Protein AF-A0A6B2X8C4-F1 (afdb_monomer_lite)

Foldseek 3Di:
DAAEDACALPEAEEAACDCPEYQYEAYCHLYEHLEEAHNDLYEHCEEYECALYEANEEYACFNYEALAEYHCANYEANYEYFQWNPDDDPDPPDPVVVVVVVDDDDDDDPPPLPPLQFQDADDDDDDPDDPAHHAGYAALYAYDCHSYEYLEEYECHRYAYNYAAECHLYEYNAEYAEQQLLYDQHNYFYAPNHVVDPDDHHDHQQWDWDDDDPPDNRHTTIDGDPVLPPQRSLCNDLDLVSLLVNLVSLLVSCQVDVVCVQSSLVNLLSSQLHRLNDRLQDDPVPDDPSSNSSNVSLVSSLCSQLVQQADDPVGHHNPAYARPNQSGEHEQRDNARGEYAEEEQFSYEYYEHEEQANPEYVAYAQHDPPDLGRGYEYHYAYECHNHHYDPPRCVSHHYPDPPRYHHPFQPVQLVVLLVVVPDDDDQVVSLVSNLVSQCRVDPVDPVSNVVSVQKTWDWAADPPVHRVDIKTFIDGPPDRHQPLNVLVVQLPDAQDPVNCVVCVPQDNVNSNVVSVVVSVVRVVSMDD

Sequence (528 aa):
MLPDIDFSGCRFGLARFADAHFRGACVFDGAHFAGEALFQRAVFESDARFTGARFGDSAVFGRTRFRAGADFSGARFQGIAWFGRGEEVLSEDDPAWDQVEAWRPVAWEERDEDDPLWPLAVLEDDYQSWEEGGDGARFNGRASFSHARFESAAWFWKARFGGEALFHQAVFGGRVHLVQPSADLTGARLSDTARDEEEEQDWPLGWTTATPDPGDRGGARLIPDESVAPYHGQLADDDPEIRRTGLRVLGELGDAEPELRQRVVDTVCAYLRMPLGFDAGADVFTLTPSQFGEARTRRDAQRLLADRTRPSADRPIWEDIHLHLSGATLIDFDVSECRVAQGDFTGTQFHGSTTFAGASFGAVSFSLPYAREGRASFHGPADFSDARLSHGTLGHCLFHADGSVRATGTGQDLVRMLLRARGALSPADITDGFRTALLTAASETPDNLSCAEHLEYGTVPGPSYAPERKRSGLKIIGTDILVSDLAWRIEDAPIPDSVAGDLPGLTAEQWSAATRFITLLLGALEAE

pLDDT: mean 78.22, std 17.64, range [31.97, 98.44]

Secondary structure (DSSP, 8-state):
-B-SEE-TT-EESSEE-TT-EE-S-EE-TT-EESS-EE-TT-EESS-EE-TT-EESS-EE-TT-EESS-EE-TT-EESS-EE-S---S---TT-TTHHHHHT-PPPP---S-TT-TT-------SS---TTS-----EESS-EE-TT-EESS-EE-TT-EESS-EE-TT-EE-S-EE---TTEE-TT-EE-GGGGSS----B--TTEEEPPPPTT-TT-EEEEE-GGGTT-SSGGG-S-HHHHHHHHHHHHHHHHH-GGGHHHHHHHHHHHHHS--SS-TTS-TTTS-HHHHHHHHHHHHHHHHHHHHHS--SSS----S-EEE-TT-EEES-B-TT-EEEEEE-TT-EEES-EE-TT-EEEEEESS-TT-SSS--EEES-EE-TT-B--TTTTTT-EE-STT-EE-SSSHHHHHHHHHHTTTS--HHHHHHHHHHHHHHHS---HHHHHHHHTEEEEEEPPPTT-TTS-EEEEEETTSS-BHHHHHHHHHTSPPPHHHHHH-TT--HHHHHHHHHHHHHHHHTT-B-

Structure (mmCIF, N/CA/C/O backbone):
data_AF-A0A6B2X8C4-F1
#
_entry.id   AF-A0A6B2X8C4-F1
#
loop_
_atom_site.group_PDB
_atom_site.id
_atom_site.type_symbol
_atom_site.label_atom_id
_atom_site.label_alt_id
_atom_site.label_comp_id
_atom_site.label_asym_id
_atom_site.label_entity_id
_atom_site.label_seq_id
_atom_site.pdbx_PDB_ins_code
_atom_site.Cartn_x
_atom_site.Cartn_y
_atom_site.Cartn_z
_atom_site.occupancy
_atom_site.B_iso_or_equiv
_atom_site.auth_seq_id
_atom_site.auth_comp_id
_atom_site.auth_asym_id
_atom_site.auth_atom_id
_atom_site.pdbx_PDB_model_num
ATOM 1 N N . MET A 1 1 ? 18.340 -21.107 -5.327 1.00 63.78 1 MET A N 1
ATOM 2 C CA . MET A 1 1 ? 19.435 -20.222 -4.884 1.00 63.78 1 MET A CA 1
ATOM 3 C C . MET A 1 1 ? 20.477 -20.156 -5.981 1.00 63.78 1 MET A C 1
ATOM 5 O O . MET A 1 1 ? 21.239 -21.102 -6.150 1.00 63.78 1 MET A O 1
ATOM 9 N N . LEU A 1 2 ? 20.458 -19.086 -6.762 1.00 77.12 2 LEU A N 1
ATOM 10 C CA . LEU A 1 2 ? 21.346 -18.864 -7.892 1.00 77.12 2 LEU A CA 1
ATOM 11 C C . LEU A 1 2 ? 22.321 -17.719 -7.554 1.00 77.12 2 LEU A C 1
ATOM 13 O O . LEU A 1 2 ? 21.886 -16.739 -6.942 1.00 77.12 2 LEU A O 1
ATOM 17 N N . PRO A 1 3 ? 23.621 -17.848 -7.879 1.00 89.00 3 PRO A N 1
ATOM 18 C CA . PRO A 1 3 ? 24.610 -16.786 -7.679 1.00 89.00 3 PRO A CA 1
ATOM 19 C C . PRO A 1 3 ? 24.428 -15.689 -8.744 1.00 89.00 3 PRO A C 1
ATOM 21 O O . PRO A 1 3 ? 23.349 -15.568 -9.320 1.00 89.00 3 PRO A O 1
ATOM 24 N N . ASP A 1 4 ? 25.463 -14.892 -9.013 1.00 90.81 4 ASP A N 1
ATOM 25 C CA . ASP A 1 4 ? 25.448 -13.964 -10.145 1.00 90.81 4 ASP A CA 1
ATOM 26 C C . ASP A 1 4 ? 25.207 -14.734 -11.450 1.00 90.81 4 ASP A C 1
ATOM 28 O O . ASP A 1 4 ? 25.879 -15.736 -11.726 1.00 90.81 4 ASP A O 1
ATOM 32 N N . ILE A 1 5 ? 24.237 -14.282 -12.244 1.00 92.31 5 ILE A N 1
ATOM 33 C CA . ILE A 1 5 ? 23.932 -14.870 -13.548 1.00 92.31 5 ILE A CA 1
ATOM 34 C C . ILE A 1 5 ? 23.833 -13.783 -14.606 1.00 92.31 5 ILE A C 1
ATOM 36 O O . ILE A 1 5 ? 23.135 -12.784 -14.438 1.00 92.31 5 ILE A O 1
ATOM 40 N N . ASP A 1 6 ? 24.476 -14.054 -15.737 1.00 95.88 6 ASP A N 1
ATOM 41 C CA . ASP A 1 6 ? 24.391 -13.249 -16.941 1.00 95.88 6 ASP A CA 1
ATOM 42 C C . ASP A 1 6 ? 23.760 -14.052 -18.091 1.00 95.88 6 ASP A C 1
ATOM 44 O O . ASP A 1 6 ? 24.329 -15.023 -18.593 1.00 95.88 6 ASP A O 1
ATOM 48 N N . PHE A 1 7 ? 22.562 -13.632 -18.488 1.00 95.50 7 PHE A N 1
ATOM 49 C CA . PHE A 1 7 ? 21.798 -14.093 -19.644 1.00 95.50 7 PHE A CA 1
ATOM 50 C C . PHE A 1 7 ? 21.705 -13.013 -20.738 1.00 95.50 7 PHE A C 1
ATOM 52 O O . PHE A 1 7 ? 20.779 -13.028 -21.558 1.00 95.50 7 PHE A O 1
ATOM 59 N N . SER A 1 8 ? 22.639 -12.058 -20.766 1.00 96.88 8 SER A N 1
ATOM 60 C CA . SER A 1 8 ? 22.640 -10.970 -21.745 1.00 96.88 8 SER A CA 1
ATOM 61 C C . SER A 1 8 ? 22.608 -11.499 -23.178 1.00 96.88 8 SER A C 1
ATOM 63 O O . SER A 1 8 ? 23.422 -12.331 -23.585 1.00 96.88 8 SER A O 1
ATOM 65 N N . GLY A 1 9 ? 21.650 -11.014 -23.966 1.00 94.31 9 GLY A N 1
ATOM 66 C CA . GLY A 1 9 ? 21.460 -11.406 -25.363 1.00 94.31 9 GLY A CA 1
ATOM 67 C C . GLY A 1 9 ? 21.058 -12.870 -25.580 1.00 94.31 9 GLY A C 1
ATOM 68 O O . GLY A 1 9 ? 20.970 -13.307 -26.733 1.00 94.31 9 GLY A O 1
ATOM 69 N N . CYS A 1 10 ? 20.807 -13.645 -24.518 1.00 97.19 10 CYS A N 1
ATOM 70 C CA . CYS A 1 10 ? 20.356 -15.025 -24.643 1.00 97.19 10 CYS A CA 1
ATOM 71 C C . CYS A 1 10 ? 18.985 -15.103 -25.319 1.00 97.19 10 CYS A C 1
ATOM 73 O O . CYS A 1 10 ? 18.168 -14.186 -25.248 1.00 97.19 10 CYS A O 1
ATOM 75 N N . ARG A 1 11 ? 18.724 -16.235 -25.977 1.00 97.06 11 ARG A N 1
ATOM 76 C CA . ARG A 1 11 ? 17.428 -16.538 -26.587 1.00 97.06 11 ARG A CA 1
ATOM 77 C C . ARG A 1 11 ? 16.801 -17.711 -25.858 1.00 97.06 11 ARG A C 1
ATOM 79 O O . ARG A 1 11 ? 17.375 -18.798 -25.841 1.00 97.06 11 ARG A O 1
ATOM 86 N N . PHE A 1 12 ? 15.623 -17.489 -25.307 1.00 93.50 12 PHE A N 1
ATOM 87 C CA . PHE A 1 12 ? 14.818 -18.493 -24.640 1.00 93.50 12 PHE A CA 1
ATOM 88 C C . PHE A 1 12 ? 13.617 -18.849 -25.518 1.00 93.50 12 PHE A C 1
ATOM 90 O O . PHE A 1 12 ? 13.091 -17.998 -26.232 1.00 93.50 12 PHE A O 1
ATOM 97 N N . GLY A 1 13 ? 13.207 -20.117 -25.488 1.00 90.56 13 GLY A N 1
ATOM 98 C CA . GLY A 1 13 ? 11.876 -20.518 -25.943 1.00 90.56 13 GLY A CA 1
ATOM 99 C C . GLY A 1 13 ? 10.879 -20.205 -24.832 1.00 90.56 13 GLY A C 1
ATOM 100 O O . GLY A 1 13 ? 10.682 -19.042 -24.500 1.00 90.56 13 GLY A O 1
ATOM 101 N N . LEU A 1 14 ? 10.348 -21.251 -24.202 1.00 86.56 14 LEU A N 1
ATOM 102 C CA . LEU A 1 14 ? 9.698 -21.153 -22.896 1.00 86.56 14 LEU A CA 1
ATOM 103 C C . LEU A 1 14 ? 10.759 -20.970 -21.796 1.00 86.56 14 LEU A C 1
ATOM 105 O O . LEU A 1 14 ? 11.703 -21.765 -21.723 1.00 86.56 14 LEU A O 1
ATOM 109 N N . ALA A 1 15 ? 10.604 -19.968 -20.929 1.00 88.19 15 ALA A N 1
ATOM 110 C CA . ALA A 1 15 ? 11.490 -19.734 -19.787 1.00 88.19 15 ALA A CA 1
ATOM 111 C C . ALA A 1 15 ? 10.707 -19.777 -18.471 1.00 88.19 15 ALA A C 1
ATOM 113 O O . ALA A 1 15 ? 9.840 -18.942 -18.230 1.00 88.19 15 ALA A O 1
ATOM 114 N N . ARG A 1 16 ? 11.034 -20.738 -17.599 1.00 86.88 16 ARG A N 1
ATOM 115 C CA . ARG A 1 16 ? 10.399 -20.883 -16.281 1.00 86.88 16 ARG A CA 1
ATOM 116 C C . ARG A 1 16 ? 11.410 -20.587 -15.179 1.00 86.88 16 ARG A C 1
ATOM 118 O O . ARG A 1 16 ? 12.274 -21.409 -14.888 1.00 86.88 16 ARG A O 1
ATOM 125 N N . PHE A 1 17 ? 11.267 -19.413 -14.581 1.00 83.38 17 PHE A N 1
ATOM 126 C CA . PHE A 1 17 ? 11.964 -18.947 -13.382 1.00 83.38 17 PHE A CA 1
ATOM 127 C C . PHE A 1 17 ? 10.997 -18.753 -12.204 1.00 83.38 17 PHE A C 1
ATOM 129 O O . PHE A 1 17 ? 11.339 -18.080 -11.235 1.00 83.38 17 PHE A O 1
ATOM 136 N N . ALA A 1 18 ? 9.793 -19.329 -12.278 1.00 76.94 18 ALA A N 1
ATOM 137 C CA . ALA A 1 18 ? 8.854 -19.328 -11.167 1.00 76.94 18 ALA A CA 1
ATOM 138 C C . ALA A 1 18 ? 9.519 -19.913 -9.913 1.00 76.94 18 ALA A C 1
ATOM 140 O O . ALA A 1 18 ? 10.254 -20.900 -10.009 1.00 76.94 18 ALA A O 1
ATOM 141 N N . ASP A 1 19 ? 9.308 -19.266 -8.766 1.00 70.56 19 ASP A N 1
ATOM 142 C CA . ASP A 1 19 ? 9.899 -19.654 -7.474 1.00 70.56 19 ASP A CA 1
ATOM 143 C C . ASP A 1 19 ? 11.444 -19.646 -7.445 1.00 70.56 19 ASP A C 1
ATOM 145 O O . ASP A 1 19 ? 12.076 -20.135 -6.503 1.00 70.56 19 ASP A O 1
ATOM 149 N N . ALA A 1 20 ? 12.095 -19.088 -8.472 1.00 80.88 20 ALA A N 1
ATOM 150 C CA . ALA A 1 20 ? 13.544 -18.999 -8.511 1.00 80.88 20 ALA A CA 1
ATOM 151 C C . ALA A 1 20 ? 14.042 -17.923 -7.545 1.00 80.88 20 ALA A C 1
ATOM 153 O O . ALA A 1 20 ? 13.543 -16.802 -7.508 1.00 80.88 20 ALA A O 1
ATOM 154 N N . HIS A 1 21 ? 15.094 -18.254 -6.802 1.00 84.88 21 HIS A N 1
ATOM 155 C CA . HIS A 1 21 ? 15.753 -17.323 -5.890 1.00 84.88 21 HIS A CA 1
ATOM 156 C C . HIS A 1 21 ? 17.140 -16.970 -6.416 1.00 84.88 21 HIS A C 1
ATOM 158 O O . HIS A 1 21 ? 18.045 -17.814 -6.382 1.00 84.88 21 HIS A O 1
ATOM 164 N N . PHE A 1 22 ? 17.290 -15.739 -6.897 1.00 85.00 22 PHE A N 1
ATOM 165 C CA . PHE A 1 22 ? 18.518 -15.121 -7.385 1.00 85.00 22 PHE A CA 1
ATOM 166 C C . PHE A 1 22 ? 19.149 -14.297 -6.262 1.00 85.00 22 PHE A C 1
ATOM 168 O O . PHE A 1 22 ? 18.638 -13.248 -5.879 1.00 85.00 22 PHE A O 1
ATOM 175 N N . ARG A 1 23 ? 20.254 -14.794 -5.701 1.00 84.88 23 ARG A N 1
ATOM 176 C CA . ARG A 1 23 ? 20.981 -14.115 -4.622 1.00 84.88 23 ARG A CA 1
ATOM 177 C C . ARG A 1 23 ? 21.954 -13.069 -5.166 1.00 84.88 23 ARG A C 1
ATOM 179 O O . ARG A 1 23 ? 22.149 -12.030 -4.543 1.00 84.88 23 ARG A O 1
ATOM 186 N N . GLY A 1 24 ? 22.594 -13.388 -6.287 1.00 85.75 24 GLY A N 1
ATOM 187 C CA . GLY A 1 24 ? 23.515 -12.492 -6.976 1.00 85.75 24 GLY A CA 1
ATOM 188 C C . GLY A 1 24 ? 22.814 -11.561 -7.961 1.00 85.75 24 GLY A C 1
ATOM 189 O O . GLY A 1 24 ? 21.598 -11.638 -8.150 1.00 85.75 24 GLY A O 1
ATOM 190 N N . ALA A 1 25 ? 23.595 -10.696 -8.604 1.00 90.44 25 ALA A N 1
ATOM 191 C CA . ALA A 1 25 ? 23.121 -9.843 -9.684 1.00 90.44 25 ALA A CA 1
ATOM 192 C C . ALA A 1 25 ? 22.605 -10.707 -10.843 1.00 90.44 25 ALA A C 1
ATOM 194 O O . ALA A 1 25 ? 23.262 -11.667 -11.258 1.00 90.44 25 ALA A O 1
ATOM 195 N N . CYS A 1 26 ? 21.429 -10.366 -11.367 1.00 94.12 26 CYS A N 1
ATOM 196 C CA . CYS A 1 26 ? 20.809 -11.114 -12.453 1.00 94.12 26 CYS A CA 1
ATOM 197 C C . CYS A 1 26 ? 20.608 -10.213 -13.666 1.00 94.12 26 CYS A C 1
ATOM 199 O O . CYS A 1 26 ? 19.946 -9.177 -13.585 1.00 94.12 26 CYS A O 1
ATOM 201 N N . VAL A 1 27 ? 21.205 -10.599 -14.791 1.00 97.12 27 VAL A N 1
ATOM 202 C CA . VAL A 1 27 ? 21.222 -9.790 -16.008 1.00 97.12 27 VAL A CA 1
ATOM 203 C C . VAL A 1 27 ? 20.544 -10.534 -17.151 1.00 97.12 27 VAL A C 1
ATOM 205 O O . VAL A 1 27 ? 20.971 -11.612 -17.539 1.00 97.12 27 VAL A O 1
ATOM 208 N N . PHE A 1 28 ? 19.525 -9.915 -17.732 1.00 97.31 28 PHE A N 1
ATOM 209 C CA . PHE A 1 28 ? 18.785 -10.332 -18.923 1.00 97.31 28 PHE A CA 1
ATOM 210 C C . PHE A 1 28 ? 18.827 -9.246 -20.012 1.00 97.31 28 PHE A C 1
ATOM 212 O O . PHE A 1 28 ? 17.930 -9.161 -20.852 1.00 97.31 28 PHE A O 1
ATOM 219 N N . ASP A 1 29 ? 19.851 -8.391 -20.008 1.00 98.25 29 ASP A N 1
ATOM 220 C CA . ASP A 1 29 ? 19.975 -7.280 -20.952 1.00 98.25 29 ASP A CA 1
ATOM 221 C C . ASP A 1 29 ? 19.902 -7.770 -22.400 1.00 98.25 29 ASP A C 1
ATOM 223 O O . ASP A 1 29 ? 20.673 -8.625 -22.841 1.00 98.25 29 ASP A O 1
ATOM 227 N N . GLY A 1 30 ? 18.955 -7.236 -23.167 1.00 97.38 30 GLY A N 1
ATOM 228 C CA . GLY A 1 30 ? 18.734 -7.635 -24.555 1.00 97.38 30 GLY A CA 1
ATOM 229 C C . GLY A 1 30 ? 18.358 -9.110 -24.751 1.00 97.38 30 GLY A C 1
ATOM 230 O O . GLY A 1 30 ? 18.377 -9.579 -25.893 1.00 97.38 30 GLY A O 1
ATOM 231 N N . ALA A 1 31 ? 18.032 -9.849 -23.684 1.00 97.88 31 ALA A N 1
ATOM 232 C CA . ALA A 1 31 ? 17.554 -11.221 -23.781 1.00 97.88 31 ALA A CA 1
ATOM 233 C C . ALA A 1 31 ? 16.238 -11.277 -24.566 1.00 97.88 31 ALA A C 1
ATOM 235 O O . ALA A 1 31 ? 15.444 -10.335 -24.563 1.00 97.88 31 ALA A O 1
ATOM 236 N N . HIS A 1 32 ? 16.003 -12.388 -25.255 1.00 98.06 32 HIS A N 1
ATOM 237 C CA . HIS A 1 32 ? 14.819 -12.593 -26.075 1.00 98.06 32 HIS A CA 1
ATOM 238 C C . HIS A 1 32 ? 14.091 -13.864 -25.648 1.00 98.06 32 HIS A C 1
ATOM 240 O O . HIS A 1 32 ? 14.581 -14.967 -25.877 1.00 98.06 32 HIS A O 1
ATOM 246 N N . PHE A 1 33 ? 12.911 -13.697 -25.069 1.00 96.44 33 PHE A N 1
ATOM 247 C CA . PHE A 1 33 ? 11.984 -14.759 -24.705 1.00 96.44 33 PHE A CA 1
ATOM 248 C C . PHE A 1 33 ? 10.986 -14.924 -25.848 1.00 96.44 33 PHE A C 1
ATOM 250 O O . PHE A 1 33 ? 10.174 -14.037 -26.082 1.00 96.44 33 PHE A O 1
ATOM 257 N N . ALA A 1 34 ? 11.117 -15.994 -26.630 1.00 93.81 34 ALA A N 1
ATOM 258 C CA . ALA A 1 34 ? 10.273 -16.227 -27.801 1.00 93.81 34 ALA A CA 1
ATOM 259 C C . ALA A 1 34 ? 8.926 -16.882 -27.452 1.00 93.81 34 ALA A C 1
ATOM 261 O O . ALA A 1 34 ? 8.005 -16.783 -28.252 1.00 93.81 34 ALA A O 1
ATOM 262 N N . GLY A 1 35 ? 8.841 -17.569 -26.310 1.00 87.38 35 GLY A N 1
ATOM 263 C CA . GLY A 1 35 ? 7.592 -18.032 -25.703 1.00 87.38 35 GLY A CA 1
ATOM 264 C C . GLY A 1 35 ? 7.413 -17.413 -24.318 1.00 87.38 35 GLY A C 1
ATOM 265 O O . GLY A 1 35 ? 8.113 -16.456 -23.974 1.00 87.38 35 GLY A O 1
ATOM 266 N N . GLU A 1 36 ? 6.506 -17.978 -23.521 1.00 85.88 36 GLU A N 1
ATOM 267 C CA . GLU A 1 36 ? 6.166 -17.423 -22.208 1.00 85.88 36 GLU A CA 1
ATOM 268 C C . GLU A 1 36 ? 7.390 -17.296 -21.288 1.00 85.88 36 GLU A C 1
ATOM 270 O O . GLU A 1 36 ? 8.261 -18.180 -21.213 1.00 85.88 36 GLU A O 1
ATOM 275 N N . ALA A 1 37 ? 7.430 -16.187 -20.551 1.00 90.50 37 ALA A N 1
ATOM 276 C CA . ALA A 1 37 ? 8.461 -15.892 -19.572 1.00 90.50 37 ALA A CA 1
ATOM 277 C C . ALA A 1 37 ? 7.839 -15.820 -18.175 1.00 90.50 37 ALA A C 1
ATOM 279 O O . ALA A 1 37 ? 7.222 -14.826 -17.794 1.00 90.50 37 ALA A O 1
ATOM 280 N N . LEU A 1 38 ? 7.997 -16.899 -17.413 1.00 85.75 38 LEU A N 1
ATOM 281 C CA . LEU A 1 38 ? 7.359 -17.083 -16.115 1.00 85.75 38 LEU A CA 1
ATOM 282 C C . LEU A 1 38 ? 8.349 -16.764 -14.997 1.00 85.75 38 LEU A C 1
ATOM 284 O O . LEU A 1 38 ? 9.264 -17.543 -14.735 1.00 85.75 38 LEU A O 1
ATOM 288 N N . PHE A 1 39 ? 8.155 -15.632 -14.333 1.00 86.06 39 PHE A N 1
ATOM 289 C CA . PHE A 1 39 ? 8.911 -15.164 -13.170 1.00 86.06 39 PHE A CA 1
ATOM 290 C C . PHE A 1 39 ? 8.050 -15.102 -11.903 1.00 86.06 39 PHE A C 1
ATOM 292 O O . PHE A 1 39 ? 8.514 -14.562 -10.894 1.00 86.06 39 PHE A O 1
ATOM 299 N N . GLN A 1 40 ? 6.818 -15.634 -11.914 1.00 77.38 40 GLN A N 1
ATOM 300 C CA . GLN A 1 40 ? 5.939 -15.512 -10.754 1.00 77.38 40 GLN A CA 1
ATOM 301 C C . GLN A 1 40 ? 6.611 -16.021 -9.478 1.00 77.38 40 GLN A C 1
ATOM 303 O O . GLN A 1 40 ? 7.263 -17.067 -9.474 1.00 77.38 40 GLN A O 1
ATOM 308 N N . ARG A 1 41 ? 6.467 -15.258 -8.391 1.00 74.06 41 ARG A N 1
ATOM 309 C CA . ARG A 1 41 ? 7.079 -15.557 -7.082 1.00 74.06 41 ARG A CA 1
ATOM 310 C C . ARG A 1 41 ? 8.614 -15.658 -7.077 1.00 74.06 41 ARG A C 1
ATOM 312 O O . ARG A 1 41 ? 9.189 -16.052 -6.066 1.00 74.06 41 ARG A O 1
ATOM 319 N N . ALA A 1 42 ? 9.302 -15.291 -8.160 1.00 82.94 42 ALA A N 1
ATOM 320 C CA . ALA A 1 42 ? 10.759 -15.222 -8.154 1.00 82.94 42 ALA A CA 1
ATOM 321 C C . ALA A 1 42 ? 11.251 -14.157 -7.162 1.00 82.94 42 ALA A C 1
ATOM 323 O O . ALA A 1 42 ? 10.598 -13.132 -6.953 1.00 82.94 42 ALA A O 1
ATOM 324 N N . VAL A 1 43 ? 12.420 -14.385 -6.572 1.00 85.31 43 VAL A N 1
ATOM 325 C CA . VAL A 1 43 ? 13.068 -13.468 -5.630 1.00 85.31 43 VAL A CA 1
ATOM 326 C C . VAL A 1 43 ? 14.412 -13.038 -6.195 1.00 85.31 43 VAL A C 1
ATOM 328 O O . VAL A 1 43 ? 15.289 -13.873 -6.416 1.00 85.31 43 VAL A O 1
ATOM 331 N N . PHE A 1 44 ? 14.579 -11.736 -6.390 1.00 88.06 44 PHE A N 1
ATOM 332 C CA . PHE A 1 44 ? 15.830 -11.092 -6.771 1.00 88.06 44 PHE A CA 1
ATOM 333 C C . PHE A 1 44 ? 16.361 -10.306 -5.572 1.00 88.06 44 PHE A C 1
ATOM 335 O O . PHE A 1 44 ? 15.795 -9.279 -5.203 1.00 88.06 44 PHE A O 1
ATOM 342 N N . GLU A 1 45 ? 17.424 -10.805 -4.941 1.00 84.62 45 GLU A N 1
ATOM 343 C CA . GLU A 1 45 ? 18.062 -10.160 -3.780 1.00 84.62 45 GLU A CA 1
ATOM 344 C C . GLU A 1 45 ? 18.906 -8.942 -4.175 1.00 84.62 45 GLU A C 1
ATOM 346 O O . GLU A 1 45 ? 19.008 -7.977 -3.424 1.00 84.62 45 GLU A O 1
ATOM 351 N N . SER A 1 46 ? 19.517 -8.998 -5.359 1.00 90.56 46 SER A N 1
ATOM 352 C CA . SER A 1 46 ? 20.349 -7.936 -5.937 1.00 90.56 46 SER A CA 1
ATOM 353 C C . SER A 1 46 ? 19.663 -7.315 -7.157 1.00 90.56 46 SER A C 1
ATOM 355 O O . SER A 1 46 ? 18.559 -7.723 -7.524 1.00 90.56 46 SER A O 1
ATOM 357 N N . ASP A 1 47 ? 20.310 -6.331 -7.791 1.00 92.81 47 ASP A N 1
ATOM 358 C CA . ASP A 1 47 ? 19.753 -5.657 -8.966 1.00 92.81 47 ASP A CA 1
ATOM 359 C C . ASP A 1 47 ? 19.414 -6.659 -10.082 1.00 92.81 47 ASP A C 1
ATOM 361 O O . ASP A 1 47 ? 20.242 -7.492 -10.479 1.00 92.81 47 ASP A O 1
ATOM 365 N N . ALA A 1 48 ? 18.188 -6.554 -10.596 1.00 95.94 48 ALA A N 1
ATOM 366 C CA . ALA A 1 48 ? 17.682 -7.355 -11.700 1.00 95.94 48 ALA A CA 1
ATOM 367 C C . ALA A 1 48 ? 17.565 -6.480 -12.950 1.00 95.94 48 ALA A C 1
ATOM 369 O O . ALA A 1 48 ? 16.775 -5.534 -12.995 1.00 95.94 48 ALA A O 1
ATOM 370 N N . ARG A 1 49 ? 18.361 -6.779 -13.977 1.00 97.88 49 ARG A N 1
ATOM 371 C CA . ARG A 1 49 ? 18.403 -5.979 -15.206 1.00 97.88 49 ARG A CA 1
ATOM 372 C C . ARG A 1 49 ? 17.743 -6.730 -16.350 1.00 97.88 49 ARG A C 1
ATOM 374 O O . ARG A 1 49 ? 18.125 -7.849 -16.664 1.00 97.88 49 ARG A O 1
ATOM 381 N N . PHE A 1 50 ? 16.763 -6.100 -16.974 1.00 98.00 50 PHE A N 1
ATOM 382 C CA . PHE A 1 50 ? 16.022 -6.543 -18.154 1.00 98.00 50 PHE A CA 1
ATOM 383 C C . PHE A 1 50 ? 16.095 -5.471 -19.252 1.00 98.00 50 PHE A C 1
ATOM 385 O O . PHE A 1 50 ? 15.197 -5.353 -20.089 1.00 98.00 50 PHE A O 1
ATOM 392 N N . THR A 1 51 ? 17.156 -4.660 -19.256 1.00 98.38 51 THR A N 1
ATOM 393 C CA . THR A 1 51 ? 17.285 -3.506 -20.144 1.00 98.38 51 THR A CA 1
ATOM 394 C C . THR A 1 51 ? 17.232 -3.961 -21.602 1.00 98.38 51 THR A C 1
ATOM 396 O O . THR A 1 51 ? 18.028 -4.786 -22.053 1.00 98.38 51 THR A O 1
ATOM 399 N N . GLY A 1 52 ? 16.271 -3.448 -22.369 1.00 97.81 52 GLY A N 1
ATOM 400 C CA . GLY A 1 52 ? 16.074 -3.833 -23.768 1.00 97.81 52 GLY A CA 1
ATOM 401 C C . GLY A 1 52 ? 15.666 -5.296 -23.996 1.00 97.81 52 GLY A C 1
ATOM 402 O O . GLY A 1 52 ? 15.711 -5.750 -25.146 1.00 97.81 52 GLY A O 1
ATOM 403 N N . ALA A 1 53 ? 15.290 -6.035 -22.944 1.00 98.31 53 ALA A N 1
ATOM 404 C CA . ALA A 1 53 ? 14.784 -7.398 -23.059 1.00 98.31 53 ALA A CA 1
ATOM 405 C C . ALA A 1 53 ? 13.506 -7.437 -23.909 1.00 98.31 53 ALA A C 1
ATOM 407 O O . ALA A 1 53 ? 12.742 -6.472 -23.983 1.00 98.31 53 ALA A O 1
ATOM 408 N N . ARG A 1 54 ? 13.281 -8.557 -24.593 1.00 98.38 54 ARG A N 1
ATOM 409 C CA . ARG A 1 54 ? 12.138 -8.762 -25.485 1.00 98.38 54 ARG A CA 1
ATOM 410 C C . ARG A 1 54 ? 11.356 -9.978 -25.032 1.00 98.38 54 ARG A C 1
ATOM 412 O O . ARG A 1 54 ? 11.878 -11.088 -25.094 1.00 98.38 54 ARG A O 1
ATOM 419 N N . PHE A 1 55 ? 10.115 -9.756 -24.641 1.00 97.19 55 PHE A N 1
ATOM 420 C CA . PHE A 1 55 ? 9.137 -10.784 -24.329 1.00 97.19 55 PHE A CA 1
ATOM 421 C C . PHE A 1 55 ? 8.200 -10.897 -25.530 1.00 97.19 55 PHE A C 1
ATOM 423 O O . PHE A 1 55 ? 7.416 -9.992 -25.796 1.00 97.19 55 PHE A O 1
ATOM 430 N N . GLY A 1 56 ? 8.389 -11.942 -26.334 1.00 93.31 56 GLY A N 1
ATOM 431 C CA . GLY A 1 56 ? 7.625 -12.205 -27.557 1.00 93.31 56 GLY A CA 1
ATOM 432 C C . GLY A 1 56 ? 6.239 -12.796 -27.300 1.00 93.31 56 GLY A C 1
ATOM 433 O O . GLY A 1 56 ? 5.406 -12.789 -28.196 1.00 93.31 56 GLY A O 1
ATOM 434 N N . ASP A 1 57 ? 6.006 -13.264 -26.078 1.00 90.62 57 ASP A N 1
ATOM 435 C CA . ASP A 1 57 ? 4.741 -13.793 -25.576 1.00 90.62 57 ASP A CA 1
ATOM 436 C C . ASP A 1 57 ? 4.486 -13.210 -24.170 1.00 90.62 57 ASP A C 1
ATOM 438 O O . ASP A 1 57 ? 5.191 -12.287 -23.742 1.00 90.62 57 ASP A O 1
ATOM 442 N N . SER A 1 58 ? 3.501 -13.738 -23.450 1.00 86.56 58 SER A N 1
ATOM 443 C CA . SER A 1 58 ? 3.143 -13.326 -22.094 1.00 86.56 58 SER A CA 1
ATOM 444 C C . SER A 1 58 ? 4.337 -13.373 -21.133 1.00 86.56 58 SER A C 1
ATOM 446 O O . SER A 1 58 ? 5.102 -14.344 -21.079 1.00 86.56 58 SER A O 1
ATOM 448 N N . ALA A 1 59 ? 4.489 -12.307 -20.347 1.00 90.44 59 ALA A N 1
ATOM 449 C CA . ALA A 1 59 ? 5.523 -12.179 -19.330 1.00 90.44 59 ALA A CA 1
ATOM 450 C C . ALA A 1 59 ? 4.873 -12.038 -17.953 1.00 90.44 59 ALA A C 1
ATOM 452 O O . ALA A 1 59 ? 4.175 -11.060 -17.682 1.00 90.44 59 ALA A O 1
ATOM 453 N N . VAL A 1 60 ? 5.104 -13.019 -17.082 1.00 88.06 60 VAL A N 1
ATOM 454 C CA . VAL A 1 60 ? 4.427 -13.123 -15.787 1.00 88.06 60 VAL A CA 1
ATOM 455 C C . VAL A 1 60 ? 5.405 -12.836 -14.659 1.00 88.06 60 VAL A C 1
ATOM 457 O O . VAL A 1 60 ? 6.248 -13.661 -14.327 1.00 88.06 60 VAL A O 1
ATOM 460 N N . PHE A 1 61 ? 5.260 -11.669 -14.044 1.00 87.75 61 PHE A N 1
ATOM 461 C CA . PHE A 1 61 ? 5.992 -11.200 -12.864 1.00 87.75 61 PHE A CA 1
ATOM 462 C C . PHE A 1 61 ? 5.094 -11.115 -11.618 1.00 87.75 61 PHE A C 1
ATOM 464 O O . PHE A 1 61 ? 5.468 -10.517 -10.609 1.00 87.75 61 PHE A O 1
ATOM 471 N N . GLY A 1 62 ? 3.893 -11.697 -11.666 1.00 79.69 62 GLY A N 1
ATOM 472 C CA . GLY A 1 62 ? 2.970 -11.690 -10.536 1.00 79.69 62 GLY A CA 1
ATOM 473 C C . GLY A 1 62 ? 3.629 -12.247 -9.275 1.00 79.69 62 GLY A C 1
ATOM 474 O O . GLY A 1 62 ? 4.246 -13.315 -9.289 1.00 79.69 62 GLY A O 1
ATOM 475 N N . ARG A 1 63 ? 3.534 -11.503 -8.170 1.00 76.44 63 ARG A N 1
ATOM 476 C CA . ARG A 1 63 ? 4.160 -11.843 -6.879 1.00 76.44 63 ARG A CA 1
ATOM 477 C C . ARG A 1 63 ? 5.697 -11.941 -6.912 1.00 76.44 63 ARG A C 1
ATOM 479 O O . ARG A 1 63 ? 6.286 -12.432 -5.950 1.00 76.44 63 ARG A O 1
ATOM 486 N N . THR A 1 64 ? 6.372 -11.500 -7.978 1.00 83.06 64 THR A N 1
ATOM 487 C CA . THR A 1 64 ? 7.842 -11.405 -8.009 1.00 83.06 64 THR A CA 1
ATOM 488 C C . THR A 1 64 ? 8.326 -10.369 -6.996 1.00 83.06 64 THR A C 1
ATOM 490 O O . THR A 1 64 ? 7.680 -9.350 -6.761 1.00 83.06 64 THR A O 1
ATOM 493 N N . ARG A 1 65 ? 9.481 -10.627 -6.388 1.00 83.12 65 ARG A N 1
ATOM 494 C CA . ARG A 1 65 ? 10.070 -9.822 -5.318 1.00 83.12 65 ARG A CA 1
ATOM 495 C C . ARG A 1 65 ? 11.425 -9.289 -5.775 1.00 83.12 65 ARG A C 1
ATOM 497 O O . ARG A 1 65 ? 12.382 -10.054 -5.870 1.00 83.12 65 ARG A O 1
ATOM 504 N N . PHE A 1 66 ? 11.513 -7.989 -6.026 1.00 87.12 66 PHE A N 1
ATOM 505 C CA . PHE A 1 66 ? 12.761 -7.284 -6.320 1.00 87.12 66 PHE A CA 1
ATOM 506 C C . PHE A 1 66 ? 13.219 -6.535 -5.064 1.00 87.12 66 PHE A C 1
ATOM 508 O O . PHE A 1 66 ? 12.635 -5.516 -4.695 1.00 87.12 66 PHE A O 1
ATOM 515 N N . ARG A 1 67 ? 14.229 -7.066 -4.363 1.00 81.75 67 ARG A N 1
ATOM 516 C CA . ARG A 1 67 ? 14.750 -6.500 -3.102 1.00 81.75 67 ARG A CA 1
ATOM 517 C C . ARG A 1 67 ? 15.624 -5.267 -3.336 1.00 81.75 67 ARG A C 1
ATOM 519 O O . ARG A 1 67 ? 15.624 -4.367 -2.502 1.00 81.75 67 ARG A O 1
ATOM 526 N N . ALA A 1 68 ? 16.329 -5.229 -4.463 1.00 87.12 68 ALA A N 1
ATOM 527 C CA . ALA A 1 68 ? 17.111 -4.087 -4.927 1.00 87.12 68 ALA A CA 1
ATOM 528 C C . ALA A 1 68 ? 16.408 -3.403 -6.119 1.00 87.12 68 ALA A C 1
ATOM 530 O O . ALA A 1 68 ? 15.176 -3.381 -6.176 1.00 87.12 68 ALA A O 1
ATOM 531 N N . GLY A 1 69 ? 17.158 -2.812 -7.053 1.00 91.25 69 GLY A N 1
ATOM 532 C CA . GLY A 1 69 ? 16.601 -2.194 -8.253 1.00 91.25 69 GLY A CA 1
ATOM 533 C C . GLY A 1 69 ? 16.145 -3.215 -9.298 1.00 91.25 69 GLY A C 1
ATOM 534 O O . GLY A 1 69 ? 16.733 -4.288 -9.450 1.00 91.25 69 GLY A O 1
ATOM 535 N N . ALA A 1 70 ? 15.111 -2.860 -10.057 1.00 96.06 70 ALA A N 1
ATOM 536 C CA . ALA A 1 70 ? 14.662 -3.605 -11.226 1.00 96.06 70 ALA A CA 1
ATOM 537 C C . ALA A 1 70 ? 14.621 -2.681 -12.447 1.00 96.06 70 ALA A C 1
ATOM 539 O O . ALA A 1 70 ? 13.908 -1.676 -12.460 1.00 96.06 70 ALA A O 1
ATOM 540 N N . ASP A 1 71 ? 15.391 -3.008 -13.481 1.00 98.06 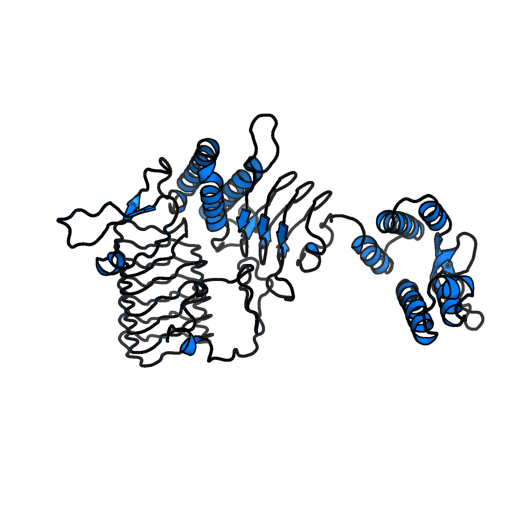71 ASP A N 1
ATOM 541 C CA . ASP A 1 71 ? 15.503 -2.172 -14.675 1.00 98.06 71 ASP A CA 1
ATOM 542 C C . ASP A 1 71 ? 14.907 -2.864 -15.904 1.00 98.06 71 ASP A C 1
ATOM 544 O O . ASP A 1 71 ? 15.528 -3.734 -16.502 1.00 98.06 71 ASP A O 1
ATOM 548 N N . PHE A 1 72 ? 13.716 -2.439 -16.310 1.00 98.31 72 PHE A N 1
ATOM 549 C CA . PHE A 1 72 ? 13.032 -2.827 -17.545 1.00 98.31 72 PHE A CA 1
ATOM 550 C C . PHE A 1 72 ? 13.145 -1.742 -18.625 1.00 98.31 72 PHE A C 1
ATOM 552 O O . PHE A 1 72 ? 12.345 -1.706 -19.564 1.00 98.31 72 PHE A O 1
ATOM 559 N N . SER A 1 73 ? 14.123 -0.835 -18.527 1.00 98.44 73 SER A N 1
ATOM 560 C CA . SER A 1 73 ? 14.231 0.285 -19.460 1.00 98.44 73 SER A CA 1
ATOM 561 C C . SER A 1 73 ? 14.397 -0.202 -20.898 1.00 98.44 73 SER A C 1
ATOM 563 O O . SER A 1 73 ? 15.249 -1.037 -21.212 1.00 98.44 73 SER A O 1
ATOM 565 N N . GLY A 1 74 ? 13.564 0.309 -21.801 1.00 97.88 74 GLY A N 1
ATOM 566 C CA . GLY A 1 74 ? 13.544 -0.102 -23.205 1.00 97.88 74 GLY A CA 1
ATOM 567 C C . GLY A 1 74 ? 13.082 -1.543 -23.457 1.00 97.88 74 GLY A C 1
ATOM 568 O O . GLY A 1 74 ? 13.174 -1.996 -24.604 1.00 97.88 74 GLY A O 1
ATOM 569 N N . ALA A 1 75 ? 12.614 -2.268 -22.433 1.00 98.38 75 ALA A N 1
ATOM 570 C CA . ALA A 1 75 ? 12.057 -3.605 -22.597 1.00 98.38 75 ALA A CA 1
ATOM 571 C C . ALA A 1 75 ? 10.803 -3.567 -23.480 1.00 98.38 75 ALA A C 1
ATOM 573 O O . ALA A 1 75 ? 10.095 -2.560 -23.559 1.00 98.38 75 ALA A O 1
ATOM 574 N N . ARG A 1 76 ? 10.543 -4.666 -24.186 1.00 98.12 76 ARG A N 1
ATOM 575 C CA . ARG A 1 76 ? 9.397 -4.801 -25.088 1.00 98.12 76 ARG A CA 1
ATOM 576 C C . ARG A 1 76 ? 8.583 -6.022 -24.711 1.00 98.12 76 ARG A C 1
ATOM 578 O O . ARG A 1 76 ? 9.119 -7.127 -24.746 1.00 98.12 76 ARG A O 1
ATOM 585 N N . PHE A 1 77 ? 7.311 -5.809 -24.416 1.00 96.69 77 PHE A N 1
ATOM 586 C CA . PHE A 1 77 ? 6.330 -6.835 -24.096 1.00 96.69 77 PHE A CA 1
ATOM 587 C C . PHE A 1 77 ? 5.352 -6.934 -25.265 1.00 96.69 77 PHE A C 1
ATOM 589 O O . PHE A 1 77 ? 4.584 -6.007 -25.497 1.00 96.69 77 PHE A O 1
ATOM 596 N N . GLN A 1 78 ? 5.456 -7.999 -26.063 1.00 94.19 78 GLN A N 1
ATOM 597 C CA . GLN A 1 78 ? 4.563 -8.236 -27.201 1.00 94.19 78 GLN A CA 1
ATOM 598 C C . GLN A 1 78 ? 3.236 -8.854 -26.759 1.00 94.19 78 GLN A C 1
ATOM 600 O O . GLN A 1 78 ? 2.195 -8.466 -27.277 1.00 94.19 78 GLN A O 1
ATOM 605 N N . GLY A 1 79 ? 3.290 -9.793 -25.810 1.00 86.69 79 GLY A N 1
ATOM 606 C CA . GLY A 1 79 ? 2.118 -10.320 -25.117 1.00 86.69 79 GLY A CA 1
ATOM 607 C C . GLY A 1 79 ? 1.792 -9.528 -23.852 1.00 86.69 79 GLY A C 1
ATOM 608 O O . GLY A 1 79 ? 2.354 -8.457 -23.602 1.00 86.69 79 GLY A O 1
ATOM 609 N N . ILE A 1 80 ? 0.896 -10.083 -23.039 1.00 86.25 80 ILE A N 1
ATOM 610 C CA . ILE A 1 80 ? 0.445 -9.448 -21.801 1.00 86.25 80 ILE A CA 1
ATOM 611 C C . ILE A 1 80 ? 1.598 -9.382 -20.789 1.00 86.25 80 ILE A C 1
ATOM 613 O O . ILE A 1 80 ? 2.313 -10.365 -20.566 1.00 86.25 80 ILE A O 1
ATOM 617 N N . ALA A 1 81 ? 1.771 -8.222 -20.155 1.00 91.31 81 ALA A N 1
ATOM 618 C CA . ALA A 1 81 ? 2.732 -8.019 -19.078 1.00 91.31 81 ALA A CA 1
ATOM 619 C C . ALA A 1 81 ? 2.024 -8.044 -17.717 1.00 91.31 81 ALA A C 1
ATOM 621 O O . ALA A 1 81 ? 1.380 -7.074 -17.316 1.00 91.31 81 ALA A O 1
ATOM 622 N N . TRP A 1 82 ? 2.163 -9.150 -16.991 1.00 86.56 82 TRP A N 1
ATOM 623 C CA . TRP A 1 82 ? 1.519 -9.361 -15.698 1.00 86.56 82 TRP A CA 1
ATOM 624 C C . TRP A 1 82 ? 2.467 -9.023 -14.550 1.00 86.56 82 TRP A C 1
ATOM 626 O O . TRP A 1 82 ? 3.202 -9.882 -14.072 1.00 86.56 82 TRP A O 1
ATOM 636 N N . PHE A 1 83 ? 2.446 -7.779 -14.082 1.00 86.88 83 PHE A N 1
ATOM 637 C CA . PHE A 1 83 ? 3.117 -7.368 -12.845 1.00 86.88 83 PHE A CA 1
ATOM 638 C C . PHE A 1 83 ? 2.174 -7.375 -11.637 1.00 86.88 83 PHE A C 1
ATOM 640 O O . PHE A 1 83 ? 2.639 -7.367 -10.506 1.00 86.88 83 PHE A O 1
ATOM 647 N N . GLY A 1 84 ? 0.861 -7.392 -11.844 1.00 74.19 84 GLY A N 1
ATOM 648 C CA . GLY A 1 84 ? -0.144 -7.522 -10.792 1.00 74.19 84 GLY A CA 1
ATOM 649 C C . GLY A 1 84 ? -0.389 -8.966 -10.346 1.00 74.19 84 GLY A C 1
ATOM 650 O O . GLY A 1 84 ? 0.366 -9.872 -10.692 1.00 74.19 84 GLY A O 1
ATOM 651 N N . ARG A 1 85 ? -1.469 -9.199 -9.586 1.00 63.38 85 ARG A N 1
ATOM 652 C CA . ARG A 1 85 ? -1.920 -10.566 -9.228 1.00 63.38 85 ARG A CA 1
ATOM 653 C C . ARG A 1 85 ? -2.254 -11.401 -10.474 1.00 63.38 85 ARG A C 1
ATOM 655 O O . ARG A 1 85 ? -2.059 -12.610 -10.455 1.00 63.38 85 ARG A O 1
ATOM 662 N N . GLY A 1 86 ? -2.724 -10.734 -11.526 1.00 55.03 86 GLY A N 1
ATOM 663 C CA . GLY A 1 86 ? -3.373 -11.375 -12.660 1.00 55.03 86 GLY A CA 1
ATOM 664 C C . GLY A 1 86 ? -4.831 -11.671 -12.353 1.00 55.03 86 GLY A C 1
ATOM 665 O O . GLY A 1 86 ? -5.187 -12.819 -12.152 1.00 55.03 86 GLY A O 1
ATOM 666 N N . GLU A 1 87 ? -5.645 -10.623 -12.231 1.00 45.09 87 GLU A N 1
ATOM 667 C CA . GLU A 1 87 ? -7.092 -10.740 -12.033 1.00 45.09 87 GLU A CA 1
ATOM 668 C C . GLU A 1 87 ? -7.778 -9.477 -12.566 1.00 45.09 87 GLU A C 1
ATOM 670 O O . GLU A 1 87 ? -8.046 -8.539 -11.824 1.00 45.09 87 GLU A O 1
ATOM 675 N N . GLU A 1 88 ? -8.061 -9.459 -13.860 1.00 39.34 88 GLU A N 1
ATOM 676 C CA . GLU A 1 88 ? -9.436 -9.216 -14.279 1.00 39.34 88 GLU A CA 1
ATOM 677 C C . GLU A 1 88 ? -9.852 -10.417 -15.115 1.00 39.34 88 GLU A C 1
ATOM 679 O O . GLU A 1 88 ? -9.017 -11.089 -15.721 1.00 39.34 88 GLU A O 1
ATOM 684 N N . VAL A 1 89 ? -11.148 -10.692 -15.082 1.00 37.66 89 VAL A N 1
ATOM 685 C CA . VAL A 1 89 ? -11.859 -11.673 -15.891 1.00 37.66 89 VAL A CA 1
ATOM 686 C C . VAL A 1 89 ? -11.455 -11.502 -17.361 1.00 37.66 89 VAL A C 1
ATOM 688 O O . VAL A 1 89 ? -12.109 -10.759 -18.089 1.00 37.66 89 VAL A O 1
ATOM 691 N N . LEU A 1 90 ? -10.418 -12.191 -17.855 1.00 39.50 90 LEU A N 1
ATOM 692 C CA . LEU A 1 90 ? -10.518 -12.609 -19.250 1.00 39.50 90 LEU A CA 1
ATOM 693 C C . LEU A 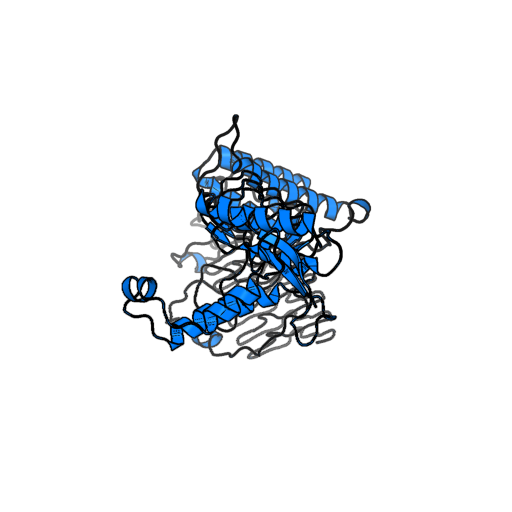1 90 ? -11.713 -13.575 -19.265 1.00 39.50 90 LEU A C 1
ATOM 695 O O . LEU A 1 90 ? -11.971 -14.280 -18.282 1.00 39.50 90 LEU A O 1
ATOM 699 N N . SER A 1 91 ? -12.505 -13.571 -20.323 1.00 41.88 91 SER A N 1
ATOM 700 C CA . SER A 1 91 ? -13.528 -14.603 -20.479 1.00 41.88 91 SER A CA 1
ATOM 701 C C . SER A 1 91 ? -12.887 -15.982 -20.302 1.00 41.88 91 SER A C 1
ATOM 703 O O . SER A 1 91 ? -11.751 -16.155 -20.734 1.00 41.88 91 SER A O 1
ATOM 705 N N . GLU A 1 92 ? -13.610 -16.970 -19.768 1.00 43.62 92 GLU A N 1
ATOM 706 C CA . GLU A 1 92 ? -13.177 -18.385 -19.791 1.00 43.62 92 GLU A CA 1
ATOM 707 C C . GLU A 1 92 ? -12.761 -18.851 -21.210 1.00 43.62 92 GLU A C 1
ATOM 709 O O . GLU A 1 92 ? -12.066 -19.845 -21.364 1.00 43.62 92 GLU A O 1
ATOM 714 N N . ASP A 1 93 ? -13.145 -18.093 -22.244 1.00 48.72 93 ASP A N 1
ATOM 715 C CA . ASP A 1 93 ? -12.788 -18.287 -23.647 1.00 48.72 93 ASP A CA 1
ATOM 716 C C . ASP A 1 93 ? -11.435 -17.668 -24.088 1.00 48.72 93 ASP A C 1
ATOM 718 O O . ASP A 1 93 ? -11.081 -17.786 -25.264 1.00 48.72 93 ASP A O 1
ATOM 722 N N . ASP A 1 94 ? -10.676 -16.987 -23.214 1.00 50.19 94 ASP A N 1
ATOM 723 C CA . ASP A 1 94 ? -9.340 -16.468 -23.561 1.00 50.19 94 ASP A CA 1
ATOM 724 C C . ASP A 1 94 ? -8.283 -17.592 -23.470 1.00 50.19 94 ASP A C 1
ATOM 726 O O . ASP A 1 94 ? -8.045 -18.123 -22.379 1.00 50.19 94 ASP A O 1
ATOM 730 N N . PRO A 1 95 ? -7.580 -17.931 -24.571 1.00 51.62 95 PRO A N 1
ATOM 731 C CA . PRO A 1 95 ? -6.533 -18.959 -24.580 1.00 51.62 95 PRO A CA 1
ATOM 732 C C . PRO A 1 95 ? -5.363 -18.712 -23.609 1.00 51.62 95 PRO A C 1
ATOM 734 O O . PRO A 1 95 ? -4.531 -19.604 -23.407 1.00 51.62 95 PRO A O 1
ATOM 737 N N . ALA A 1 96 ? -5.238 -17.505 -23.048 1.00 46.00 96 ALA A N 1
ATOM 738 C CA . ALA A 1 96 ? -4.256 -17.174 -22.023 1.00 46.00 96 ALA A CA 1
ATOM 739 C C . ALA A 1 96 ? -4.612 -17.747 -20.635 1.00 46.00 96 ALA A C 1
ATOM 741 O O . ALA A 1 96 ? -3.695 -18.014 -19.856 1.00 46.00 96 ALA A O 1
ATOM 742 N N . TRP A 1 97 ? -5.892 -18.007 -20.327 1.00 40.09 97 TRP A N 1
ATOM 743 C CA . TRP A 1 97 ? -6.307 -18.622 -19.052 1.00 40.09 97 TRP A CA 1
ATOM 744 C C . TRP A 1 97 ? -5.912 -20.093 -18.941 1.00 40.09 97 TRP A C 1
ATOM 746 O O . TRP A 1 97 ? -5.348 -20.510 -17.927 1.00 40.09 97 TRP A O 1
ATOM 756 N N . ASP A 1 98 ? -6.132 -20.859 -20.012 1.00 46.19 98 ASP A N 1
ATOM 757 C CA . ASP A 1 98 ? -5.868 -22.304 -20.054 1.00 46.19 98 ASP A CA 1
ATOM 758 C C . ASP A 1 98 ? -4.392 -22.653 -19.769 1.00 46.19 98 ASP A C 1
ATOM 760 O O . ASP A 1 98 ? -4.069 -23.744 -19.291 1.00 46.19 98 ASP A O 1
ATOM 764 N N . GLN A 1 99 ? -3.470 -21.727 -20.055 1.00 49.81 99 GLN A N 1
ATOM 765 C CA . GLN A 1 99 ? -2.028 -21.926 -19.874 1.00 49.81 99 GLN A CA 1
ATOM 766 C C . GLN A 1 99 ? -1.553 -21.646 -18.438 1.00 49.81 99 GLN A C 1
ATOM 768 O O . GLN A 1 99 ? -0.576 -22.255 -17.985 1.00 49.81 99 GLN A O 1
ATOM 773 N N . VAL A 1 100 ? -2.260 -20.790 -17.692 1.00 40.56 100 VAL A N 1
ATOM 774 C CA . VAL A 1 100 ? -1.909 -20.398 -16.316 1.00 40.56 100 VAL A CA 1
ATOM 775 C C . VAL A 1 100 ? -2.474 -21.383 -15.281 1.00 40.56 100 VAL A C 1
ATOM 777 O O . VAL A 1 100 ? -1.768 -21.717 -14.326 1.00 40.56 100 VAL A O 1
ATOM 780 N N . GLU A 1 101 ? -3.682 -21.924 -15.487 1.00 39.72 101 GLU A N 1
ATOM 781 C CA . GLU A 1 101 ? -4.326 -22.877 -14.557 1.00 39.72 101 GLU A CA 1
ATOM 782 C C . GLU A 1 101 ? -3.732 -24.298 -14.583 1.00 39.72 101 GLU A C 1
ATOM 784 O O . GLU A 1 101 ? -3.830 -25.041 -13.605 1.00 39.72 101 GLU A O 1
ATOM 789 N N . ALA A 1 102 ? -3.060 -24.705 -15.664 1.00 43.31 102 ALA A N 1
ATOM 790 C CA . ALA A 1 102 ? -2.552 -26.073 -15.827 1.00 43.31 102 ALA A CA 1
ATOM 791 C C . ALA A 1 102 ? -1.369 -26.445 -14.898 1.00 43.31 102 ALA A C 1
ATOM 793 O O . ALA A 1 102 ? -0.785 -27.531 -15.026 1.00 43.31 102 ALA A O 1
ATOM 794 N N . TRP A 1 103 ? -0.971 -25.569 -13.971 1.00 37.44 103 TRP A N 1
ATOM 795 C CA . TRP A 1 103 ? 0.212 -25.742 -13.133 1.00 37.44 103 TRP A CA 1
ATOM 796 C C . TRP A 1 103 ? -0.137 -25.929 -11.653 1.00 37.44 103 TRP A C 1
ATOM 798 O O . TRP A 1 103 ? -0.572 -25.007 -10.975 1.00 37.44 103 TRP A O 1
ATOM 808 N N . ARG A 1 104 ? 0.108 -27.141 -11.136 1.00 35.28 104 ARG A N 1
ATOM 809 C CA . ARG A 1 104 ? -0.046 -27.459 -9.708 1.00 35.28 104 ARG A CA 1
ATOM 810 C C . ARG A 1 104 ? 1.081 -26.813 -8.891 1.00 35.28 104 ARG A C 1
ATOM 812 O O . ARG A 1 104 ? 2.245 -27.090 -9.203 1.00 35.28 104 ARG A O 1
ATOM 819 N N . PRO A 1 105 ? 0.783 -26.014 -7.854 1.00 37.78 105 PRO A N 1
ATOM 820 C CA . PRO A 1 105 ? 1.805 -25.496 -6.958 1.00 37.78 105 PRO A CA 1
ATOM 821 C C . PRO A 1 105 ? 2.499 -26.635 -6.207 1.00 37.78 105 PRO A C 1
ATOM 823 O O . PRO A 1 105 ? 1.915 -27.672 -5.887 1.00 37.78 105 PRO A O 1
ATOM 826 N N . VAL A 1 106 ? 3.794 -26.457 -5.967 1.00 34.72 106 VAL A N 1
ATOM 827 C CA . VAL A 1 106 ? 4.541 -27.265 -5.004 1.00 34.72 106 VAL A CA 1
ATOM 828 C C . VAL A 1 106 ? 4.176 -26.728 -3.623 1.00 34.72 106 VAL A C 1
ATOM 830 O O . VAL A 1 106 ? 4.302 -25.525 -3.412 1.00 34.72 106 VAL A O 1
ATOM 833 N N . ALA A 1 107 ? 3.757 -27.603 -2.703 1.00 33.94 107 ALA A N 1
ATOM 834 C CA . ALA A 1 107 ? 3.486 -27.232 -1.315 1.00 33.94 107 ALA A CA 1
ATOM 835 C C . ALA A 1 107 ? 4.677 -26.453 -0.731 1.00 33.94 107 ALA A C 1
ATOM 837 O O . ALA A 1 107 ? 5.825 -26.909 -0.807 1.00 33.94 107 ALA A O 1
ATOM 838 N N . TRP A 1 108 ? 4.399 -25.269 -0.194 1.00 41.75 108 TRP A N 1
ATOM 839 C CA . TRP A 1 108 ? 5.404 -24.288 0.195 1.00 41.75 108 TRP A CA 1
ATOM 840 C C . TRP A 1 108 ? 5.308 -23.951 1.684 1.00 41.75 108 TRP A C 1
ATOM 842 O O . TRP A 1 108 ? 4.220 -23.847 2.234 1.00 41.75 108 TRP A O 1
ATOM 852 N N . GLU A 1 109 ? 6.469 -23.786 2.321 1.00 33.03 109 GLU A N 1
ATOM 853 C CA . GLU A 1 109 ? 6.620 -23.247 3.675 1.00 33.03 109 GLU A CA 1
ATOM 854 C C . GLU A 1 109 ? 7.245 -21.845 3.548 1.00 33.03 109 GLU A C 1
ATOM 856 O O . GLU A 1 109 ? 8.419 -21.723 3.166 1.00 33.03 109 GLU A O 1
ATOM 861 N N . GLU A 1 110 ? 6.483 -20.781 3.833 1.00 39.44 110 GLU A N 1
ATOM 862 C CA . GLU A 1 110 ? 7.019 -19.415 3.898 1.00 39.44 110 GLU A CA 1
ATOM 863 C C . GLU A 1 110 ? 7.917 -19.295 5.132 1.00 39.44 110 GLU A C 1
ATOM 865 O O . GLU A 1 110 ? 7.472 -19.385 6.271 1.00 39.44 110 GLU A O 1
ATOM 870 N N . ARG A 1 111 ? 9.227 -19.148 4.919 1.00 31.97 111 ARG A N 1
ATOM 871 C CA . ARG A 1 111 ? 10.212 -19.243 6.007 1.00 31.97 111 ARG A CA 1
ATOM 872 C C . ARG A 1 111 ? 10.300 -18.026 6.925 1.00 31.97 111 ARG A C 1
ATOM 874 O O . ARG A 1 111 ? 10.984 -18.132 7.935 1.00 31.97 111 ARG A O 1
ATOM 881 N N . ASP A 1 112 ? 9.619 -16.929 6.606 1.00 36.97 112 ASP A N 1
ATOM 882 C CA . ASP A 1 112 ? 9.749 -15.659 7.323 1.00 36.97 112 ASP A CA 1
ATOM 883 C C . ASP A 1 112 ? 8.380 -14.956 7.444 1.00 36.97 112 ASP A C 1
ATOM 885 O O . ASP A 1 112 ? 8.184 -13.856 6.930 1.00 36.97 112 ASP A O 1
ATOM 889 N N . GLU A 1 113 ? 7.424 -15.601 8.128 1.00 42.03 113 GLU A N 1
ATOM 890 C CA . GLU A 1 113 ? 6.125 -15.008 8.521 1.00 42.03 113 GLU A CA 1
ATOM 891 C C . GLU A 1 113 ? 6.271 -13.747 9.407 1.00 42.03 113 GLU A C 1
ATOM 893 O O . GLU A 1 113 ? 5.318 -12.986 9.558 1.00 42.03 113 GLU A O 1
ATOM 898 N N . ASP A 1 114 ? 7.466 -13.527 9.967 1.00 42.38 114 ASP A N 1
ATOM 899 C CA . ASP A 1 114 ? 7.747 -12.583 11.054 1.00 42.38 114 ASP A CA 1
ATOM 900 C C . ASP A 1 114 ? 8.806 -11.515 10.702 1.00 42.38 114 ASP A C 1
ATOM 902 O O . ASP A 1 114 ? 9.324 -10.864 11.610 1.00 42.38 114 ASP A O 1
ATOM 906 N N . ASP A 1 115 ? 9.198 -11.341 9.431 1.00 48.19 115 ASP A N 1
ATOM 907 C CA . ASP A 1 115 ? 10.204 -10.327 9.069 1.00 48.19 115 ASP A CA 1
ATOM 908 C C . ASP A 1 115 ? 9.606 -8.901 9.182 1.00 48.19 115 ASP A C 1
ATOM 910 O O . ASP A 1 115 ? 8.789 -8.507 8.346 1.00 48.19 115 ASP A O 1
ATOM 914 N N . PRO A 1 116 ? 10.034 -8.082 10.171 1.00 40.31 116 PRO A N 1
ATOM 915 C CA . PRO A 1 116 ? 9.494 -6.738 10.401 1.00 40.31 116 PRO A CA 1
ATOM 916 C C . PRO A 1 116 ? 9.819 -5.748 9.268 1.00 40.31 116 PRO A C 1
ATOM 918 O O . PRO A 1 116 ? 9.291 -4.636 9.246 1.00 40.31 116 PRO A O 1
ATOM 921 N N . LEU A 1 117 ? 10.686 -6.128 8.323 1.00 42.28 117 LEU A N 1
ATOM 922 C CA . LEU A 1 117 ? 10.998 -5.382 7.101 1.00 42.28 117 LEU A CA 1
ATOM 923 C C . LEU A 1 117 ? 10.129 -5.818 5.909 1.00 42.28 117 LEU A C 1
ATOM 925 O O . LEU A 1 117 ? 10.337 -5.339 4.788 1.00 42.28 117 LEU A O 1
ATOM 929 N N . TRP A 1 118 ? 9.197 -6.760 6.102 1.00 54.03 118 TRP A N 1
ATOM 930 C CA . TRP A 1 118 ? 8.600 -7.501 4.995 1.00 54.03 118 TRP A CA 1
ATOM 931 C C . TRP A 1 118 ? 7.148 -7.953 5.247 1.00 54.03 118 TRP A C 1
ATOM 933 O O . TRP A 1 118 ? 6.909 -9.061 5.719 1.00 54.03 118 TRP A O 1
ATOM 943 N N . PRO A 1 119 ? 6.136 -7.149 4.867 1.00 43.06 119 PRO A N 1
ATOM 944 C CA . PRO A 1 119 ? 4.742 -7.554 5.048 1.00 43.06 119 PRO A CA 1
ATOM 945 C C . PRO A 1 119 ? 4.398 -8.737 4.139 1.00 43.06 119 PRO A C 1
ATOM 947 O O . PRO A 1 119 ? 4.727 -8.716 2.957 1.00 43.06 119 PRO A O 1
ATOM 950 N N . LEU A 1 120 ? 3.737 -9.755 4.687 1.00 45.81 120 LEU A N 1
ATOM 951 C CA . LEU A 1 120 ? 3.368 -11.049 4.085 1.00 45.81 120 LEU A CA 1
ATOM 952 C C . LEU A 1 120 ? 2.896 -10.989 2.625 1.00 45.81 120 LEU A C 1
ATOM 954 O O . LEU A 1 120 ? 2.154 -10.081 2.243 1.00 45.81 120 LEU A O 1
ATOM 958 N N . ALA A 1 121 ? 3.284 -11.978 1.810 1.00 41.06 121 ALA A N 1
ATOM 959 C CA . ALA A 1 121 ? 2.546 -12.303 0.590 1.00 41.06 121 ALA A CA 1
ATOM 960 C C . ALA A 1 121 ? 1.466 -13.334 0.925 1.00 41.06 121 ALA A C 1
ATOM 962 O O . ALA A 1 121 ? 1.681 -14.229 1.724 1.00 41.06 121 ALA A O 1
ATOM 963 N N . VAL A 1 122 ? 0.311 -13.198 0.286 1.00 44.28 122 VAL A N 1
ATOM 964 C CA . VAL A 1 122 ? -0.780 -14.168 0.357 1.00 44.28 122 VAL A CA 1
ATOM 965 C C . VAL A 1 122 ? -0.591 -15.188 -0.766 1.00 44.28 122 VAL A C 1
ATOM 967 O O . VAL A 1 122 ? -0.605 -14.804 -1.944 1.00 44.28 122 VAL A O 1
ATOM 970 N N . LEU A 1 123 ? -0.429 -16.465 -0.423 1.00 37.72 123 LEU A N 1
ATOM 971 C CA . LEU A 1 123 ? -0.562 -17.600 -1.335 1.00 37.72 123 LEU A CA 1
ATOM 972 C C . LEU A 1 123 ? -1.513 -18.615 -0.695 1.00 37.72 123 LEU A C 1
ATOM 974 O O . LEU A 1 123 ? -1.188 -19.164 0.342 1.00 37.72 123 LEU A O 1
ATOM 978 N N . GLU A 1 124 ? -2.652 -18.891 -1.326 1.00 38.44 124 GLU A N 1
ATOM 979 C CA . GLU A 1 124 ? -3.427 -20.096 -1.020 1.00 38.44 124 GLU A CA 1
ATOM 980 C C . GLU A 1 124 ? -3.329 -21.076 -2.190 1.00 38.44 124 GLU A C 1
ATOM 982 O O . GLU A 1 124 ? -3.451 -20.688 -3.359 1.00 38.44 124 GLU A O 1
ATOM 987 N N . ASP A 1 125 ? -3.095 -22.342 -1.842 1.00 34.12 125 ASP A N 1
ATOM 988 C CA . ASP A 1 125 ? -3.567 -23.483 -2.617 1.00 34.12 125 ASP A CA 1
ATOM 989 C C . ASP A 1 125 ? -5.095 -23.518 -2.485 1.00 34.12 125 ASP A C 1
ATOM 991 O O . ASP A 1 125 ? -5.617 -23.615 -1.377 1.00 34.12 125 ASP A O 1
ATOM 995 N N . ASP A 1 126 ? -5.762 -23.444 -3.639 1.00 38.44 126 ASP A N 1
ATOM 996 C CA . ASP A 1 126 ? -7.208 -23.518 -3.860 1.00 38.44 126 ASP A CA 1
ATOM 997 C C . ASP A 1 126 ? -8.039 -22.448 -3.129 1.00 38.44 126 ASP A C 1
ATOM 999 O O . ASP A 1 126 ? -8.387 -22.699 -1.998 1.00 38.44 126 ASP A O 1
ATOM 1003 N N . TYR A 1 127 ? -8.459 -21.334 -3.764 1.00 41.44 127 TYR A N 1
ATOM 1004 C CA . TYR A 1 127 ? -9.833 -20.791 -3.611 1.00 41.44 127 TYR A CA 1
ATOM 1005 C C . TYR A 1 127 ? -10.171 -19.625 -4.561 1.00 41.44 127 TYR A C 1
ATOM 1007 O O . TYR A 1 127 ? -9.418 -18.673 -4.767 1.00 41.44 127 TYR A O 1
ATOM 1015 N N . GLN A 1 128 ? -11.384 -19.725 -5.110 1.00 33.16 128 GLN A N 1
ATOM 1016 C CA . GLN A 1 128 ? -12.084 -18.780 -5.977 1.00 33.16 128 GLN A CA 1
ATOM 1017 C C . GLN A 1 128 ? -12.991 -17.828 -5.161 1.00 33.16 128 GLN A C 1
ATOM 1019 O O . GLN A 1 128 ? -14.216 -17.931 -5.229 1.00 33.16 128 GLN A O 1
ATOM 1024 N N . SER A 1 129 ? -12.438 -16.873 -4.408 1.00 34.72 129 SER A N 1
ATOM 1025 C CA . SER A 1 129 ? -13.206 -15.683 -3.995 1.00 34.72 129 SER A CA 1
ATOM 1026 C C . SER A 1 129 ? -12.344 -14.422 -4.046 1.00 34.72 129 SER A C 1
ATOM 1028 O O . SER A 1 129 ? -11.297 -14.337 -3.414 1.00 34.72 129 SER A O 1
ATOM 1030 N N . TRP A 1 130 ? -12.788 -13.456 -4.848 1.00 37.12 130 TRP A N 1
ATOM 1031 C CA . TRP A 1 130 ? -11.978 -12.395 -5.458 1.00 37.12 130 TRP A CA 1
ATOM 1032 C C . TRP A 1 130 ? -11.939 -11.088 -4.639 1.00 37.12 130 TRP A C 1
ATOM 1034 O O . TRP A 1 130 ? -11.325 -10.108 -5.055 1.00 37.12 130 TRP A O 1
ATOM 1044 N N . GLU A 1 131 ? -12.566 -11.065 -3.460 1.00 35.03 131 GLU A N 1
ATOM 1045 C CA . GLU A 1 131 ? -12.776 -9.845 -2.662 1.00 35.03 131 GLU A CA 1
ATOM 1046 C C . GLU A 1 131 ? -11.690 -9.605 -1.597 1.00 35.03 131 GLU A C 1
ATOM 1048 O O . GLU A 1 131 ? -11.566 -8.499 -1.076 1.00 35.03 131 GLU A O 1
ATOM 1053 N N . GLU A 1 132 ? -10.843 -10.598 -1.309 1.00 39.91 132 GLU A N 1
ATOM 1054 C CA . GLU A 1 132 ? -9.952 -10.578 -0.146 1.00 39.91 132 GLU A CA 1
ATOM 1055 C C . GLU A 1 132 ? -8.535 -11.043 -0.534 1.00 39.91 132 GLU A C 1
ATOM 1057 O O . GLU A 1 132 ? -8.319 -12.175 -0.945 1.00 39.91 132 GLU A O 1
ATOM 1062 N N . GLY A 1 133 ? -7.557 -10.131 -0.455 1.00 38.84 133 GLY A N 1
ATOM 1063 C CA . GLY A 1 133 ? -6.115 -10.423 -0.418 1.00 38.84 133 GLY A CA 1
ATOM 1064 C C . GLY A 1 133 ? -5.491 -11.211 -1.584 1.00 38.84 133 GLY A C 1
ATOM 1065 O O . GLY A 1 133 ? -5.440 -12.431 -1.611 1.00 38.84 133 GLY A O 1
ATOM 1066 N N . GLY A 1 134 ? -4.818 -10.507 -2.493 1.00 49.69 134 GLY A N 1
ATOM 1067 C CA . GLY A 1 134 ? -3.840 -11.133 -3.386 1.00 49.69 134 GLY A CA 1
ATOM 1068 C C . GLY A 1 134 ? -2.829 -10.097 -3.840 1.00 49.69 134 GLY A C 1
ATOM 1069 O O . GLY A 1 134 ? -3.212 -8.959 -4.089 1.00 49.69 134 GLY A O 1
ATOM 1070 N N . ASP A 1 135 ? -1.544 -10.445 -3.878 1.00 60.12 135 ASP A N 1
ATOM 1071 C CA . ASP A 1 135 ? -0.483 -9.453 -4.063 1.00 60.12 135 ASP A CA 1
ATOM 1072 C C . ASP A 1 135 ? 0.117 -9.439 -5.473 1.00 60.12 135 ASP A C 1
ATOM 1074 O O . ASP A 1 135 ? 0.217 -10.484 -6.116 1.00 60.12 135 ASP A O 1
ATOM 1078 N N . GLY A 1 136 ? 0.510 -8.256 -5.950 1.00 73.69 136 GLY A N 1
ATOM 1079 C CA . GLY A 1 136 ? 1.268 -8.097 -7.190 1.00 73.69 136 GLY A CA 1
ATOM 1080 C C . GLY A 1 136 ? 2.777 -8.223 -6.970 1.00 73.69 136 GLY A C 1
ATOM 1081 O O . GLY A 1 136 ? 3.253 -8.607 -5.902 1.00 73.69 136 GLY A O 1
ATOM 1082 N N . ALA A 1 137 ? 3.551 -7.908 -8.003 1.00 84.00 137 ALA A N 1
ATOM 1083 C CA . ALA A 1 137 ? 4.996 -7.761 -7.925 1.00 84.00 137 ALA A CA 1
ATOM 1084 C C . ALA A 1 137 ? 5.367 -6.666 -6.921 1.00 84.00 137 ALA A C 1
ATOM 1086 O O . ALA A 1 137 ? 4.689 -5.643 -6.811 1.00 84.00 137 ALA A O 1
ATOM 1087 N N . ARG A 1 138 ? 6.477 -6.860 -6.216 1.00 82.56 138 ARG A N 1
ATOM 1088 C CA . ARG A 1 138 ? 7.018 -5.898 -5.258 1.00 82.56 138 ARG A CA 1
ATOM 1089 C C . ARG A 1 138 ? 8.376 -5.415 -5.709 1.00 82.56 138 ARG A C 1
ATOM 1091 O O . ARG A 1 138 ? 9.280 -6.219 -5.937 1.00 82.56 138 ARG A O 1
ATOM 1098 N N . PHE A 1 139 ? 8.522 -4.103 -5.747 1.00 86.44 139 PHE A N 1
ATOM 1099 C CA . PHE A 1 139 ? 9.757 -3.418 -6.073 1.00 86.44 139 PHE A CA 1
ATOM 1100 C C . PHE A 1 139 ? 10.200 -2.611 -4.863 1.00 86.44 139 PHE A C 1
ATOM 1102 O O . PHE A 1 139 ? 9.643 -1.554 -4.601 1.00 86.44 139 PHE A O 1
ATOM 1109 N N . ASN A 1 140 ? 11.162 -3.106 -4.089 1.00 80.62 140 ASN A N 1
ATOM 1110 C CA . ASN A 1 140 ? 11.663 -2.366 -2.930 1.00 80.62 140 ASN A CA 1
ATOM 1111 C C . ASN A 1 140 ? 12.600 -1.232 -3.343 1.00 80.62 140 ASN A C 1
ATOM 1113 O O . ASN A 1 140 ? 12.543 -0.146 -2.773 1.00 80.62 140 ASN A O 1
ATOM 1117 N N . GLY A 1 141 ? 13.477 -1.501 -4.309 1.00 79.94 141 GLY A N 1
ATOM 1118 C CA . GLY A 1 141 ? 14.317 -0.485 -4.922 1.00 79.94 141 GLY A CA 1
ATOM 1119 C C . GLY A 1 141 ? 13.624 0.205 -6.093 1.00 79.94 141 GLY A C 1
ATOM 1120 O O . GLY A 1 141 ? 12.444 -0.003 -6.375 1.00 79.94 141 GLY A O 1
ATOM 1121 N N . ARG A 1 142 ? 14.403 1.022 -6.799 1.00 90.69 142 ARG A N 1
ATOM 1122 C CA . ARG A 1 142 ? 13.983 1.708 -8.023 1.00 90.69 142 ARG A CA 1
ATOM 1123 C C . ARG A 1 142 ? 13.507 0.708 -9.080 1.00 90.69 142 ARG A C 1
ATOM 1125 O O . ARG A 1 142 ? 14.257 -0.198 -9.442 1.00 90.69 142 ARG A O 1
ATOM 1132 N N . ALA A 1 143 ? 12.303 0.912 -9.602 1.00 95.12 143 ALA A N 1
ATOM 1133 C CA . ALA A 1 143 ? 11.736 0.189 -10.731 1.00 95.12 143 ALA A CA 1
ATOM 1134 C C . ALA A 1 143 ? 11.665 1.115 -11.949 1.00 95.12 143 ALA A C 1
ATOM 1136 O O . ALA A 1 143 ? 10.925 2.098 -11.953 1.00 95.12 143 ALA A O 1
ATOM 1137 N N . SER A 1 144 ? 12.436 0.815 -12.992 1.00 97.50 144 SER A N 1
ATOM 1138 C CA . SER A 1 144 ? 12.440 1.616 -14.218 1.00 97.50 144 SER A CA 1
ATOM 1139 C C . SER A 1 144 ? 11.780 0.863 -15.362 1.00 97.50 144 SER A C 1
ATOM 1141 O O . SER A 1 144 ? 12.282 -0.160 -15.810 1.00 97.50 144 SER A O 1
ATOM 1143 N N . PHE A 1 145 ? 10.695 1.416 -15.883 1.00 98.00 145 PHE A N 1
ATOM 1144 C CA . PHE A 1 145 ? 10.043 1.058 -17.143 1.00 98.00 145 PHE A CA 1
ATOM 1145 C C . PHE A 1 145 ? 10.236 2.163 -18.190 1.00 98.00 145 PHE A C 1
ATOM 1147 O O . PHE A 1 145 ? 9.484 2.268 -19.160 1.00 98.00 145 PHE A O 1
ATOM 1154 N N . SER A 1 146 ? 11.254 3.007 -18.014 1.00 97.88 146 SER A N 1
ATOM 1155 C CA . SER A 1 146 ? 11.535 4.113 -18.922 1.00 97.88 146 SER A CA 1
ATOM 1156 C C . SER A 1 146 ? 11.773 3.615 -20.346 1.00 97.88 146 SER A C 1
ATOM 1158 O O . SER A 1 146 ? 12.565 2.703 -20.585 1.00 97.88 146 SER A O 1
ATOM 1160 N N . HIS A 1 147 ? 11.089 4.207 -21.321 1.00 97.69 147 HIS A N 1
ATOM 1161 C CA . HIS A 1 147 ? 11.086 3.767 -22.721 1.00 97.69 147 HIS A CA 1
ATOM 1162 C C . HIS A 1 147 ? 10.613 2.320 -22.957 1.00 97.69 147 HIS A C 1
ATOM 1164 O O . HIS A 1 147 ? 10.790 1.807 -24.070 1.00 97.69 147 HIS A O 1
ATOM 1170 N N . ALA A 1 148 ? 10.037 1.650 -21.954 1.00 98.00 148 ALA A N 1
ATOM 1171 C CA . ALA A 1 148 ? 9.437 0.338 -22.143 1.00 98.00 148 ALA A CA 1
ATOM 1172 C C . ALA A 1 148 ? 8.235 0.440 -23.089 1.00 98.00 148 ALA A C 1
ATOM 1174 O O . ALA A 1 148 ? 7.570 1.477 -23.188 1.00 98.00 148 ALA A O 1
ATOM 1175 N N . ARG A 1 149 ? 7.978 -0.640 -23.820 1.00 97.25 149 ARG A N 1
ATOM 1176 C CA . ARG A 1 149 ? 6.826 -0.753 -24.710 1.00 97.25 149 ARG A CA 1
ATOM 1177 C C . ARG A 1 149 ? 6.009 -1.970 -24.339 1.00 97.25 149 ARG A C 1
ATOM 1179 O O . ARG A 1 149 ? 6.529 -3.084 -24.382 1.00 97.25 149 ARG A O 1
ATOM 1186 N N . PHE A 1 150 ? 4.750 -1.736 -24.025 1.00 95.25 150 PHE A N 1
ATOM 1187 C CA . PHE A 1 150 ? 3.738 -2.757 -23.833 1.00 95.25 150 PHE A CA 1
ATOM 1188 C C . PHE A 1 150 ? 2.880 -2.736 -25.088 1.00 95.25 150 PHE A C 1
ATOM 1190 O O . PHE A 1 150 ? 2.155 -1.778 -25.300 1.00 95.25 150 PHE A O 1
ATOM 1197 N N . GLU A 1 151 ? 3.045 -3.705 -25.982 1.00 92.06 151 GLU A N 1
ATOM 1198 C CA . GLU A 1 151 ? 2.269 -3.765 -27.230 1.00 92.06 151 GLU A CA 1
ATOM 1199 C C . GLU A 1 151 ? 0.859 -4.338 -26.981 1.00 92.06 151 GLU A C 1
ATOM 1201 O O . GLU A 1 151 ? -0.040 -4.104 -27.778 1.00 92.06 151 GLU A O 1
ATOM 1206 N N . SER A 1 152 ? 0.670 -5.042 -25.858 1.00 87.44 152 SER A N 1
ATOM 1207 C CA . SER A 1 152 ? -0.608 -5.557 -25.348 1.00 87.44 152 SER A CA 1
ATOM 1208 C C . SER A 1 152 ? -0.866 -5.022 -23.925 1.00 87.44 152 SER A C 1
ATOM 1210 O O . SER A 1 152 ? -0.243 -4.038 -23.510 1.00 87.44 152 SER A O 1
ATOM 1212 N N . ALA A 1 153 ? -1.775 -5.652 -23.180 1.00 86.06 153 ALA A N 1
ATOM 1213 C CA . ALA A 1 153 ? -2.186 -5.218 -21.853 1.00 86.06 153 ALA A CA 1
ATOM 1214 C C . ALA A 1 153 ? -1.026 -5.220 -20.838 1.00 86.06 153 ALA A C 1
ATOM 1216 O O . ALA A 1 153 ? -0.175 -6.119 -20.819 1.00 86.06 153 ALA A O 1
ATOM 1217 N N . ALA A 1 154 ? -1.008 -4.206 -19.975 1.00 90.00 154 ALA A N 1
ATOM 1218 C CA . ALA A 1 154 ? -0.001 -4.001 -18.943 1.00 90.00 154 ALA A CA 1
ATOM 1219 C C . ALA A 1 154 ? -0.663 -3.921 -17.563 1.00 90.00 154 ALA A C 1
ATOM 1221 O O . ALA A 1 154 ? -1.217 -2.897 -17.157 1.00 90.00 154 ALA A O 1
ATOM 1222 N N . TRP A 1 155 ? -0.577 -5.017 -16.818 1.00 86.00 155 TRP A N 1
ATOM 1223 C CA . TRP A 1 155 ? -1.263 -5.178 -15.544 1.00 86.00 155 TRP A CA 1
ATOM 1224 C C . TRP A 1 155 ? -0.323 -4.895 -14.387 1.00 86.00 155 TRP A C 1
ATOM 1226 O O . TRP A 1 155 ? 0.512 -5.731 -14.050 1.00 86.00 155 TRP A O 1
ATOM 1236 N N . PHE A 1 156 ? -0.499 -3.752 -13.730 1.00 87.62 156 PHE A N 1
ATOM 1237 C CA . PHE A 1 156 ? 0.198 -3.381 -12.494 1.00 87.62 156 PHE A CA 1
ATOM 1238 C C . PHE A 1 156 ? -0.747 -3.349 -11.282 1.00 87.62 156 PHE A C 1
ATOM 1240 O O . PHE A 1 156 ? -0.369 -2.871 -10.211 1.00 87.62 156 PHE A O 1
ATOM 1247 N N . TRP A 1 157 ? -1.967 -3.883 -11.410 1.00 77.62 157 TRP A N 1
ATOM 1248 C CA . TRP A 1 157 ? -2.933 -3.933 -10.315 1.00 77.62 157 TRP A CA 1
ATOM 1249 C C . TRP A 1 157 ? -2.350 -4.651 -9.092 1.00 77.62 157 TRP A C 1
ATOM 1251 O O . TRP A 1 157 ? -1.885 -5.789 -9.181 1.00 77.62 157 TRP A O 1
ATOM 1261 N N . LYS A 1 158 ? -2.352 -3.972 -7.939 1.00 75.12 158 LYS A N 1
ATOM 1262 C CA . LYS A 1 158 ? -1.718 -4.422 -6.682 1.00 75.12 158 LYS A CA 1
ATOM 1263 C C . LYS A 1 158 ? -0.199 -4.669 -6.759 1.00 75.12 158 LYS A C 1
ATOM 1265 O O . LYS A 1 158 ? 0.371 -5.107 -5.762 1.00 75.12 158 LYS A O 1
ATOM 1270 N N . ALA A 1 159 ? 0.475 -4.359 -7.871 1.00 83.88 159 ALA A N 1
ATOM 1271 C CA . ALA A 1 159 ? 1.932 -4.240 -7.878 1.00 83.88 159 ALA A CA 1
ATOM 1272 C C . ALA A 1 159 ? 2.327 -3.071 -6.974 1.00 83.88 159 ALA A C 1
ATOM 1274 O O . ALA A 1 159 ? 1.624 -2.064 -6.936 1.00 83.88 159 ALA A O 1
ATOM 1275 N N . ARG A 1 160 ? 3.420 -3.201 -6.227 1.00 83.31 160 ARG A N 1
ATOM 1276 C CA . ARG A 1 160 ? 3.824 -2.225 -5.212 1.00 83.31 160 ARG A CA 1
ATOM 1277 C C . ARG A 1 160 ? 5.229 -1.732 -5.477 1.00 83.31 160 ARG A C 1
ATOM 1279 O O . ARG A 1 160 ? 6.145 -2.534 -5.655 1.00 83.31 160 ARG A O 1
ATOM 1286 N N . PHE A 1 161 ? 5.400 -0.422 -5.408 1.00 86.12 161 PHE A N 1
ATOM 1287 C CA . PHE A 1 161 ? 6.682 0.235 -5.612 1.00 86.12 161 PHE A CA 1
ATOM 1288 C C . PHE A 1 161 ? 7.080 0.945 -4.324 1.00 86.12 161 PHE A C 1
ATOM 1290 O O . PHE A 1 161 ? 6.440 1.910 -3.940 1.00 86.12 161 PHE A O 1
ATOM 1297 N N . GLY A 1 162 ? 8.071 0.417 -3.612 1.00 78.62 162 GLY A N 1
ATOM 1298 C CA . GLY A 1 162 ? 8.659 1.013 -2.411 1.00 78.62 162 GLY A CA 1
ATOM 1299 C C . GLY A 1 162 ? 9.725 2.066 -2.723 1.00 78.62 162 GLY A C 1
ATOM 1300 O O . GLY A 1 162 ? 9.942 2.959 -1.910 1.00 78.62 162 GLY A O 1
ATOM 1301 N N . GLY A 1 163 ? 10.356 1.982 -3.898 1.00 78.25 163 GLY A N 1
ATOM 1302 C CA . GLY A 1 163 ? 11.243 3.011 -4.446 1.00 78.25 163 GLY A CA 1
ATOM 1303 C C . GLY A 1 163 ? 10.615 3.766 -5.622 1.00 78.25 163 GLY A C 1
ATOM 1304 O O . GLY A 1 163 ? 9.439 3.582 -5.932 1.00 78.25 163 GLY A O 1
ATOM 1305 N N . GLU A 1 164 ? 11.423 4.588 -6.297 1.00 87.81 164 GLU A N 1
ATOM 1306 C CA . GLU A 1 164 ? 11.041 5.287 -7.534 1.00 87.81 164 GLU A CA 1
ATOM 1307 C C . GLU A 1 164 ? 10.426 4.320 -8.561 1.00 87.81 164 GLU A C 1
ATOM 1309 O O . GLU A 1 164 ? 11.041 3.303 -8.899 1.00 87.81 164 GLU A O 1
ATOM 1314 N N . ALA A 1 165 ? 9.254 4.658 -9.102 1.00 93.25 165 ALA A N 1
ATOM 1315 C CA . ALA A 1 165 ? 8.592 3.909 -10.166 1.00 93.25 165 ALA A CA 1
ATOM 1316 C C . ALA A 1 165 ? 8.516 4.763 -11.435 1.00 93.25 165 ALA A C 1
ATOM 1318 O O . ALA A 1 165 ? 7.629 5.599 -11.594 1.00 93.25 165 ALA A O 1
ATOM 1319 N N . LEU A 1 166 ? 9.468 4.571 -12.345 1.00 95.75 166 LEU A N 1
ATOM 1320 C CA . LEU A 1 166 ? 9.636 5.443 -13.506 1.00 95.75 166 LEU A CA 1
ATOM 1321 C C . LEU A 1 166 ? 9.037 4.810 -14.754 1.00 95.75 166 LEU A C 1
ATOM 1323 O O . LEU A 1 166 ? 9.529 3.796 -15.240 1.00 95.75 166 LEU A O 1
ATOM 1327 N N . PHE A 1 167 ? 8.028 5.454 -15.324 1.00 96.69 167 PHE A N 1
ATOM 1328 C CA . PHE A 1 167 ? 7.409 5.082 -16.597 1.00 96.69 167 PHE A CA 1
ATOM 1329 C C . PHE A 1 167 ? 7.680 6.144 -17.670 1.00 96.69 167 PHE A C 1
ATOM 1331 O O . PHE A 1 167 ? 6.902 6.329 -18.609 1.00 96.69 167 PHE A O 1
ATOM 1338 N N . HIS A 1 168 ? 8.805 6.857 -17.549 1.00 95.81 168 HIS A N 1
ATOM 1339 C CA . HIS A 1 168 ? 9.150 7.954 -18.446 1.00 95.81 168 HIS A CA 1
ATOM 1340 C C . HIS A 1 168 ? 9.181 7.495 -19.897 1.00 95.81 168 HIS A C 1
ATOM 1342 O O . HIS A 1 168 ? 9.899 6.558 -20.249 1.00 95.81 168 HIS A O 1
ATOM 1348 N N . GLN A 1 169 ? 8.440 8.180 -20.767 1.00 95.94 169 GLN A N 1
ATOM 1349 C CA . GLN A 1 169 ? 8.396 7.853 -22.200 1.00 95.94 169 GLN A CA 1
ATOM 1350 C C . GLN A 1 169 ? 7.986 6.393 -22.497 1.00 95.94 169 GLN A C 1
ATOM 1352 O O . GLN A 1 169 ? 8.294 5.879 -23.579 1.00 95.94 169 GLN A O 1
ATOM 1357 N N . ALA A 1 170 ? 7.322 5.714 -21.555 1.00 97.19 170 ALA A N 1
ATOM 1358 C CA . ALA A 1 170 ? 6.748 4.397 -21.787 1.00 97.19 170 ALA A CA 1
ATOM 1359 C C . ALA A 1 170 ? 5.607 4.487 -22.811 1.00 97.19 170 ALA A C 1
ATOM 1361 O O . ALA A 1 170 ? 4.938 5.517 -22.948 1.00 97.19 170 ALA A O 1
ATOM 1362 N N . VAL A 1 171 ? 5.405 3.410 -23.563 1.00 95.38 171 VAL A N 1
ATOM 1363 C CA . VAL A 1 171 ? 4.326 3.308 -24.550 1.00 95.38 171 VAL A CA 1
ATOM 1364 C C . VAL A 1 171 ? 3.430 2.140 -24.179 1.00 95.38 171 VAL A C 1
ATOM 1366 O O . VAL A 1 171 ? 3.925 1.022 -24.040 1.00 95.38 171 VAL A O 1
ATOM 1369 N N . PHE A 1 172 ? 2.134 2.403 -24.067 1.00 93.38 172 PHE A N 1
ATOM 1370 C CA . PHE A 1 172 ? 1.119 1.409 -23.733 1.00 93.38 172 PHE A CA 1
ATOM 1371 C C . PHE A 1 172 ? 0.195 1.168 -24.929 1.00 93.38 172 PHE A C 1
ATOM 1373 O O . PHE A 1 172 ? -0.343 2.110 -25.508 1.00 93.38 172 PHE A O 1
ATOM 1380 N N . GLY A 1 173 ? 0.089 -0.084 -25.353 1.00 89.31 173 GLY A N 1
ATOM 1381 C CA . GLY A 1 173 ? -0.546 -0.517 -26.595 1.00 89.31 173 GLY A CA 1
ATOM 1382 C C . GLY A 1 173 ? -1.892 -1.211 -26.421 1.00 89.31 173 GLY A C 1
ATOM 1383 O O . GLY A 1 173 ? -2.594 -1.337 -27.417 1.00 89.31 173 GLY A O 1
ATOM 1384 N N . GLY A 1 174 ? -2.261 -1.576 -25.195 1.00 84.69 174 GLY A N 1
ATOM 1385 C CA . GLY A 1 174 ? -3.590 -2.070 -24.824 1.00 84.69 174 GLY A CA 1
ATOM 1386 C C . GLY A 1 174 ? -3.972 -1.596 -23.421 1.00 84.69 174 GLY A C 1
ATOM 1387 O O . GLY A 1 174 ? -3.348 -0.663 -22.904 1.00 84.69 174 GLY A O 1
ATOM 1388 N N . ARG A 1 175 ? -4.960 -2.251 -22.803 1.00 84.62 175 ARG A N 1
ATOM 1389 C CA . ARG A 1 175 ? -5.431 -2.001 -21.426 1.00 84.62 175 ARG A CA 1
ATOM 1390 C C . ARG A 1 175 ? -4.303 -1.862 -20.391 1.00 84.62 175 ARG A C 1
ATOM 1392 O O . ARG A 1 175 ? -3.393 -2.694 -20.323 1.00 84.62 175 ARG A O 1
ATOM 1399 N N . VAL A 1 176 ? -4.382 -0.828 -19.557 1.00 87.81 176 VAL A N 1
ATOM 1400 C CA . VAL A 1 176 ? -3.432 -0.558 -18.473 1.00 87.81 176 VAL A CA 1
ATOM 1401 C C . VAL A 1 176 ? -4.153 -0.441 -17.143 1.00 87.81 176 VAL A C 1
ATOM 1403 O O . VAL A 1 176 ? -5.062 0.370 -16.991 1.00 87.81 176 VAL A O 1
ATOM 1406 N N . HIS A 1 177 ? -3.633 -1.173 -16.158 1.00 86.31 177 HIS A N 1
ATOM 1407 C CA . HIS A 1 177 ? -4.077 -1.085 -14.771 1.00 86.31 177 HIS A CA 1
ATOM 1408 C C . HIS A 1 177 ? -2.920 -0.666 -13.884 1.00 86.31 177 HIS A C 1
ATOM 1410 O O . HIS A 1 177 ? -2.218 -1.515 -13.330 1.00 86.31 177 HIS A O 1
ATOM 1416 N N . LEU A 1 178 ? -2.695 0.640 -13.754 1.00 89.88 178 LEU A N 1
ATOM 1417 C CA . LEU A 1 178 ? -1.624 1.221 -12.951 1.00 89.88 178 LEU A CA 1
ATOM 1418 C C . LEU A 1 178 ? -2.190 2.319 -12.053 1.00 89.88 178 LEU A C 1
ATOM 1420 O O . LEU A 1 178 ? -2.290 3.468 -12.446 1.00 89.88 178 LEU A O 1
ATOM 1424 N N . VAL A 1 179 ? -2.481 1.981 -10.801 1.00 86.31 179 VAL A N 1
ATOM 1425 C CA . VAL A 1 179 ? -3.059 2.928 -9.824 1.00 86.31 179 VAL A CA 1
ATOM 1426 C C . VAL A 1 179 ? -2.061 3.399 -8.765 1.00 86.31 179 VAL A C 1
ATOM 1428 O O . VAL A 1 179 ? -2.440 4.003 -7.765 1.00 86.31 179 VAL A O 1
ATOM 1431 N N . GLN A 1 180 ? -0.776 3.085 -8.940 1.00 88.56 180 GLN A N 1
ATOM 1432 C CA . GLN A 1 180 ? 0.252 3.344 -7.933 1.00 88.56 180 GLN A CA 1
ATOM 1433 C C . GLN A 1 180 ? 0.613 4.838 -7.883 1.00 88.56 180 GLN A C 1
ATOM 1435 O O . GLN A 1 180 ? 1.169 5.343 -8.858 1.00 88.56 180 GLN A O 1
ATOM 1440 N N . PRO A 1 181 ? 0.362 5.551 -6.763 1.00 88.75 181 PRO A N 1
ATOM 1441 C CA . PRO A 1 181 ? 0.588 6.997 -6.667 1.00 88.75 181 PRO A CA 1
ATOM 1442 C C . PRO A 1 181 ? 2.050 7.416 -6.803 1.00 88.75 181 PRO A C 1
ATOM 1444 O O . PRO A 1 181 ? 2.315 8.589 -7.033 1.00 88.75 181 PRO A O 1
ATOM 1447 N N . SER A 1 182 ? 2.983 6.477 -6.627 1.00 87.12 182 SER A N 1
ATOM 1448 C CA . SER A 1 182 ? 4.421 6.686 -6.789 1.00 87.12 182 SER A CA 1
ATOM 1449 C C . SER A 1 182 ? 4.911 6.557 -8.234 1.00 87.12 182 SER A C 1
ATOM 1451 O O . SER A 1 182 ? 6.094 6.771 -8.492 1.00 87.12 182 SER A O 1
ATOM 1453 N N . ALA A 1 183 ? 4.036 6.191 -9.178 1.00 92.56 183 ALA A N 1
ATOM 1454 C CA . ALA A 1 183 ? 4.400 6.061 -10.581 1.00 92.56 183 ALA A CA 1
ATOM 1455 C C . ALA A 1 183 ? 4.514 7.432 -11.264 1.00 92.56 183 ALA A C 1
ATOM 1457 O O . ALA A 1 183 ? 3.546 8.192 -11.344 1.00 92.56 183 ALA A O 1
ATOM 1458 N N . ASP A 1 184 ? 5.689 7.712 -11.823 1.00 93.62 184 ASP A N 1
ATOM 1459 C CA . ASP A 1 184 ? 5.929 8.881 -12.662 1.00 93.62 184 ASP A CA 1
ATOM 1460 C C . ASP A 1 184 ? 5.745 8.523 -14.143 1.00 93.62 184 ASP A C 1
ATOM 1462 O O . ASP A 1 184 ? 6.556 7.817 -14.753 1.00 93.62 184 ASP A O 1
ATOM 1466 N N . LEU A 1 185 ? 4.665 9.042 -14.727 1.00 94.56 185 LEU A N 1
ATOM 1467 C CA . LEU A 1 185 ? 4.251 8.809 -16.111 1.00 94.56 185 LEU A CA 1
ATOM 1468 C C . LEU A 1 185 ? 4.698 9.930 -17.060 1.00 94.56 185 LEU A C 1
ATOM 1470 O O . LEU A 1 185 ? 4.171 10.062 -18.167 1.00 94.56 185 LEU A O 1
ATOM 1474 N N . THR A 1 186 ? 5.684 10.743 -16.671 1.00 93.12 186 THR A N 1
ATOM 1475 C CA . THR A 1 186 ? 6.140 11.887 -17.467 1.00 93.12 186 THR A CA 1
ATOM 1476 C C . THR A 1 186 ? 6.535 11.479 -18.888 1.00 93.12 186 THR A C 1
ATOM 1478 O O . THR A 1 186 ? 7.485 10.732 -19.139 1.00 93.12 186 THR A O 1
ATOM 1481 N N . GLY A 1 187 ? 5.793 12.005 -19.864 1.00 92.94 187 GLY A N 1
ATOM 1482 C CA . GLY A 1 187 ? 6.009 11.734 -21.284 1.00 92.94 187 GLY A CA 1
ATOM 1483 C C . GLY A 1 187 ? 5.576 10.341 -21.749 1.00 92.94 187 GLY A C 1
ATOM 1484 O O . GLY A 1 187 ? 5.830 10.008 -22.907 1.00 92.94 187 GLY A O 1
ATOM 1485 N N . ALA A 1 188 ? 4.939 9.538 -20.893 1.00 95.31 188 ALA A N 1
ATOM 1486 C CA . ALA A 1 188 ? 4.296 8.296 -21.298 1.00 95.31 188 ALA A CA 1
ATOM 1487 C C . ALA A 1 188 ? 3.132 8.569 -22.264 1.00 95.31 188 ALA A C 1
ATOM 1489 O O . ALA A 1 188 ? 2.570 9.670 -22.314 1.00 95.31 188 ALA A O 1
ATOM 1490 N N . ARG A 1 189 ? 2.774 7.569 -23.070 1.00 92.75 189 ARG A N 1
ATOM 1491 C CA . ARG A 1 189 ? 1.691 7.686 -24.052 1.00 92.75 189 ARG A CA 1
ATOM 1492 C C . ARG A 1 189 ? 0.992 6.358 -24.307 1.00 92.75 189 ARG A C 1
ATOM 1494 O O . ARG A 1 189 ? 1.634 5.309 -24.333 1.00 92.75 189 ARG A O 1
ATOM 1501 N N . LEU A 1 190 ? -0.300 6.434 -24.585 1.00 90.19 190 LEU A N 1
ATOM 1502 C CA . LEU A 1 190 ? -1.051 5.373 -25.235 1.00 90.19 190 LEU A CA 1
ATOM 1503 C C . LEU A 1 190 ? -0.725 5.375 -26.727 1.00 90.19 190 LEU A C 1
ATOM 1505 O O . LEU A 1 190 ? -0.658 6.436 -27.349 1.00 90.19 190 LEU A O 1
ATOM 1509 N N . SER A 1 191 ? -0.504 4.204 -27.307 1.00 85.88 191 SER A N 1
ATOM 1510 C CA . SER A 1 191 ? -0.367 4.045 -28.751 1.00 85.88 191 SER A CA 1
ATOM 1511 C C . SER A 1 191 ? -1.740 4.047 -29.435 1.00 85.88 191 SER A C 1
ATOM 1513 O O . SER A 1 191 ? -2.773 4.030 -28.770 1.00 85.88 191 SER A O 1
ATOM 1515 N N . ASP A 1 192 ? -1.766 4.068 -30.767 1.00 76.38 192 ASP A N 1
ATOM 1516 C CA . ASP A 1 192 ? -3.031 4.037 -31.505 1.00 76.38 192 ASP A CA 1
ATOM 1517 C C . ASP A 1 192 ? -3.782 2.705 -31.343 1.00 76.38 192 ASP A C 1
ATOM 1519 O O . ASP A 1 192 ? -5.004 2.713 -31.379 1.00 76.38 192 ASP A O 1
ATOM 1523 N N . THR A 1 193 ? -3.091 1.586 -31.088 1.00 73.50 193 THR A N 1
ATOM 1524 C CA . THR A 1 193 ? -3.758 0.287 -30.868 1.00 73.50 193 THR A CA 1
ATOM 1525 C C . THR A 1 193 ? -4.556 0.254 -29.568 1.00 73.50 193 THR A C 1
ATOM 1527 O O . THR A 1 193 ? -5.578 -0.412 -29.510 1.00 73.50 193 THR A O 1
ATOM 1530 N N . ALA A 1 194 ? -4.154 1.046 -28.569 1.00 68.88 194 ALA A N 1
ATOM 1531 C CA . ALA A 1 194 ? -4.867 1.158 -27.298 1.00 68.88 194 ALA A CA 1
ATOM 1532 C C . ALA A 1 194 ? -6.169 1.974 -27.417 1.00 68.88 194 ALA A C 1
ATOM 1534 O O . ALA A 1 194 ? -6.947 2.019 -26.473 1.00 68.88 194 ALA A O 1
ATOM 1535 N N . ARG A 1 195 ? -6.390 2.678 -28.542 1.00 58.62 195 ARG A N 1
ATOM 1536 C CA . ARG A 1 195 ? -7.580 3.521 -28.768 1.00 58.62 195 ARG A CA 1
ATOM 1537 C C . ARG A 1 195 ? -8.771 2.758 -29.337 1.00 58.62 195 ARG A C 1
ATOM 1539 O O . ARG A 1 195 ? -9.890 3.247 -29.222 1.00 58.62 195 ARG A O 1
ATOM 1546 N N . ASP A 1 196 ? -8.516 1.633 -30.002 1.00 53.44 196 ASP A N 1
ATOM 1547 C CA . ASP A 1 196 ? -9.554 0.830 -30.658 1.00 53.44 196 ASP A CA 1
ATOM 1548 C C . ASP A 1 196 ? -10.259 -0.121 -29.670 1.00 53.44 196 ASP A C 1
ATOM 1550 O O . ASP A 1 196 ? -11.302 -0.689 -29.990 1.00 53.44 196 ASP A O 1
ATOM 1554 N N . GLU A 1 197 ? -9.710 -0.269 -28.463 1.00 53.62 197 GLU A N 1
ATOM 1555 C CA . GLU A 1 197 ? -10.314 -0.988 -27.347 1.00 53.62 197 GLU A CA 1
ATOM 1556 C C . GLU A 1 197 ? -11.255 -0.020 -26.597 1.00 53.62 197 GLU A C 1
ATOM 1558 O O . GLU A 1 197 ? -10.814 1.014 -26.099 1.00 53.62 197 GLU A O 1
ATOM 1563 N N . GLU A 1 198 ? -12.557 -0.330 -26.495 1.00 52.97 198 GLU A N 1
ATOM 1564 C CA . GLU A 1 198 ? -13.552 0.405 -25.670 1.00 52.97 198 GLU A CA 1
ATOM 1565 C C . GLU A 1 198 ? -13.277 0.275 -24.149 1.00 52.97 198 GLU A C 1
ATOM 1567 O O . GLU A 1 198 ? -14.170 0.422 -23.317 1.00 52.97 198 GLU A O 1
ATOM 1572 N N . GLU A 1 199 ? -12.042 -0.050 -23.778 1.00 60.16 199 GLU A N 1
ATOM 1573 C CA . GLU A 1 199 ? -11.649 -0.544 -22.469 1.00 60.16 199 GLU A CA 1
ATOM 1574 C C . GLU A 1 199 ? -11.074 0.582 -21.603 1.00 60.16 199 GLU A C 1
ATOM 1576 O O . GLU A 1 199 ? -10.216 1.363 -22.032 1.00 60.16 199 GLU A O 1
ATOM 1581 N N . GLU A 1 200 ? -11.579 0.678 -20.372 1.00 68.44 200 GLU A N 1
ATOM 1582 C CA . GLU A 1 200 ? -11.215 1.711 -19.403 1.00 68.44 200 GLU A CA 1
ATOM 1583 C C . GLU A 1 200 ? -9.742 1.569 -18.980 1.00 68.44 200 GLU A C 1
ATOM 1585 O O . GLU A 1 200 ? -9.226 0.465 -18.800 1.00 68.44 200 GLU A O 1
ATOM 1590 N N . GLN A 1 201 ? -9.045 2.704 -18.885 1.00 83.56 201 GLN A N 1
ATOM 1591 C CA . GLN A 1 201 ? -7.634 2.772 -18.508 1.00 83.56 201 GLN A CA 1
ATOM 1592 C C . GLN A 1 201 ? -7.533 3.307 -17.083 1.00 83.56 201 GLN A C 1
ATOM 1594 O O . GLN A 1 201 ? -7.976 4.430 -16.825 1.00 83.56 201 GLN A O 1
ATOM 1599 N N . ASP A 1 202 ? -6.883 2.560 -16.196 1.00 87.19 202 ASP A N 1
ATOM 1600 C CA . ASP A 1 202 ? -6.699 2.970 -14.810 1.00 87.19 202 ASP A CA 1
ATOM 1601 C C . ASP A 1 202 ? -5.318 3.584 -14.607 1.00 87.19 202 ASP A C 1
ATOM 1603 O O . ASP A 1 202 ? -4.283 2.910 -14.686 1.00 87.19 202 ASP A O 1
ATOM 1607 N N . TRP A 1 203 ? -5.321 4.880 -14.298 1.00 91.94 203 TRP A N 1
ATOM 1608 C CA . TRP A 1 203 ? -4.125 5.667 -14.017 1.00 91.94 203 TRP A CA 1
ATOM 1609 C C . TRP A 1 203 ? -4.069 6.091 -12.549 1.00 91.94 203 TRP A C 1
ATOM 1611 O O . TRP A 1 203 ? -5.110 6.201 -11.890 1.00 91.94 203 TRP A O 1
ATOM 1621 N N . PRO A 1 204 ? -2.873 6.396 -12.009 1.00 92.88 204 PRO A N 1
ATOM 1622 C CA . PRO A 1 204 ? -2.772 6.953 -10.673 1.00 92.88 204 PRO A CA 1
ATOM 1623 C C . PRO A 1 204 ? -3.490 8.303 -10.625 1.00 92.88 204 PRO A C 1
ATOM 1625 O O . PRO A 1 204 ? -3.459 9.068 -11.593 1.00 92.88 204 PRO A O 1
ATOM 1628 N N . LEU A 1 205 ? -4.104 8.625 -9.483 1.00 92.69 205 LEU A N 1
ATOM 1629 C CA . LEU A 1 205 ? -4.746 9.923 -9.281 1.00 92.69 205 LEU A CA 1
ATOM 1630 C C . LEU A 1 205 ? -3.771 11.058 -9.643 1.00 92.69 205 LEU A C 1
ATOM 1632 O O . LEU A 1 205 ? -2.609 11.033 -9.235 1.00 92.69 205 LEU A O 1
ATOM 1636 N N . GLY A 1 206 ? -4.242 12.049 -10.400 1.00 92.56 206 GLY A N 1
ATOM 1637 C CA . GLY A 1 206 ? -3.401 13.135 -10.913 1.00 92.56 206 GLY A CA 1
ATOM 1638 C C . GLY A 1 206 ? -2.885 12.922 -12.334 1.00 92.56 206 GLY A C 1
ATOM 1639 O O . GLY A 1 206 ? -2.271 13.841 -12.870 1.00 92.56 206 GLY A O 1
ATOM 1640 N N . TRP A 1 207 ? -3.165 11.778 -12.964 1.00 93.38 207 TRP A N 1
ATOM 1641 C CA . TRP A 1 207 ? -2.851 11.510 -14.367 1.00 93.38 207 TRP A CA 1
ATOM 1642 C C . TRP A 1 207 ? -4.107 11.230 -15.186 1.00 93.38 207 TRP A C 1
ATOM 1644 O O . TRP A 1 207 ? -5.027 10.551 -14.740 1.00 93.38 207 TRP A O 1
ATOM 1654 N N . THR A 1 208 ? -4.124 11.733 -16.417 1.00 91.81 208 THR A N 1
ATOM 1655 C CA . THR A 1 208 ? -5.170 11.452 -17.401 1.00 91.81 208 THR A CA 1
ATOM 1656 C C . THR A 1 208 ? -4.590 11.440 -18.812 1.00 91.81 208 THR A C 1
ATOM 1658 O O . THR A 1 208 ? -3.459 11.866 -19.059 1.00 91.81 208 THR A O 1
ATOM 1661 N N . THR A 1 209 ? -5.357 10.943 -19.773 1.00 90.00 209 THR A N 1
ATOM 1662 C CA . THR A 1 209 ? -4.968 10.938 -21.182 1.00 90.00 209 THR A CA 1
ATOM 1663 C C . THR A 1 209 ? -5.360 12.254 -21.841 1.00 90.00 209 THR A C 1
ATOM 1665 O O . THR A 1 209 ? -6.517 12.670 -21.778 1.00 90.00 209 THR A O 1
ATOM 1668 N N . ALA A 1 210 ? -4.419 12.895 -22.530 1.00 86.81 210 ALA A N 1
ATOM 1669 C CA . ALA A 1 210 ? -4.706 14.070 -23.336 1.00 86.81 210 ALA A CA 1
ATOM 1670 C C . ALA A 1 210 ? -5.737 13.741 -24.419 1.00 86.81 210 ALA A C 1
ATOM 1672 O O . ALA A 1 210 ? -5.689 12.678 -25.048 1.00 86.81 210 ALA A O 1
ATOM 1673 N N . THR A 1 211 ? -6.632 14.691 -24.683 1.00 77.44 211 THR A N 1
ATOM 1674 C CA . THR A 1 211 ? -7.575 14.576 -25.793 1.00 77.44 211 THR A CA 1
ATOM 1675 C C . THR A 1 211 ? -6.813 14.382 -27.113 1.00 77.44 211 THR A C 1
ATOM 1677 O O . THR A 1 211 ? -5.825 15.082 -27.363 1.00 77.44 211 THR A O 1
ATOM 1680 N N . PRO A 1 212 ? -7.222 13.420 -27.962 1.00 66.81 212 PRO A N 1
ATOM 1681 C CA . PRO A 1 212 ? -6.565 13.163 -29.238 1.00 66.81 212 PRO A CA 1
ATOM 1682 C C . PRO A 1 212 ? -6.522 14.415 -30.120 1.00 66.81 212 PRO A C 1
ATOM 1684 O O . PRO A 1 212 ? -7.569 14.947 -30.485 1.00 66.81 212 PRO A O 1
ATOM 1687 N N . ASP A 1 213 ? -5.328 14.851 -30.524 1.00 68.31 213 ASP A N 1
ATOM 1688 C CA . ASP A 1 213 ? -5.195 15.761 -31.663 1.00 68.31 213 ASP A CA 1
ATOM 1689 C C . ASP A 1 213 ? -5.355 14.930 -32.953 1.00 68.31 213 ASP A C 1
ATOM 1691 O O . ASP A 1 213 ? -4.574 13.993 -33.157 1.00 68.31 213 ASP A O 1
ATOM 1695 N N . PRO A 1 214 ? -6.322 15.243 -33.840 1.00 62.38 214 PRO A N 1
ATOM 1696 C CA . PRO A 1 214 ? -6.517 14.533 -35.107 1.00 62.38 214 PRO A CA 1
ATOM 1697 C C . PRO A 1 214 ? -5.269 14.477 -36.009 1.00 62.38 214 PRO A C 1
ATOM 1699 O O . PRO A 1 214 ? -5.221 13.669 -36.937 1.00 62.38 214 PRO A O 1
ATOM 1702 N N . GLY A 1 215 ? -4.275 15.345 -35.780 1.00 65.25 215 GLY A N 1
ATOM 1703 C CA . GLY A 1 215 ? -3.012 15.379 -36.520 1.00 65.25 215 GLY A CA 1
ATOM 1704 C C . GLY A 1 215 ? -1.859 14.565 -35.916 1.00 65.25 215 GLY A C 1
ATOM 1705 O O . GLY A 1 215 ? -0.864 14.345 -36.614 1.00 65.25 215 GLY A O 1
ATOM 1706 N N . ASP A 1 216 ? -1.956 14.116 -34.659 1.00 64.88 216 ASP A N 1
ATOM 1707 C CA . ASP A 1 216 ? -0.861 13.437 -33.954 1.00 64.88 216 ASP A CA 1
ATOM 1708 C C . ASP A 1 216 ? -0.954 11.909 -34.116 1.00 64.88 216 ASP A C 1
ATOM 1710 O O . ASP A 1 216 ? -1.750 11.229 -33.468 1.00 64.88 216 ASP A O 1
ATOM 1714 N N . ARG A 1 217 ? -0.097 11.356 -34.987 1.00 60.34 217 ARG A N 1
ATOM 1715 C CA . ARG A 1 217 ? 0.097 9.898 -35.169 1.00 60.34 217 ARG A CA 1
ATOM 1716 C C . ARG A 1 217 ? 0.940 9.263 -34.053 1.00 60.34 217 ARG A C 1
ATOM 1718 O O . ARG A 1 217 ? 1.362 8.115 -34.157 1.00 60.34 217 ARG A O 1
ATOM 1725 N N . GLY A 1 218 ? 1.298 10.043 -33.037 1.00 63.09 218 GLY A N 1
ATOM 1726 C CA . GLY A 1 218 ? 2.080 9.628 -31.885 1.00 63.09 218 GLY A CA 1
ATOM 1727 C C . GLY A 1 218 ? 1.249 9.042 -30.744 1.00 63.09 218 GLY A C 1
ATOM 1728 O O . GLY A 1 218 ? 1.835 8.769 -29.701 1.00 63.09 218 GLY A O 1
ATOM 1729 N N . GLY A 1 219 ? -0.056 8.819 -30.903 1.00 72.69 219 GLY A N 1
ATOM 1730 C CA . GLY A 1 219 ? -0.917 8.322 -29.826 1.00 72.69 219 GLY A CA 1
ATOM 1731 C C . GLY A 1 219 ? -1.210 9.363 -28.727 1.00 72.69 219 GLY A C 1
ATOM 1732 O O . GLY A 1 219 ? -0.727 10.496 -28.778 1.00 72.69 219 GLY A O 1
ATOM 1733 N N . ALA A 1 220 ? -2.059 9.024 -27.750 1.00 84.25 220 ALA A N 1
ATOM 1734 C CA . ALA A 1 220 ? -2.492 9.960 -26.704 1.00 84.25 220 ALA A CA 1
ATOM 1735 C C . ALA A 1 220 ? -1.445 10.071 -25.584 1.00 84.25 220 ALA A C 1
ATOM 1737 O O . ALA A 1 220 ? -1.082 9.074 -24.965 1.00 84.25 220 ALA A O 1
ATOM 1738 N N . ARG A 1 221 ? -0.957 11.282 -25.298 1.00 90.38 221 ARG A N 1
ATOM 1739 C CA . ARG A 1 221 ? 0.007 11.514 -24.208 1.00 90.38 221 ARG A CA 1
ATOM 1740 C C . ARG A 1 221 ? -0.674 11.461 -22.844 1.00 90.38 221 ARG A C 1
ATOM 1742 O O . ARG A 1 221 ? -1.779 11.976 -22.706 1.00 90.38 221 ARG A O 1
ATOM 1749 N N . LEU A 1 222 ? 0.016 10.925 -21.844 1.00 92.00 222 LEU A N 1
ATOM 1750 C CA . LEU A 1 222 ? -0.375 11.073 -20.445 1.00 92.00 222 LEU A CA 1
ATOM 1751 C C . LEU A 1 222 ? 0.024 12.469 -19.963 1.00 92.00 222 LEU A C 1
ATOM 1753 O O . LEU A 1 222 ? 1.142 12.932 -20.211 1.00 92.00 222 LEU A O 1
ATOM 1757 N N . ILE A 1 223 ? -0.917 13.151 -19.322 1.00 92.62 223 ILE A N 1
ATOM 1758 C CA . ILE A 1 223 ? -0.784 14.520 -18.825 1.00 92.62 223 ILE A CA 1
ATOM 1759 C C . ILE A 1 223 ? -1.335 14.616 -17.397 1.00 92.62 223 ILE A C 1
ATOM 1761 O O . ILE A 1 223 ? -2.128 13.757 -16.999 1.00 92.62 223 ILE A O 1
ATOM 1765 N N . PRO A 1 224 ? -0.950 15.649 -16.629 1.00 92.06 224 PRO A N 1
ATOM 1766 C CA . PRO A 1 224 ? -1.569 15.915 -15.340 1.00 92.06 224 PRO A CA 1
ATOM 1767 C C . PRO A 1 224 ? -3.087 16.102 -15.465 1.00 92.06 224 PRO A C 1
ATOM 1769 O O . PRO A 1 224 ? -3.568 16.762 -16.387 1.00 92.06 224 PRO A O 1
ATOM 1772 N N . ASP A 1 225 ? -3.833 15.515 -14.536 1.00 92.44 225 ASP A N 1
ATOM 1773 C CA . ASP A 1 225 ? -5.287 15.623 -14.457 1.00 92.44 225 ASP A CA 1
ATOM 1774 C C . ASP A 1 225 ? -5.686 16.925 -13.750 1.00 92.44 225 ASP A C 1
ATOM 1776 O O . ASP A 1 225 ? -5.556 17.071 -12.536 1.00 92.44 225 ASP A O 1
ATOM 1780 N N . GLU A 1 226 ? -6.179 17.886 -14.529 1.00 92.19 226 GLU A N 1
ATOM 1781 C CA . GLU A 1 226 ? -6.638 19.183 -14.023 1.00 92.19 226 GLU A CA 1
ATOM 1782 C C . GLU A 1 226 ? -7.881 19.070 -13.125 1.00 92.19 226 GLU A C 1
ATOM 1784 O O . GLU A 1 226 ? -8.139 19.975 -12.333 1.00 92.19 226 GLU A O 1
ATOM 1789 N N . SER A 1 227 ? -8.648 17.972 -13.199 1.00 91.06 227 SER A N 1
ATOM 1790 C CA . SER A 1 227 ? -9.844 17.785 -12.361 1.00 91.06 227 SER A CA 1
ATOM 1791 C C . SER A 1 227 ? -9.523 17.600 -10.878 1.00 91.06 227 SER A C 1
ATOM 1793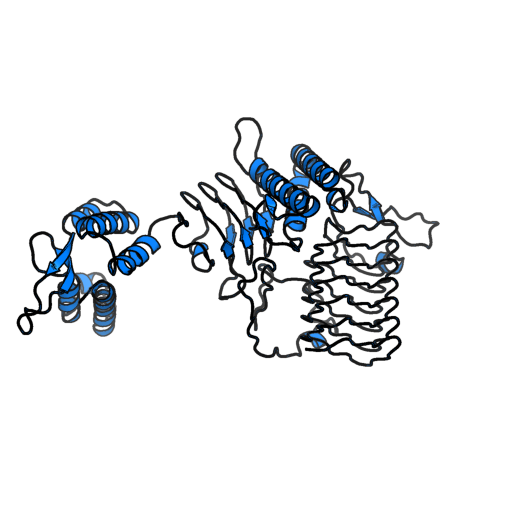 O O . SER A 1 227 ? -10.391 17.792 -10.032 1.00 91.06 227 SER A O 1
ATOM 1795 N N . VAL A 1 228 ? -8.271 17.266 -10.560 1.00 93.38 228 VAL A N 1
ATOM 1796 C CA . VAL A 1 228 ? -7.786 17.086 -9.187 1.00 93.38 228 VAL A CA 1
ATOM 1797 C C . VAL A 1 228 ? -6.753 18.142 -8.793 1.00 93.38 228 VAL A C 1
ATOM 1799 O O . VAL A 1 228 ? -6.095 18.014 -7.760 1.00 93.38 228 VAL A O 1
ATOM 1802 N N . ALA A 1 229 ? -6.612 19.211 -9.584 1.00 91.69 229 ALA A N 1
ATOM 1803 C CA . ALA A 1 229 ? -5.714 20.315 -9.273 1.00 91.69 229 ALA A CA 1
ATOM 1804 C C . ALA A 1 229 ? -6.030 20.923 -7.884 1.00 91.69 229 ALA A C 1
ATOM 1806 O O . ALA A 1 229 ? -7.197 21.060 -7.516 1.00 91.69 229 ALA A O 1
ATOM 1807 N N . PRO A 1 230 ? -5.012 21.326 -7.097 1.00 93.19 230 PRO A N 1
ATOM 1808 C CA . PRO A 1 230 ? -3.593 21.400 -7.454 1.00 93.19 230 PRO A CA 1
ATOM 1809 C C . PRO A 1 230 ? -2.804 20.094 -7.222 1.00 93.19 230 PRO A C 1
ATOM 1811 O O . PRO A 1 230 ? -1.569 20.123 -7.196 1.00 93.19 230 PRO A O 1
ATOM 1814 N N . TYR A 1 231 ? -3.465 18.949 -7.013 1.00 93.69 231 TYR A N 1
ATOM 1815 C CA . TYR A 1 231 ? -2.776 17.663 -6.934 1.00 93.69 231 TYR A CA 1
ATOM 1816 C C . TYR A 1 231 ? -2.356 17.194 -8.334 1.00 93.69 231 TYR A C 1
ATOM 1818 O O . TYR A 1 231 ? -3.177 17.058 -9.233 1.00 93.69 231 TYR A O 1
ATOM 1826 N N . HIS A 1 232 ? -1.066 16.925 -8.510 1.00 89.50 232 HIS A N 1
ATOM 1827 C CA . HIS A 1 232 ? -0.457 16.491 -9.769 1.00 89.50 232 HIS A CA 1
ATOM 1828 C C . HIS A 1 232 ? 0.587 15.397 -9.504 1.00 89.50 232 HIS A C 1
ATOM 1830 O O . HIS A 1 232 ? 1.707 15.454 -10.006 1.00 89.50 232 HIS A O 1
ATOM 1836 N N . GLY A 1 233 ? 0.248 14.431 -8.644 1.00 88.88 233 GLY A N 1
ATOM 1837 C CA . GLY A 1 233 ? 1.122 13.293 -8.352 1.00 88.88 233 GLY A CA 1
ATOM 1838 C C . GLY A 1 233 ? 2.255 13.587 -7.365 1.00 88.88 233 GLY A C 1
ATOM 1839 O O . GLY A 1 233 ? 3.262 12.891 -7.379 1.00 88.88 233 GLY A O 1
ATOM 1840 N N . GLN A 1 234 ? 2.109 14.575 -6.470 1.00 93.19 234 GLN A N 1
ATOM 1841 C CA . GLN A 1 234 ? 3.146 14.935 -5.486 1.00 93.19 234 GLN A CA 1
ATOM 1842 C C . GLN A 1 234 ? 3.573 13.769 -4.579 1.00 93.19 234 GLN A C 1
ATOM 1844 O O . GLN A 1 234 ? 4.633 13.852 -3.971 1.00 93.19 234 GLN A O 1
ATOM 1849 N N . LEU A 1 235 ? 2.779 12.696 -4.459 1.00 91.25 235 LEU A N 1
ATOM 1850 C CA . LEU A 1 235 ? 3.173 11.489 -3.721 1.00 91.25 235 LEU A CA 1
ATOM 1851 C C . LEU A 1 235 ? 4.274 10.668 -4.414 1.00 91.25 235 LEU A C 1
ATOM 1853 O O . LEU A 1 235 ? 4.914 9.866 -3.738 1.00 91.25 235 LEU A O 1
ATOM 1857 N N . ALA A 1 236 ? 4.514 10.882 -5.710 1.00 88.56 236 ALA A N 1
ATOM 1858 C CA . ALA A 1 236 ? 5.629 10.294 -6.453 1.00 88.56 236 ALA A CA 1
ATOM 1859 C C . ALA A 1 236 ? 6.948 11.065 -6.295 1.00 88.56 236 ALA A C 1
ATOM 1861 O O . ALA A 1 236 ? 7.975 10.599 -6.776 1.00 88.56 236 ALA A O 1
ATOM 1862 N N . ASP A 1 237 ? 6.933 12.235 -5.652 1.00 90.00 237 ASP A N 1
ATOM 1863 C CA . ASP A 1 237 ? 8.130 13.060 -5.501 1.00 90.00 237 ASP A CA 1
ATOM 1864 C C . ASP A 1 237 ? 9.102 12.456 -4.477 1.00 90.00 237 ASP A C 1
ATOM 1866 O O . ASP A 1 237 ? 8.679 11.939 -3.438 1.00 90.00 237 ASP A O 1
ATOM 1870 N N . ASP A 1 238 ? 10.406 12.558 -4.736 1.00 84.50 238 ASP A N 1
ATOM 1871 C CA . ASP A 1 238 ? 11.459 12.075 -3.839 1.00 84.50 238 ASP A CA 1
ATOM 1872 C C . ASP A 1 238 ? 11.559 12.906 -2.548 1.00 84.50 238 ASP A C 1
ATOM 1874 O O . ASP A 1 238 ? 11.946 12.378 -1.494 1.00 84.50 238 ASP A O 1
ATOM 1878 N N . ASP A 1 239 ? 11.162 14.184 -2.579 1.00 87.50 239 ASP A N 1
ATOM 1879 C CA . ASP A 1 239 ? 11.173 15.070 -1.418 1.00 87.50 239 ASP A CA 1
ATOM 1880 C C . ASP A 1 239 ? 9.976 14.777 -0.487 1.00 87.50 239 ASP A C 1
ATOM 1882 O O . ASP A 1 239 ? 8.812 14.999 -0.851 1.00 87.50 239 ASP A O 1
ATOM 1886 N N . PRO A 1 240 ? 10.221 14.328 0.761 1.00 86.31 240 PRO A N 1
ATOM 1887 C CA . PRO A 1 240 ? 9.149 14.062 1.716 1.00 86.31 240 PRO A CA 1
ATOM 1888 C C . PRO A 1 240 ? 8.288 15.297 2.018 1.00 86.31 240 PRO A C 1
ATOM 1890 O O . PRO A 1 240 ? 7.100 15.153 2.301 1.00 86.31 240 PRO A O 1
ATOM 1893 N N . GLU A 1 241 ? 8.818 16.519 1.942 1.00 87.88 241 GLU A N 1
ATOM 1894 C CA . GLU A 1 241 ? 8.018 17.726 2.175 1.00 87.88 241 GLU A CA 1
ATOM 1895 C C . GLU A 1 241 ? 7.066 18.029 1.007 1.00 87.88 241 GLU A C 1
ATOM 1897 O O . GLU A 1 241 ? 5.955 18.531 1.236 1.00 87.88 241 GLU A O 1
ATOM 1902 N N . ILE A 1 242 ? 7.435 17.660 -0.225 1.00 92.81 242 ILE A N 1
ATOM 1903 C CA . ILE A 1 242 ? 6.528 17.712 -1.380 1.00 92.81 242 ILE A CA 1
ATOM 1904 C C . ILE A 1 242 ? 5.423 16.668 -1.207 1.00 92.81 242 ILE A C 1
ATOM 1906 O O . ILE A 1 242 ? 4.246 17.033 -1.285 1.00 92.81 242 ILE A O 1
ATOM 1910 N N . ARG A 1 243 ? 5.757 15.425 -0.830 1.00 92.38 243 ARG A N 1
ATOM 1911 C CA . ARG A 1 243 ? 4.752 14.381 -0.540 1.00 92.38 243 ARG A CA 1
ATOM 1912 C C . ARG A 1 243 ? 3.775 14.802 0.556 1.00 92.38 243 ARG A C 1
ATOM 1914 O O . ARG A 1 243 ? 2.562 14.686 0.391 1.00 92.38 243 ARG A O 1
ATOM 1921 N N . ARG A 1 244 ? 4.269 15.375 1.658 1.00 93.69 244 ARG A N 1
ATOM 1922 C CA . ARG A 1 244 ? 3.427 15.898 2.755 1.00 93.69 244 ARG A CA 1
ATOM 1923 C C . ARG A 1 244 ? 2.542 17.061 2.322 1.00 93.69 244 ARG A C 1
ATOM 1925 O O . ARG A 1 244 ? 1.424 17.203 2.816 1.00 93.69 244 ARG A O 1
ATOM 1932 N N . THR A 1 245 ? 3.027 17.904 1.415 1.00 95.44 245 THR A N 1
ATOM 1933 C CA . THR A 1 245 ? 2.202 18.947 0.797 1.00 95.44 245 THR A CA 1
ATOM 1934 C C . THR A 1 245 ? 1.117 18.329 -0.078 1.00 95.44 245 THR A C 1
ATOM 1936 O O . THR A 1 245 ? -0.037 18.729 0.048 1.00 95.44 245 THR A O 1
ATOM 1939 N N . GLY A 1 246 ? 1.449 17.295 -0.853 1.00 96.06 246 GLY A N 1
ATOM 1940 C CA . GLY A 1 246 ? 0.491 16.474 -1.593 1.00 96.06 246 GLY A CA 1
ATOM 1941 C C . GLY A 1 246 ? -0.608 15.895 -0.704 1.00 96.06 246 GLY A C 1
ATOM 1942 O O . GLY A 1 246 ? -1.780 16.048 -1.024 1.00 96.06 246 GLY A O 1
ATOM 1943 N N . LEU A 1 247 ? -0.259 15.323 0.454 1.00 97.31 247 LEU A N 1
ATOM 1944 C CA . LEU A 1 247 ? -1.242 14.815 1.423 1.00 97.31 247 LEU A CA 1
ATOM 1945 C C . LEU A 1 247 ? -2.195 15.911 1.915 1.00 97.31 247 LEU A C 1
ATOM 1947 O O . LEU A 1 247 ? -3.400 15.684 1.976 1.00 97.31 247 LEU A O 1
ATOM 1951 N N . ARG A 1 248 ? -1.693 17.114 2.233 1.00 96.81 248 ARG A N 1
ATOM 1952 C CA . ARG A 1 248 ? -2.575 18.235 2.608 1.00 96.81 248 ARG A CA 1
ATOM 1953 C C . ARG A 1 248 ? -3.523 18.612 1.475 1.00 96.81 248 ARG A C 1
ATOM 1955 O O . ARG A 1 248 ? -4.715 18.738 1.727 1.00 96.81 248 ARG A O 1
ATOM 1962 N N . VAL A 1 249 ? -3.007 18.731 0.251 1.00 97.12 249 VAL A N 1
ATOM 1963 C CA . VAL A 1 249 ? -3.811 19.053 -0.938 1.00 97.12 249 VAL A CA 1
ATOM 1964 C C . VAL A 1 249 ? -4.886 17.993 -1.178 1.00 97.12 249 VAL A C 1
ATOM 1966 O O . VAL A 1 249 ? -6.037 18.344 -1.399 1.00 97.12 249 VAL A O 1
ATOM 1969 N N . LEU A 1 250 ? -4.550 16.705 -1.074 1.00 97.44 250 LEU A N 1
ATOM 1970 C CA . LEU A 1 250 ? -5.513 15.606 -1.186 1.00 97.44 250 LEU A CA 1
ATOM 1971 C C . LEU A 1 250 ? -6.609 15.696 -0.117 1.00 97.44 250 LEU A C 1
ATOM 1973 O O . LEU A 1 250 ? -7.788 15.502 -0.407 1.00 97.44 250 LEU A O 1
ATOM 1977 N N . GLY A 1 251 ? -6.231 16.031 1.118 1.00 96.69 251 GLY A N 1
ATOM 1978 C CA . GLY A 1 251 ? -7.187 16.279 2.187 1.00 96.69 251 GLY A CA 1
ATOM 1979 C C . GLY A 1 251 ? -8.122 17.447 1.861 1.00 96.69 251 GLY A C 1
ATOM 1980 O O . GLY A 1 251 ? -9.333 17.319 2.003 1.00 96.69 251 GLY A O 1
ATOM 1981 N N . GLU A 1 252 ? -7.589 18.588 1.438 1.00 96.25 252 GLU A N 1
ATOM 1982 C CA . GLU A 1 252 ? -8.393 19.754 1.045 1.00 96.25 252 GLU A CA 1
ATOM 1983 C C . GLU A 1 252 ? -9.322 19.433 -0.137 1.00 96.25 252 GLU A C 1
ATOM 1985 O O . GLU A 1 252 ? -10.489 19.818 -0.117 1.00 96.25 252 GLU A O 1
ATOM 1990 N N . LEU A 1 253 ? -8.843 18.650 -1.107 1.00 96.25 253 LEU A N 1
ATOM 1991 C CA . LEU A 1 253 ? -9.619 18.193 -2.257 1.00 96.25 253 LEU A CA 1
ATOM 1992 C C . LEU A 1 253 ? -10.815 17.330 -1.837 1.00 96.25 253 LEU A C 1
ATOM 1994 O O . LEU A 1 253 ? -11.933 17.612 -2.245 1.00 96.25 253 LEU A O 1
ATOM 1998 N N . GLY A 1 254 ? -10.616 16.322 -0.981 1.00 95.88 254 GLY A N 1
ATOM 1999 C CA . GLY A 1 254 ? -11.725 15.482 -0.502 1.00 95.88 254 GLY A CA 1
ATOM 2000 C C . GLY A 1 254 ? -12.696 16.206 0.448 1.00 95.88 254 GLY A C 1
ATOM 2001 O O . GLY A 1 254 ? -13.846 15.788 0.609 1.00 95.88 254 GLY A O 1
ATOM 2002 N N . ASP A 1 255 ? -12.256 17.297 1.084 1.00 94.94 255 ASP A N 1
ATOM 2003 C CA . ASP A 1 255 ? -13.154 18.173 1.846 1.00 94.94 255 ASP A CA 1
ATOM 2004 C C . ASP A 1 255 ? -14.032 19.016 0.918 1.00 94.94 255 ASP A C 1
ATOM 2006 O O . ASP A 1 255 ? -15.218 19.188 1.206 1.00 94.94 255 ASP A O 1
ATOM 2010 N N . ALA A 1 256 ? -13.455 19.525 -0.175 1.00 95.06 256 ALA A N 1
ATOM 2011 C CA . ALA A 1 256 ? -14.147 20.350 -1.157 1.00 95.06 256 ALA A CA 1
ATOM 2012 C C . ALA A 1 256 ? -15.101 19.541 -2.050 1.00 95.06 256 ALA A C 1
ATOM 2014 O O . ALA A 1 256 ? -16.223 19.988 -2.272 1.00 95.06 256 ALA A O 1
ATOM 2015 N N . GLU A 1 257 ? -14.677 18.356 -2.497 1.00 95.56 257 GLU A N 1
ATOM 2016 C CA . GLU A 1 257 ? -15.364 17.531 -3.500 1.00 95.56 257 GLU A CA 1
ATOM 2017 C C . GLU A 1 257 ? -15.692 16.136 -2.922 1.00 95.56 257 GLU A C 1
ATOM 2019 O O . GLU A 1 257 ? -14.852 15.225 -2.946 1.00 95.56 257 GLU A O 1
ATOM 2024 N N . PRO A 1 258 ? -16.899 15.934 -2.353 1.00 94.94 258 PRO A N 1
ATOM 2025 C CA . PRO A 1 258 ? -17.289 14.677 -1.715 1.00 94.94 258 PRO A CA 1
ATOM 2026 C C . PRO A 1 258 ? -17.170 13.430 -2.601 1.00 94.94 258 PRO A C 1
ATOM 2028 O O . PRO A 1 258 ? -16.819 12.361 -2.104 1.00 94.94 258 PRO A O 1
ATOM 2031 N N . GLU A 1 259 ? -17.421 13.560 -3.900 1.00 94.56 259 GLU A N 1
ATOM 2032 C CA . GLU A 1 259 ? -17.307 12.500 -4.905 1.00 94.56 259 GLU A CA 1
ATOM 2033 C C . GLU A 1 259 ? -15.870 11.996 -5.107 1.00 94.56 259 GLU A C 1
ATOM 2035 O O . GLU A 1 259 ? -15.668 10.877 -5.576 1.00 94.56 259 GLU A O 1
ATOM 2040 N N . LEU A 1 260 ? -14.860 12.787 -4.728 1.00 95.06 260 LEU A N 1
ATOM 2041 C CA . LEU A 1 260 ? -13.451 12.410 -4.842 1.00 95.06 260 LEU A CA 1
ATOM 2042 C C . LEU A 1 260 ? -12.909 11.737 -3.579 1.00 95.06 260 LEU A C 1
ATOM 2044 O O . LEU A 1 260 ? -11.794 11.216 -3.610 1.00 95.06 260 LEU A O 1
ATOM 2048 N N . ARG A 1 261 ? -13.667 11.707 -2.476 1.00 97.06 261 ARG A N 1
ATOM 2049 C CA . ARG A 1 261 ? -13.185 11.212 -1.175 1.00 97.06 261 ARG A CA 1
ATOM 2050 C C . ARG A 1 261 ? -12.636 9.797 -1.241 1.00 97.06 261 ARG A C 1
ATOM 2052 O O . ARG A 1 261 ? -11.525 9.578 -0.771 1.00 97.06 261 ARG A O 1
ATOM 2059 N N . GLN A 1 262 ? -13.362 8.860 -1.854 1.00 96.25 262 GLN A N 1
ATOM 2060 C CA . GLN A 1 262 ? -12.883 7.479 -1.945 1.00 96.25 262 GLN A CA 1
ATOM 2061 C C . GLN A 1 262 ? -11.621 7.386 -2.812 1.00 96.25 262 GLN A C 1
ATOM 2063 O O . GLN A 1 262 ? -10.648 6.781 -2.386 1.00 96.25 262 GLN A O 1
ATOM 2068 N N . ARG A 1 263 ? -11.553 8.105 -3.944 1.00 94.19 263 ARG A N 1
ATOM 2069 C CA . ARG A 1 263 ? -10.342 8.161 -4.789 1.00 94.19 263 ARG A CA 1
ATOM 2070 C C . ARG A 1 263 ? -9.134 8.737 -4.039 1.00 94.19 263 ARG A C 1
ATOM 2072 O O . ARG A 1 263 ? -8.010 8.257 -4.201 1.00 94.19 263 ARG A O 1
ATOM 2079 N N . VAL A 1 264 ? -9.351 9.756 -3.204 1.00 96.81 264 VAL A N 1
ATOM 2080 C CA . VAL A 1 264 ? -8.323 10.310 -2.309 1.00 96.81 264 VAL A CA 1
ATOM 2081 C C . VAL A 1 264 ? -7.881 9.260 -1.290 1.00 96.81 264 VAL A C 1
ATOM 2083 O O . VAL A 1 264 ? -6.681 9.048 -1.118 1.00 96.81 264 VAL A O 1
ATOM 2086 N N . VAL A 1 265 ? -8.826 8.581 -0.637 1.00 97.19 265 VAL A N 1
ATOM 2087 C CA . VAL A 1 265 ? -8.535 7.515 0.329 1.00 97.19 265 VAL A CA 1
ATOM 2088 C C . VAL A 1 265 ? -7.749 6.384 -0.325 1.00 97.19 265 VAL A C 1
ATOM 2090 O O . VAL A 1 265 ? -6.704 6.012 0.200 1.00 97.19 265 VAL A O 1
ATOM 2093 N N . ASP A 1 266 ? -8.170 5.903 -1.492 1.00 92.69 266 ASP A N 1
ATOM 2094 C CA . ASP A 1 266 ? -7.500 4.838 -2.242 1.00 92.69 266 ASP A CA 1
ATOM 2095 C C . ASP A 1 266 ? -6.062 5.219 -2.593 1.00 92.69 266 ASP A C 1
ATOM 2097 O O . ASP A 1 266 ? -5.147 4.404 -2.455 1.00 92.69 266 ASP A O 1
ATOM 2101 N N . THR A 1 267 ? -5.844 6.483 -2.966 1.00 94.62 267 THR A N 1
ATOM 2102 C CA . THR A 1 267 ? -4.515 7.043 -3.239 1.00 94.62 267 THR A CA 1
ATOM 2103 C C . THR A 1 267 ? -3.640 7.021 -1.983 1.00 94.62 267 THR A C 1
ATOM 2105 O O . THR A 1 267 ? -2.498 6.561 -2.019 1.00 94.62 267 THR A O 1
ATOM 2108 N N . VAL A 1 268 ? -4.166 7.454 -0.835 1.00 96.62 268 VAL A N 1
ATOM 2109 C CA . VAL A 1 268 ? -3.421 7.449 0.435 1.00 96.62 268 VAL A CA 1
ATOM 2110 C C . VAL A 1 268 ? -3.167 6.017 0.929 1.00 96.62 268 VAL A C 1
ATOM 2112 O O . VAL A 1 268 ? -2.060 5.698 1.364 1.00 96.62 268 VAL A O 1
ATOM 2115 N N . CYS A 1 269 ? -4.145 5.120 0.808 1.00 93.12 269 CYS A N 1
ATOM 2116 C CA . CYS A 1 269 ? -4.011 3.699 1.120 1.00 93.12 269 CYS A CA 1
ATOM 2117 C C . CYS A 1 269 ? -2.984 3.009 0.213 1.00 93.12 269 CYS A C 1
ATOM 2119 O O . CYS A 1 269 ? -2.192 2.198 0.689 1.00 93.12 269 CYS A O 1
ATOM 2121 N N . ALA A 1 270 ? -2.949 3.329 -1.083 1.00 88.19 270 ALA A N 1
ATOM 2122 C CA . ALA A 1 270 ? -1.936 2.818 -2.003 1.00 88.19 270 ALA A CA 1
ATOM 2123 C C . ALA A 1 270 ? -0.524 3.283 -1.611 1.00 88.19 270 ALA A C 1
ATOM 2125 O O . ALA A 1 270 ? 0.383 2.452 -1.570 1.00 88.19 270 ALA A O 1
ATOM 2126 N N . TYR A 1 271 ? -0.355 4.550 -1.216 1.00 90.94 271 TYR A N 1
ATOM 2127 C CA . TYR A 1 271 ? 0.911 5.050 -0.665 1.00 90.94 271 TYR A CA 1
ATOM 2128 C C . TYR A 1 271 ? 1.328 4.292 0.610 1.00 90.94 271 TYR A C 1
ATOM 2130 O O . TYR A 1 271 ? 2.463 3.834 0.723 1.00 90.94 271 TYR A O 1
ATOM 2138 N N . LEU A 1 272 ? 0.406 4.062 1.551 1.00 90.56 272 LEU A N 1
ATOM 2139 C CA . LEU A 1 272 ? 0.693 3.306 2.781 1.00 90.56 272 LEU A CA 1
ATOM 2140 C C . LEU A 1 272 ? 1.022 1.824 2.528 1.00 90.56 272 LEU A C 1
ATOM 2142 O O . LEU A 1 272 ? 1.770 1.217 3.298 1.00 90.56 272 LEU A O 1
ATOM 2146 N N . ARG A 1 273 ? 0.511 1.241 1.437 1.00 84.81 273 ARG A N 1
ATOM 2147 C CA . ARG A 1 273 ? 0.834 -0.127 1.001 1.00 84.81 273 ARG A CA 1
ATOM 2148 C C . ARG A 1 273 ? 2.208 -0.256 0.340 1.00 84.81 273 ARG A C 1
ATOM 2150 O O . ARG A 1 273 ? 2.673 -1.386 0.173 1.00 84.81 273 ARG A O 1
ATOM 2157 N N . MET A 1 274 ? 2.871 0.846 -0.020 1.00 80.69 274 MET A N 1
ATOM 2158 C CA . MET A 1 274 ? 4.241 0.794 -0.537 1.00 80.69 274 MET A CA 1
ATOM 2159 C C . MET A 1 274 ? 5.169 0.144 0.510 1.00 80.69 274 MET A C 1
ATOM 2161 O O . MET A 1 274 ? 5.105 0.538 1.681 1.00 80.69 274 MET A O 1
ATOM 2165 N N . PRO A 1 275 ? 6.032 -0.817 0.125 1.00 72.12 275 PRO A N 1
ATOM 2166 C CA . PRO A 1 275 ? 6.978 -1.455 1.036 1.00 72.12 275 PRO A CA 1
ATOM 2167 C C . PRO A 1 275 ? 7.879 -0.447 1.755 1.00 72.12 275 PRO A C 1
ATOM 2169 O O . PRO A 1 275 ? 8.393 0.487 1.143 1.00 72.12 275 PRO A O 1
ATOM 2172 N N . LEU A 1 276 ? 8.099 -0.661 3.052 1.00 73.69 276 LEU A N 1
ATOM 2173 C CA . LEU A 1 276 ? 9.069 0.083 3.853 1.00 73.69 276 LEU A CA 1
ATOM 2174 C C . LEU A 1 276 ? 10.404 -0.669 3.847 1.00 73.69 276 LEU A C 1
ATOM 2176 O O . LEU A 1 276 ? 10.523 -1.741 4.425 1.00 73.69 276 LEU A O 1
ATOM 2180 N N . GLY A 1 277 ? 11.419 -0.106 3.188 1.00 68.69 277 GLY A N 1
ATOM 2181 C CA . GLY A 1 277 ? 12.752 -0.718 3.071 1.00 68.69 277 GLY A CA 1
ATOM 2182 C C . GLY A 1 277 ? 13.634 -0.615 4.325 1.00 68.69 277 GLY A C 1
ATOM 2183 O O . GLY A 1 277 ? 14.852 -0.751 4.222 1.00 68.69 277 GLY A O 1
ATOM 2184 N N . PHE A 1 278 ? 13.064 -0.294 5.487 1.00 73.44 278 PHE A N 1
ATOM 2185 C CA . PHE A 1 278 ? 13.778 -0.125 6.753 1.00 73.44 278 PHE A CA 1
ATOM 2186 C C . PHE A 1 278 ? 12.876 -0.469 7.939 1.00 73.44 278 PHE A C 1
ATOM 2188 O O . PHE A 1 278 ? 11.655 -0.500 7.803 1.00 73.44 278 PHE A O 1
ATOM 2195 N N . ASP A 1 279 ? 13.488 -0.721 9.098 1.00 69.69 279 ASP A N 1
ATOM 2196 C CA . ASP A 1 279 ? 12.765 -1.170 10.288 1.00 69.69 279 ASP A CA 1
ATOM 2197 C C . ASP A 1 279 ? 11.922 -0.022 10.850 1.00 69.69 279 ASP A C 1
ATOM 2199 O O . ASP A 1 279 ? 12.442 0.979 11.350 1.00 69.69 279 ASP A O 1
ATOM 2203 N N . ALA A 1 280 ? 10.603 -0.174 10.744 1.00 69.44 280 ALA A N 1
ATOM 2204 C CA . ALA A 1 280 ? 9.625 0.797 11.215 1.00 69.44 280 ALA A CA 1
ATOM 2205 C C . ALA A 1 280 ? 9.583 0.918 12.750 1.00 69.44 280 ALA A C 1
ATOM 2207 O O . ALA A 1 280 ? 9.101 1.929 13.264 1.00 69.44 280 ALA A O 1
ATOM 2208 N N . GLY A 1 281 ? 10.081 -0.089 13.477 1.00 63.44 281 GLY A N 1
ATOM 2209 C CA . GLY A 1 281 ? 10.212 -0.097 14.935 1.00 63.44 281 GLY A CA 1
ATOM 2210 C C . GLY A 1 281 ? 11.560 0.419 15.445 1.00 63.44 281 GLY A C 1
ATOM 2211 O O . GLY A 1 281 ? 11.752 0.503 16.660 1.00 63.44 281 GLY A O 1
ATOM 2212 N N . ALA A 1 282 ? 12.489 0.767 14.551 1.00 63.75 282 ALA A N 1
ATOM 2213 C CA . ALA A 1 282 ? 13.806 1.245 14.939 1.00 63.75 282 ALA A CA 1
ATOM 2214 C C . ALA A 1 282 ? 13.719 2.581 15.696 1.00 63.75 282 ALA A C 1
ATOM 2216 O O . ALA A 1 282 ? 12.895 3.449 15.390 1.00 63.75 282 ALA A O 1
ATOM 2217 N N . ASP A 1 283 ? 14.595 2.763 16.690 1.00 63.25 283 ASP A N 1
ATOM 2218 C CA . ASP A 1 283 ? 14.674 4.011 17.451 1.00 63.25 283 ASP A CA 1
ATOM 2219 C C . ASP A 1 283 ? 14.897 5.190 16.484 1.00 63.25 283 ASP A C 1
ATOM 2221 O O . ASP A 1 283 ? 15.703 5.105 15.555 1.00 63.25 283 ASP A O 1
ATOM 2225 N N . VAL A 1 284 ? 14.209 6.311 16.709 1.00 62.72 284 VAL A N 1
ATOM 2226 C CA . VAL A 1 284 ? 14.350 7.549 15.928 1.00 62.72 284 VAL A CA 1
ATOM 2227 C C . VAL A 1 284 ? 15.815 7.968 15.765 1.00 62.72 284 VAL A C 1
ATOM 2229 O O . VAL A 1 284 ? 16.175 8.507 14.720 1.00 62.72 284 VAL A O 1
ATOM 2232 N N . PHE A 1 285 ? 16.678 7.693 16.748 1.00 63.66 285 PHE A N 1
ATOM 2233 C CA . PHE A 1 285 ? 18.111 8.004 16.676 1.00 63.66 285 PHE A CA 1
ATOM 2234 C C . PHE A 1 285 ? 18.918 7.085 15.742 1.00 63.66 285 PHE A C 1
ATOM 2236 O O . PHE A 1 285 ? 20.080 7.378 15.458 1.00 63.66 285 PHE A O 1
ATOM 2243 N N . THR A 1 286 ? 18.328 5.988 15.267 1.00 74.94 286 THR A N 1
ATOM 2244 C CA . THR A 1 286 ? 18.949 5.024 14.342 1.00 74.94 286 THR A CA 1
ATOM 2245 C C . THR A 1 286 ? 18.535 5.232 12.886 1.00 74.94 286 THR A C 1
ATOM 2247 O O . THR A 1 286 ? 19.254 4.803 11.983 1.00 74.94 286 THR A O 1
ATOM 2250 N N . LEU A 1 287 ? 17.418 5.925 12.646 1.00 75.94 287 LEU A N 1
ATOM 2251 C CA . LEU A 1 287 ? 16.939 6.226 11.302 1.00 75.94 287 LEU A CA 1
ATOM 2252 C C . LEU A 1 287 ? 17.789 7.319 10.646 1.00 75.94 287 LEU A C 1
ATOM 2254 O O . LEU A 1 287 ? 18.118 8.346 11.243 1.00 75.94 287 LEU A O 1
ATOM 2258 N N . THR A 1 288 ? 18.098 7.132 9.366 1.00 82.69 288 THR A N 1
ATOM 2259 C CA . THR A 1 288 ? 18.649 8.206 8.531 1.00 82.69 288 THR A CA 1
ATOM 2260 C C . THR A 1 288 ? 17.620 9.335 8.356 1.00 82.69 288 THR A C 1
ATOM 2262 O O . THR A 1 288 ? 16.414 9.101 8.486 1.00 82.69 288 THR A O 1
ATOM 2265 N N . PRO A 1 289 ? 18.043 10.566 8.008 1.00 80.25 289 PRO A N 1
ATOM 2266 C CA . PRO A 1 289 ? 17.111 11.673 7.781 1.00 80.25 289 PRO A CA 1
ATOM 2267 C C . PRO A 1 289 ? 16.014 11.372 6.747 1.00 80.25 289 PRO A C 1
ATOM 2269 O O . PRO A 1 289 ? 14.871 11.785 6.940 1.00 80.25 289 PRO A O 1
ATOM 2272 N N . SER A 1 290 ? 16.333 10.625 5.684 1.00 80.25 290 SER A N 1
ATOM 2273 C CA . SER A 1 290 ? 15.360 10.213 4.665 1.00 80.25 290 SER A CA 1
ATOM 2274 C C . SER A 1 290 ? 14.346 9.206 5.211 1.00 80.25 290 SER A C 1
ATOM 2276 O O . SER A 1 290 ? 13.146 9.395 5.029 1.00 80.25 290 SER A O 1
ATOM 2278 N N . GLN A 1 291 ? 14.801 8.187 5.945 1.00 82.19 291 GLN A N 1
ATOM 2279 C CA . GLN A 1 291 ? 13.925 7.200 6.592 1.00 82.19 291 GLN A CA 1
ATOM 2280 C C . GLN A 1 291 ? 13.008 7.854 7.633 1.00 82.19 291 GLN A C 1
ATOM 2282 O O . GLN A 1 291 ? 11.814 7.566 7.693 1.00 82.19 291 GLN A O 1
ATOM 2287 N N . PHE A 1 292 ? 13.535 8.796 8.418 1.00 82.81 292 PHE A N 1
ATOM 2288 C CA . PHE A 1 292 ? 12.733 9.573 9.359 1.00 82.81 292 PHE A CA 1
ATOM 2289 C C . PHE A 1 292 ? 11.678 10.439 8.650 1.00 82.81 292 PHE A C 1
ATOM 2291 O O . PHE A 1 292 ? 10.534 10.515 9.105 1.00 82.81 292 PHE A O 1
ATOM 2298 N N . GLY A 1 293 ? 12.042 11.074 7.530 1.00 83.44 293 GLY A N 1
ATOM 2299 C CA . GLY A 1 293 ? 11.114 11.827 6.681 1.00 83.44 293 GLY A CA 1
ATOM 2300 C C . GLY A 1 293 ? 9.994 10.953 6.110 1.00 83.44 293 GLY A C 1
ATOM 2301 O O . GLY A 1 293 ? 8.825 11.341 6.155 1.00 83.44 293 GLY A O 1
ATOM 2302 N N . GLU A 1 294 ? 10.321 9.744 5.658 1.00 85.38 294 GLU A N 1
ATOM 2303 C CA . GLU A 1 294 ? 9.345 8.770 5.158 1.00 85.38 294 GLU A CA 1
ATOM 2304 C C . GLU A 1 294 ? 8.399 8.284 6.268 1.00 85.38 294 GLU A C 1
ATOM 2306 O O . GLU A 1 294 ? 7.179 8.352 6.118 1.00 85.38 294 GLU A O 1
ATOM 2311 N N . ALA A 1 295 ? 8.929 7.900 7.435 1.00 85.94 295 ALA A N 1
ATOM 2312 C CA . ALA A 1 295 ? 8.111 7.490 8.579 1.00 85.94 295 ALA A CA 1
ATOM 2313 C C . ALA A 1 295 ? 7.173 8.615 9.057 1.00 85.94 295 ALA A C 1
ATOM 2315 O O . ALA A 1 295 ? 6.037 8.364 9.462 1.00 85.94 295 ALA A O 1
ATOM 2316 N N . ARG A 1 296 ? 7.623 9.876 9.005 1.00 88.12 296 ARG A N 1
ATOM 2317 C CA . ARG A 1 296 ? 6.781 11.048 9.293 1.00 88.12 296 ARG A CA 1
ATOM 2318 C C . ARG A 1 296 ? 5.670 11.215 8.258 1.00 88.12 296 ARG A C 1
ATOM 2320 O O . ARG A 1 296 ? 4.530 11.451 8.646 1.00 88.12 296 ARG A O 1
ATOM 2327 N N . THR A 1 297 ? 5.988 11.084 6.973 1.00 91.56 297 THR A N 1
ATOM 2328 C CA . THR A 1 297 ? 5.014 11.228 5.879 1.00 91.56 297 THR A CA 1
ATOM 2329 C C . THR A 1 297 ? 3.918 10.167 5.971 1.00 91.56 297 THR A C 1
ATOM 2331 O O . THR A 1 297 ? 2.740 10.492 5.856 1.00 91.56 297 THR A O 1
ATOM 2334 N N . ARG A 1 298 ? 4.274 8.923 6.309 1.00 92.44 298 ARG A N 1
ATOM 2335 C CA . ARG A 1 298 ? 3.310 7.838 6.558 1.00 92.44 298 ARG A CA 1
ATOM 2336 C C . ARG A 1 298 ? 2.411 8.088 7.763 1.00 92.44 298 ARG A C 1
ATOM 2338 O O . ARG A 1 298 ? 1.203 7.893 7.665 1.00 92.44 298 ARG A O 1
ATOM 2345 N N . ARG A 1 299 ? 2.960 8.597 8.872 1.00 93.31 299 ARG A N 1
ATOM 2346 C CA . ARG A 1 299 ? 2.142 9.024 10.022 1.00 93.31 299 ARG A CA 1
ATOM 2347 C C . ARG A 1 299 ? 1.172 10.148 9.648 1.00 93.31 299 ARG A C 1
ATOM 2349 O O . ARG A 1 299 ? 0.032 10.131 10.100 1.00 93.31 299 ARG A O 1
ATOM 2356 N N . ASP A 1 300 ? 1.591 11.105 8.820 1.00 94.88 300 ASP A N 1
ATOM 2357 C CA . ASP A 1 300 ? 0.709 12.178 8.340 1.00 94.88 300 ASP A CA 1
ATOM 2358 C C . ASP A 1 300 ? -0.384 11.644 7.390 1.00 94.88 300 ASP A C 1
ATOM 2360 O O . ASP A 1 300 ? -1.531 12.072 7.492 1.00 94.88 300 ASP A O 1
ATOM 2364 N N . ALA A 1 301 ? -0.070 10.661 6.539 1.00 97.19 301 ALA A N 1
ATOM 2365 C CA . ALA A 1 301 ? -1.043 9.955 5.700 1.00 97.19 301 ALA A CA 1
ATOM 2366 C C . ALA A 1 301 ? -2.084 9.190 6.539 1.00 97.19 301 ALA A C 1
ATOM 2368 O O . ALA A 1 301 ? -3.285 9.339 6.323 1.00 97.19 301 ALA A O 1
ATOM 2369 N N . GLN A 1 302 ? -1.639 8.434 7.548 1.00 97.81 302 GLN A N 1
ATOM 2370 C CA . GLN A 1 302 ? -2.527 7.765 8.506 1.00 97.81 302 GLN A CA 1
ATOM 2371 C C . GLN A 1 302 ? -3.402 8.773 9.262 1.00 97.81 302 GLN A C 1
ATOM 2373 O O . GLN A 1 302 ? -4.603 8.554 9.411 1.00 97.81 302 GLN A O 1
ATOM 2378 N N . ARG A 1 303 ? -2.819 9.898 9.703 1.00 97.00 303 ARG A N 1
ATOM 2379 C CA . ARG A 1 303 ? -3.555 10.956 10.403 1.00 97.00 303 ARG A CA 1
ATOM 2380 C C . ARG A 1 303 ? -4.625 11.578 9.516 1.00 97.00 303 ARG A C 1
ATOM 2382 O O . ARG A 1 303 ? -5.715 11.808 10.013 1.00 97.00 303 ARG A O 1
ATOM 2389 N N . LEU A 1 304 ? -4.354 11.813 8.231 1.00 97.38 304 LEU A N 1
ATOM 2390 C CA . LEU A 1 304 ? -5.361 12.308 7.288 1.00 97.38 304 LEU A CA 1
ATOM 2391 C C . LEU A 1 304 ? -6.579 11.376 7.235 1.00 97.38 304 LEU A C 1
ATOM 2393 O O . LEU A 1 304 ? -7.705 11.849 7.369 1.00 97.38 304 LEU A O 1
ATOM 2397 N N . LEU A 1 305 ? -6.359 10.065 7.091 1.00 97.75 305 LEU A N 1
ATOM 2398 C CA . LEU A 1 305 ? -7.444 9.077 7.052 1.00 97.75 305 LEU A CA 1
ATOM 2399 C C . LEU A 1 305 ? -8.230 9.046 8.372 1.00 97.75 305 LEU A C 1
ATOM 2401 O O . LEU A 1 305 ? -9.461 9.098 8.365 1.00 97.75 305 LEU A O 1
ATOM 2405 N N . ALA A 1 306 ? -7.528 9.009 9.508 1.00 96.94 306 ALA A N 1
ATOM 2406 C CA . ALA A 1 306 ? -8.146 8.996 10.831 1.00 96.94 306 ALA A CA 1
ATOM 2407 C C . ALA A 1 306 ? -8.933 10.287 11.103 1.00 96.94 306 ALA A C 1
ATOM 2409 O O . ALA A 1 306 ? -10.103 10.246 11.460 1.00 96.94 306 ALA A O 1
ATOM 2410 N N . ASP A 1 307 ? -8.339 11.455 10.865 1.00 95.88 307 ASP A N 1
ATOM 2411 C CA . ASP A 1 307 ? -8.966 12.749 11.130 1.00 95.88 307 ASP A CA 1
ATOM 2412 C C . ASP A 1 307 ? -10.265 12.942 10.342 1.00 95.88 307 ASP A C 1
ATOM 2414 O O . ASP A 1 307 ? -11.213 13.547 10.850 1.00 95.88 307 ASP A O 1
ATOM 2418 N N . ARG A 1 308 ? -10.340 12.438 9.111 1.00 96.56 308 ARG A N 1
ATOM 2419 C CA . ARG A 1 308 ? -11.525 12.618 8.266 1.00 96.56 308 ARG A CA 1
ATOM 2420 C C . ARG A 1 308 ? -12.622 11.599 8.518 1.00 96.56 308 ARG A C 1
ATOM 2422 O O . ARG A 1 308 ? -13.776 11.897 8.238 1.00 96.56 308 ARG A O 1
ATOM 2429 N N . THR A 1 309 ? -12.297 10.459 9.113 1.00 96.62 309 THR A N 1
ATOM 2430 C CA . THR A 1 309 ? -13.280 9.441 9.515 1.00 96.62 309 THR A CA 1
ATOM 2431 C C . THR A 1 309 ? -13.659 9.528 11.000 1.00 96.62 309 THR A C 1
ATOM 2433 O O . THR A 1 309 ? -14.663 8.955 11.427 1.00 96.62 309 THR A O 1
ATOM 2436 N N . ARG A 1 310 ? -12.902 10.284 11.804 1.00 96.19 310 ARG A N 1
ATOM 2437 C CA . ARG A 1 310 ? -13.187 10.555 13.217 1.00 96.19 310 ARG A CA 1
ATOM 2438 C C . ARG A 1 310 ? -14.209 11.688 13.378 1.00 96.19 310 ARG A C 1
ATOM 2440 O O . ARG A 1 310 ? -13.986 12.781 12.850 1.00 96.19 310 ARG A O 1
ATOM 2447 N N . PRO A 1 311 ? -15.301 11.479 14.141 1.00 93.62 311 PRO A N 1
ATOM 2448 C CA . PRO A 1 311 ? -16.251 12.532 14.479 1.00 93.62 311 PRO A CA 1
ATOM 2449 C C . PRO A 1 311 ? -15.566 13.765 15.074 1.00 93.62 311 PRO A C 1
ATOM 2451 O O . PRO A 1 311 ? -14.713 13.660 15.952 1.00 93.62 311 PRO A O 1
ATOM 2454 N N . SER A 1 312 ? -15.967 14.945 14.609 1.00 90.06 312 SER A N 1
ATOM 2455 C CA . SER A 1 312 ? -15.474 16.230 15.100 1.00 90.06 312 SER A CA 1
ATOM 2456 C C . SER A 1 312 ? -16.624 17.229 15.195 1.00 90.06 312 SER A C 1
ATOM 2458 O O . SER A 1 312 ? -17.589 17.150 14.437 1.00 90.06 312 SER A O 1
ATOM 2460 N N . ALA A 1 313 ? -16.530 18.174 16.133 1.00 89.00 313 ALA A N 1
ATOM 2461 C CA . ALA A 1 313 ? -17.501 19.260 16.259 1.00 89.00 313 ALA A CA 1
ATOM 2462 C C . ALA A 1 313 ? -17.373 20.294 15.125 1.00 89.00 313 ALA A C 1
ATOM 2464 O O . ALA A 1 313 ? -18.354 20.948 14.776 1.00 89.00 313 ALA A O 1
ATOM 2465 N N . ASP A 1 314 ? -16.174 20.422 14.551 1.00 88.19 314 ASP A N 1
ATOM 2466 C CA . ASP A 1 314 ? -15.822 21.517 13.641 1.00 88.19 314 ASP A CA 1
ATOM 2467 C C . ASP A 1 314 ? -15.912 21.131 12.158 1.00 88.19 314 ASP A C 1
ATOM 2469 O O . ASP A 1 314 ? -15.887 22.005 11.290 1.00 88.19 314 ASP A O 1
ATOM 2473 N N . ARG A 1 315 ? -15.999 19.830 11.845 1.00 87.25 315 ARG A N 1
ATOM 2474 C CA . ARG A 1 315 ? -16.044 19.322 10.466 1.00 87.25 315 ARG A CA 1
ATOM 2475 C C . ARG A 1 315 ? -16.963 18.103 10.325 1.00 87.25 315 ARG A C 1
ATOM 2477 O O . ARG A 1 315 ? -16.978 17.265 11.228 1.00 87.25 315 ARG A O 1
ATOM 2484 N N . PRO A 1 316 ? -17.688 17.963 9.198 1.00 89.88 316 PRO A N 1
ATOM 2485 C CA . PRO A 1 316 ? -18.363 16.714 8.871 1.00 89.88 316 PRO A CA 1
ATOM 2486 C C . PRO A 1 316 ? -17.332 15.608 8.616 1.00 89.88 316 PRO A C 1
ATOM 2488 O O . PRO A 1 316 ? -16.239 15.870 8.112 1.00 89.88 316 PRO A O 1
ATOM 2491 N N . ILE A 1 317 ? -17.694 14.373 8.957 1.00 94.19 317 ILE A N 1
ATOM 2492 C CA . ILE A 1 317 ? -16.878 13.204 8.629 1.00 94.19 317 ILE A CA 1
ATOM 2493 C C . ILE A 1 317 ? -17.029 12.841 7.153 1.00 94.19 317 ILE A C 1
ATOM 2495 O O . ILE A 1 317 ? -18.032 13.156 6.508 1.00 94.19 317 ILE A O 1
ATOM 2499 N N . TRP A 1 318 ? -16.037 12.140 6.628 1.00 96.75 318 TRP A N 1
ATOM 2500 C CA . TRP A 1 318 ? -16.157 11.411 5.380 1.00 96.75 318 TRP A CA 1
ATOM 2501 C C . TRP A 1 318 ? -16.912 10.111 5.674 1.00 96.75 318 TRP A C 1
ATOM 2503 O O . TRP A 1 318 ? -16.390 9.213 6.332 1.00 96.75 318 TRP A O 1
ATOM 2513 N N . GLU A 1 319 ? -18.174 10.061 5.255 1.00 93.38 319 GLU A N 1
ATOM 2514 C CA . GLU A 1 319 ? -19.020 8.870 5.361 1.00 93.38 319 GLU A CA 1
ATOM 2515 C C . GLU A 1 319 ? -18.706 7.878 4.234 1.00 93.38 319 GLU A C 1
ATOM 2517 O O . GLU A 1 319 ? -18.170 8.267 3.199 1.00 93.38 319 GLU A O 1
ATOM 2522 N N . ASP A 1 320 ? -19.060 6.610 4.450 1.00 94.31 320 ASP A N 1
ATOM 2523 C CA . ASP A 1 320 ? -18.940 5.525 3.464 1.00 94.31 320 ASP A CA 1
ATOM 2524 C C . ASP A 1 320 ? -17.515 5.273 2.936 1.00 94.31 320 ASP A C 1
ATOM 2526 O O . ASP A 1 320 ? -17.294 4.966 1.771 1.00 94.31 320 ASP A O 1
ATOM 2530 N N . ILE A 1 321 ? -16.517 5.431 3.812 1.00 97.31 321 ILE A N 1
ATOM 2531 C CA . ILE A 1 321 ? -15.106 5.264 3.451 1.00 97.31 321 ILE A CA 1
ATOM 2532 C C . ILE A 1 321 ? -14.645 3.816 3.595 1.00 97.31 321 ILE A C 1
ATOM 2534 O O . ILE A 1 321 ? -14.850 3.182 4.637 1.00 97.31 321 ILE A O 1
ATOM 2538 N N . HIS A 1 322 ? -13.960 3.332 2.559 1.00 94.44 322 HIS A N 1
ATOM 2539 C CA . HIS A 1 322 ? -13.333 2.018 2.495 1.00 94.44 322 HIS A CA 1
ATOM 2540 C C . HIS A 1 322 ? -11.810 2.161 2.621 1.00 94.44 322 HIS A C 1
ATOM 2542 O O . HIS A 1 322 ? -11.162 2.813 1.803 1.00 94.44 322 HIS A O 1
ATOM 2548 N N . LEU A 1 323 ? -11.221 1.555 3.652 1.00 94.25 323 LEU A N 1
ATOM 2549 C CA . LEU A 1 323 ? -9.779 1.547 3.887 1.00 94.25 323 LEU A CA 1
ATOM 2550 C C . LEU A 1 323 ? -9.167 0.244 3.365 1.00 94.25 323 LEU A C 1
ATOM 2552 O O . LEU A 1 323 ? -9.268 -0.798 4.011 1.00 94.25 323 LEU A O 1
ATOM 2556 N N . HIS A 1 324 ? -8.479 0.317 2.225 1.00 87.88 324 HIS A N 1
ATOM 2557 C CA . HIS A 1 324 ? -7.772 -0.815 1.616 1.00 87.88 324 HIS A CA 1
ATOM 2558 C C . HIS A 1 324 ? -6.300 -0.846 2.052 1.00 87.88 324 HIS A C 1
ATOM 2560 O O . HIS A 1 324 ? -5.402 -0.404 1.329 1.00 87.88 324 HIS A O 1
ATOM 2566 N N . LEU A 1 325 ? -6.044 -1.356 3.258 1.00 87.56 325 LEU A N 1
ATOM 2567 C CA . LEU A 1 325 ? -4.721 -1.378 3.893 1.00 87.56 325 LEU A CA 1
ATOM 2568 C C . LEU A 1 325 ? -4.100 -2.780 3.950 1.00 87.56 325 LEU A C 1
ATOM 2570 O O . LEU A 1 325 ? -3.103 -2.982 4.647 1.00 87.56 325 LEU A O 1
ATOM 2574 N N . SER A 1 326 ? -4.620 -3.720 3.158 1.00 80.12 326 SER A N 1
ATOM 2575 C CA . SER A 1 326 ? -4.095 -5.080 3.046 1.00 80.12 326 SER A CA 1
ATOM 2576 C C . SER A 1 326 ? -2.591 -5.085 2.744 1.00 80.12 326 SER A C 1
ATOM 2578 O O . SER A 1 326 ? -2.140 -4.499 1.749 1.00 80.12 326 SER A O 1
ATOM 2580 N N . GLY A 1 327 ? -1.806 -5.758 3.580 1.00 74.50 327 GLY A N 1
ATOM 2581 C CA . GLY A 1 327 ? -0.356 -5.857 3.450 1.00 74.50 327 GLY A CA 1
ATOM 2582 C C . GLY A 1 327 ? 0.394 -4.536 3.641 1.00 74.50 327 GLY A C 1
ATOM 2583 O O . GLY A 1 327 ? 1.549 -4.456 3.228 1.00 74.50 327 GLY A O 1
ATOM 2584 N N . ALA A 1 328 ? -0.240 -3.489 4.173 1.00 84.00 328 ALA A N 1
ATOM 2585 C CA . ALA A 1 328 ? 0.436 -2.237 4.498 1.00 84.00 328 ALA A CA 1
ATOM 2586 C C . ALA A 1 328 ? 1.342 -2.389 5.729 1.00 84.00 328 ALA A C 1
ATOM 2588 O O . ALA A 1 328 ? 1.132 -3.261 6.570 1.00 84.00 328 ALA A O 1
ATOM 2589 N N . THR A 1 329 ? 2.311 -1.485 5.857 1.00 85.50 329 THR A N 1
ATOM 2590 C CA . THR A 1 329 ? 3.096 -1.309 7.084 1.00 85.50 329 THR A CA 1
ATOM 2591 C C . THR A 1 329 ? 2.720 0.036 7.693 1.00 85.50 329 THR A C 1
ATOM 2593 O O . THR A 1 329 ? 2.967 1.088 7.095 1.00 85.50 329 THR A O 1
ATOM 2596 N N . LEU A 1 330 ? 2.094 -0.006 8.867 1.00 90.81 330 LEU A N 1
ATOM 2597 C CA . LEU A 1 330 ? 1.536 1.148 9.568 1.00 90.81 330 LEU A CA 1
ATOM 2598 C C . LEU A 1 330 ? 2.341 1.435 10.837 1.00 90.81 330 LEU A C 1
ATOM 2600 O O . LEU A 1 330 ? 2.773 0.515 11.531 1.00 90.81 330 LEU A O 1
ATOM 2604 N N . ILE A 1 331 ? 2.545 2.718 11.137 1.00 88.88 331 ILE A N 1
ATOM 2605 C CA . ILE A 1 331 ? 3.424 3.178 12.221 1.00 88.88 331 ILE A CA 1
ATOM 2606 C C . ILE A 1 331 ? 2.628 4.048 13.183 1.00 88.88 331 ILE A C 1
ATOM 2608 O O . ILE A 1 331 ? 2.111 5.086 12.774 1.00 88.88 331 ILE A O 1
ATOM 2612 N N . ASP A 1 332 ? 2.561 3.658 14.453 1.00 88.19 332 ASP A N 1
ATOM 2613 C CA . ASP A 1 332 ? 1.770 4.334 15.487 1.00 88.19 332 ASP A CA 1
ATOM 2614 C C . ASP A 1 332 ? 0.321 4.581 15.026 1.00 88.19 332 ASP A C 1
ATOM 2616 O O . ASP A 1 332 ? -0.161 5.716 14.972 1.00 88.19 332 ASP A O 1
ATOM 2620 N N . PHE A 1 333 ? -0.337 3.517 14.562 1.00 95.25 333 PHE A N 1
ATOM 2621 C CA . PHE A 1 333 ? -1.635 3.617 13.906 1.00 95.25 333 PHE A CA 1
ATOM 2622 C C . PHE A 1 333 ? -2.755 3.928 14.902 1.00 95.25 333 PHE A C 1
ATOM 2624 O O . PHE A 1 333 ? -3.121 3.097 15.729 1.00 95.25 333 PHE A O 1
ATOM 2631 N N . ASP A 1 334 ? -3.324 5.125 14.791 1.00 95.38 334 ASP A N 1
ATOM 2632 C CA . ASP A 1 334 ? -4.437 5.584 15.614 1.00 95.38 334 ASP A CA 1
ATOM 2633 C C . ASP A 1 334 ? -5.675 5.815 14.748 1.00 95.38 334 ASP A C 1
ATOM 2635 O O . ASP A 1 334 ? -5.759 6.797 14.012 1.00 95.38 334 ASP A O 1
ATOM 2639 N N . VAL A 1 335 ? -6.643 4.910 14.880 1.00 95.44 335 VAL A N 1
ATOM 2640 C CA . VAL A 1 335 ? -8.004 5.043 14.342 1.00 95.44 335 VAL A CA 1
ATOM 2641 C C . VAL A 1 335 ? -9.042 5.041 15.458 1.00 95.44 335 VAL A C 1
ATOM 2643 O O . VAL A 1 335 ? -10.194 4.658 15.252 1.00 95.44 335 VAL A O 1
ATOM 2646 N N . SER A 1 336 ? -8.652 5.482 16.654 1.00 94.00 336 SER A N 1
ATOM 2647 C CA . SER A 1 336 ? -9.579 5.616 17.773 1.00 94.00 336 SER A CA 1
ATOM 2648 C C . SER A 1 336 ? -10.774 6.493 17.398 1.00 94.00 336 SER A C 1
ATOM 2650 O O . SER A 1 336 ? -10.637 7.493 16.683 1.00 94.00 336 SER A O 1
ATOM 2652 N N . GLU A 1 337 ? -11.957 6.073 17.845 1.00 94.19 337 GLU A N 1
ATOM 2653 C CA . GLU A 1 337 ? -13.251 6.733 17.628 1.00 94.19 337 GLU A CA 1
ATOM 2654 C C . GLU A 1 337 ? -13.643 6.946 16.151 1.00 94.19 337 GLU A C 1
ATOM 2656 O O . GLU A 1 337 ? -14.632 7.621 15.857 1.00 94.19 337 GLU A O 1
ATOM 2661 N N . CYS A 1 338 ? -12.904 6.369 15.199 1.00 96.00 338 CYS A N 1
ATOM 2662 C CA . CYS A 1 338 ? -13.192 6.516 13.775 1.00 96.00 338 CYS A CA 1
ATOM 2663 C C . CYS A 1 338 ? -14.452 5.742 13.374 1.00 96.00 338 CYS A C 1
ATOM 2665 O O . CYS A 1 338 ? -14.773 4.691 13.936 1.00 96.00 338 CYS A O 1
ATOM 2667 N N . ARG A 1 339 ? -15.170 6.255 12.372 1.00 95.38 339 ARG A N 1
ATOM 2668 C CA . ARG A 1 339 ? -16.305 5.579 11.737 1.00 95.38 339 ARG A CA 1
ATOM 2669 C C . ARG A 1 339 ? -15.953 5.278 10.292 1.00 95.38 339 ARG A C 1
ATOM 2671 O O . ARG A 1 339 ? -15.815 6.193 9.488 1.00 95.38 339 ARG A O 1
ATOM 2678 N N . VAL A 1 340 ? -15.801 3.999 9.983 1.00 94.62 340 VAL A N 1
ATOM 2679 C CA . VAL A 1 340 ? -15.345 3.520 8.677 1.00 94.62 340 VAL A CA 1
ATOM 2680 C C . VAL A 1 340 ? -16.361 2.506 8.159 1.00 94.62 340 VAL A C 1
ATOM 2682 O O . VAL A 1 340 ? -16.855 1.681 8.927 1.00 94.62 340 VAL A O 1
ATOM 2685 N N . ALA A 1 341 ? -16.709 2.555 6.875 1.00 92.56 341 ALA A N 1
ATOM 2686 C CA . ALA A 1 341 ? -17.642 1.580 6.314 1.00 92.56 341 ALA A CA 1
ATOM 2687 C C . ALA A 1 341 ? -16.976 0.207 6.197 1.00 92.56 341 ALA A C 1
ATOM 2689 O O . ALA A 1 341 ? -17.501 -0.773 6.724 1.00 92.56 341 ALA A O 1
ATOM 2690 N N . GLN A 1 342 ? -15.777 0.157 5.616 1.00 90.56 342 GLN A N 1
ATOM 2691 C CA . GLN A 1 342 ? -15.009 -1.074 5.457 1.00 90.56 342 GLN A CA 1
ATOM 2692 C C . GLN A 1 342 ? -13.530 -0.863 5.794 1.00 90.56 342 GLN A C 1
ATOM 2694 O O . GLN A 1 342 ? -12.917 0.093 5.329 1.00 90.56 342 GLN A O 1
ATOM 2699 N N . GLY A 1 343 ? -12.942 -1.755 6.592 1.00 90.06 343 GLY A N 1
ATOM 2700 C CA . GLY A 1 343 ? -11.505 -1.776 6.876 1.00 90.06 343 GLY A CA 1
ATOM 2701 C C . GLY A 1 343 ? -10.876 -3.114 6.508 1.00 90.06 343 GLY A C 1
ATOM 2702 O O . GLY A 1 343 ? -11.144 -4.116 7.164 1.00 90.06 343 GLY A O 1
ATOM 2703 N N . ASP A 1 344 ? -10.025 -3.138 5.489 1.00 85.81 344 ASP A N 1
ATOM 2704 C CA . ASP A 1 344 ? -9.222 -4.310 5.143 1.00 85.81 344 ASP A CA 1
ATOM 2705 C C . ASP A 1 344 ? -7.790 -4.135 5.661 1.00 85.81 344 ASP A C 1
ATOM 2707 O O . ASP A 1 344 ? -6.999 -3.362 5.117 1.00 85.81 344 ASP A O 1
ATOM 2711 N N . PHE A 1 345 ? -7.477 -4.867 6.727 1.00 86.00 345 PHE A N 1
ATOM 2712 C CA . PHE A 1 345 ? -6.171 -4.943 7.377 1.00 86.00 345 PHE A CA 1
ATOM 2713 C C . PHE A 1 345 ? -5.521 -6.327 7.207 1.00 86.00 345 PHE A C 1
ATOM 2715 O O . PHE A 1 345 ? -4.667 -6.732 7.999 1.00 86.00 345 PHE A O 1
ATOM 2722 N N . THR A 1 346 ? -5.934 -7.090 6.196 1.00 78.50 346 THR A N 1
ATOM 2723 C CA . THR A 1 346 ? -5.401 -8.429 5.922 1.00 78.50 346 THR A CA 1
ATOM 2724 C C . THR A 1 346 ? -3.896 -8.369 5.663 1.00 78.50 346 THR A C 1
ATOM 2726 O O . THR A 1 346 ? -3.439 -7.654 4.772 1.00 78.50 346 THR A O 1
ATOM 2729 N N . GLY A 1 347 ? -3.097 -9.107 6.434 1.00 73.75 347 GLY A N 1
ATOM 2730 C CA . GLY A 1 347 ? -1.634 -9.123 6.313 1.00 73.75 347 GLY A CA 1
ATOM 2731 C C . GLY A 1 347 ? -0.949 -7.793 6.654 1.00 73.75 347 GLY A C 1
ATOM 2732 O O . GLY A 1 347 ? 0.220 -7.606 6.317 1.00 73.75 347 GLY A O 1
ATOM 2733 N N . THR A 1 348 ? -1.663 -6.841 7.259 1.00 82.81 348 THR A N 1
ATOM 2734 C CA . THR A 1 348 ? -1.107 -5.546 7.666 1.00 82.81 348 THR A CA 1
ATOM 2735 C C . THR A 1 348 ? -0.172 -5.712 8.858 1.00 82.81 348 THR A C 1
ATOM 2737 O O . THR A 1 348 ? -0.506 -6.387 9.830 1.00 82.81 348 THR A O 1
ATOM 2740 N N . GLN A 1 349 ? 0.976 -5.040 8.811 1.00 83.12 349 GLN A N 1
ATOM 2741 C CA . GLN A 1 349 ? 1.902 -4.959 9.934 1.00 83.12 349 GLN A CA 1
ATOM 2742 C C . GLN A 1 349 ? 1.712 -3.645 10.686 1.00 83.12 349 GLN A C 1
ATOM 2744 O O . GLN A 1 349 ? 1.841 -2.557 10.117 1.00 83.12 349 GLN A O 1
ATOM 2749 N N . PHE A 1 350 ? 1.444 -3.747 11.979 1.00 86.69 350 PHE A N 1
ATOM 2750 C CA . PHE A 1 350 ? 1.279 -2.623 12.885 1.00 86.69 350 PHE A CA 1
ATOM 2751 C C . PHE A 1 350 ? 2.519 -2.487 13.768 1.00 86.69 350 PHE A C 1
ATOM 2753 O O . PHE A 1 350 ? 2.797 -3.355 14.595 1.00 86.69 350 PHE A O 1
ATOM 2760 N N . HIS A 1 351 ? 3.259 -1.389 13.622 1.00 85.75 351 HIS A N 1
ATOM 2761 C CA . HIS A 1 351 ? 4.445 -1.087 14.426 1.00 85.75 351 HIS A CA 1
ATOM 2762 C C . HIS A 1 351 ? 4.183 0.075 15.380 1.00 85.75 351 HIS A C 1
ATOM 2764 O O . HIS A 1 351 ? 3.478 1.029 15.049 1.00 85.75 351 HIS A O 1
ATOM 2770 N N . GLY A 1 352 ? 4.797 0.016 16.561 1.00 81.88 352 GLY A N 1
ATOM 2771 C CA . GLY A 1 352 ? 4.600 1.032 17.590 1.00 81.88 352 GLY A CA 1
ATOM 2772 C C . GLY A 1 352 ? 3.225 0.928 18.250 1.00 81.88 352 GLY A C 1
ATOM 2773 O O . GLY A 1 352 ? 2.671 -0.163 18.393 1.00 81.88 352 GLY A O 1
ATOM 2774 N N . SER A 1 353 ? 2.687 2.057 18.709 1.00 86.50 353 SER A N 1
ATOM 2775 C CA . SER A 1 353 ? 1.418 2.065 19.445 1.00 86.50 353 SER A CA 1
ATOM 2776 C C . SER A 1 353 ? 0.224 2.064 18.503 1.00 86.50 353 SER A C 1
ATOM 2778 O O . SER A 1 353 ? 0.017 3.023 17.769 1.00 86.50 353 SER A O 1
ATOM 2780 N N . THR A 1 354 ? -0.601 1.025 18.571 1.00 91.38 354 THR A N 1
ATOM 2781 C CA . THR A 1 354 ? -1.793 0.882 17.731 1.00 91.38 354 THR A CA 1
ATOM 2782 C C . THR A 1 354 ? -3.063 1.013 18.558 1.00 91.38 354 THR A C 1
ATOM 2784 O O . THR A 1 354 ? -3.181 0.396 19.615 1.00 91.38 354 THR A O 1
ATOM 2787 N N . THR A 1 355 ? -4.033 1.799 18.096 1.00 91.69 355 THR A N 1
ATOM 2788 C CA . THR A 1 355 ? -5.330 1.930 18.765 1.00 91.69 355 THR A CA 1
ATOM 2789 C C . THR A 1 355 ? -6.496 1.953 17.781 1.00 91.69 355 THR A C 1
ATOM 2791 O O . THR A 1 355 ? -6.546 2.725 16.825 1.00 91.69 355 THR A O 1
ATOM 2794 N N . PHE A 1 356 ? -7.451 1.085 18.073 1.00 91.88 356 PHE A N 1
ATOM 2795 C CA . PHE A 1 356 ? -8.794 0.972 17.529 1.00 91.88 356 PHE A CA 1
ATOM 2796 C C . PHE A 1 356 ? -9.837 1.353 18.591 1.00 91.88 356 PHE A C 1
ATOM 2798 O O . PHE A 1 356 ? -11.017 1.056 18.421 1.00 91.88 356 PHE A O 1
ATOM 2805 N N . ALA A 1 357 ? -9.427 1.974 19.704 1.00 88.12 357 ALA A N 1
ATOM 2806 C CA . ALA A 1 357 ? -10.311 2.223 20.836 1.00 88.12 357 ALA A CA 1
ATOM 2807 C C . ALA A 1 357 ? -11.544 3.048 20.425 1.00 88.12 357 ALA A C 1
ATOM 2809 O O . ALA A 1 357 ? -11.416 4.112 19.822 1.00 88.12 357 ALA A O 1
ATOM 2810 N N . GLY A 1 358 ? -12.747 2.543 20.701 1.00 87.12 358 GLY A N 1
ATOM 2811 C CA . GLY A 1 358 ? -14.012 3.174 20.316 1.00 87.12 358 GLY A CA 1
ATOM 2812 C C . GLY A 1 358 ? -14.267 3.273 18.804 1.00 87.12 358 GLY A C 1
ATOM 2813 O O . GLY A 1 358 ? -15.255 3.888 18.399 1.00 87.12 358 GLY A O 1
ATOM 2814 N N . ALA A 1 359 ? -13.404 2.704 17.957 1.00 92.38 359 ALA A N 1
ATOM 2815 C CA . ALA A 1 359 ? -13.585 2.708 16.509 1.00 92.38 359 ALA A CA 1
ATOM 2816 C C . ALA A 1 359 ? -14.787 1.843 16.111 1.00 92.38 359 ALA A C 1
ATOM 2818 O O . ALA A 1 359 ? -15.097 0.844 16.759 1.00 92.38 359 ALA A O 1
ATOM 2819 N N . SER A 1 360 ? -15.459 2.193 15.020 1.00 91.50 360 SER A N 1
ATOM 2820 C CA . SER A 1 360 ? -16.578 1.420 14.484 1.00 91.50 360 SER A CA 1
ATOM 2821 C C . SER A 1 360 ? -16.406 1.166 12.998 1.00 91.50 360 SER A C 1
ATOM 2823 O O . SER A 1 360 ? -16.183 2.103 12.229 1.00 91.50 360 SER A O 1
ATOM 2825 N N . PHE A 1 361 ? -16.542 -0.103 12.623 1.00 90.31 361 PHE A N 1
ATOM 2826 C CA . PHE A 1 361 ? -16.466 -0.565 11.245 1.00 90.31 361 PHE A CA 1
ATOM 2827 C C . PHE A 1 361 ? -17.798 -1.199 10.839 1.00 90.31 361 PHE A C 1
ATOM 2829 O O . PHE A 1 361 ? -18.375 -1.961 11.617 1.00 90.31 361 PHE A O 1
ATOM 2836 N N . GLY A 1 362 ? -18.287 -0.901 9.634 1.00 86.25 362 GLY A N 1
ATOM 2837 C CA . GLY A 1 362 ? -19.400 -1.649 9.036 1.00 86.25 362 GLY A CA 1
ATOM 2838 C C . GLY A 1 362 ? -18.991 -3.094 8.733 1.00 86.25 362 GLY A C 1
ATOM 2839 O O . GLY A 1 362 ? -19.688 -4.033 9.113 1.00 86.25 362 GLY A O 1
ATOM 2840 N N . ALA A 1 363 ? -17.811 -3.259 8.136 1.00 85.12 363 ALA A N 1
ATOM 2841 C CA . ALA A 1 363 ? -17.107 -4.523 7.962 1.00 85.12 363 ALA A CA 1
ATOM 2842 C C . ALA A 1 363 ? -15.607 -4.329 8.229 1.00 85.12 363 ALA A C 1
ATOM 2844 O O . ALA A 1 363 ? -15.028 -3.304 7.867 1.00 85.12 363 ALA A O 1
ATOM 2845 N N . VAL A 1 364 ? -14.958 -5.306 8.860 1.00 85.38 364 VAL A N 1
ATOM 2846 C CA . VAL A 1 364 ? -13.505 -5.280 9.063 1.00 85.38 364 VAL A CA 1
ATOM 2847 C C . VAL A 1 364 ? -12.906 -6.670 8.909 1.00 85.38 364 VAL A C 1
ATOM 2849 O O . VAL A 1 364 ? -13.479 -7.652 9.385 1.00 85.38 364 VAL A O 1
ATOM 2852 N N . SER A 1 365 ? -11.751 -6.738 8.253 1.00 81.50 365 SER A N 1
ATOM 2853 C CA . SER A 1 365 ? -10.940 -7.945 8.121 1.00 81.50 365 SER A CA 1
ATOM 2854 C C . SER A 1 365 ? -9.518 -7.672 8.596 1.00 81.50 365 SER A C 1
ATOM 2856 O O . SER A 1 365 ? -8.945 -6.632 8.287 1.00 81.50 365 SER A O 1
ATOM 2858 N N . PHE A 1 366 ? -8.953 -8.602 9.360 1.00 78.12 366 PHE A N 1
ATOM 2859 C CA . PHE A 1 366 ? -7.540 -8.598 9.760 1.00 78.12 366 PHE A CA 1
ATOM 2860 C C . PHE A 1 366 ? -6.794 -9.833 9.250 1.00 78.12 366 PHE A C 1
ATOM 2862 O O . PHE A 1 366 ? -5.587 -9.964 9.436 1.00 78.12 366 PHE A O 1
ATOM 2869 N N . SER A 1 367 ? -7.505 -10.771 8.643 1.00 71.50 367 SER A N 1
ATOM 2870 C CA . SER A 1 367 ? -6.968 -12.038 8.181 1.00 71.50 367 SER A CA 1
ATOM 2871 C C . SER A 1 367 ? -7.874 -12.571 7.094 1.00 71.50 367 SER A C 1
ATOM 2873 O O . SER A 1 367 ? -9.081 -12.338 7.129 1.00 71.50 367 SER A O 1
ATOM 2875 N N . LEU A 1 368 ? -7.311 -13.367 6.198 1.00 60.56 368 LEU A N 1
ATOM 2876 C CA . LEU A 1 368 ? -8.121 -14.115 5.252 1.00 60.56 368 LEU A CA 1
ATOM 2877 C C . LEU A 1 368 ? -9.025 -15.100 6.000 1.00 60.56 368 LEU A C 1
ATOM 2879 O O . LEU A 1 368 ? -8.607 -15.682 7.011 1.00 60.56 368 LEU A O 1
ATOM 2883 N N . PRO A 1 369 ? -10.262 -15.302 5.537 1.00 50.44 369 PRO A N 1
ATOM 2884 C CA . PRO A 1 369 ? -11.100 -16.346 6.075 1.00 50.44 369 PRO A CA 1
ATOM 2885 C C . PRO A 1 369 ? -10.499 -17.698 5.676 1.00 50.44 369 PRO A C 1
ATOM 2887 O O . PRO A 1 369 ? -10.190 -17.940 4.519 1.00 50.44 369 PRO A O 1
ATOM 2890 N N . TYR A 1 370 ? -10.351 -18.586 6.661 1.00 47.75 370 TYR A N 1
ATOM 2891 C CA . TYR A 1 370 ? -9.924 -19.987 6.505 1.00 47.75 370 TYR A CA 1
ATOM 2892 C C . TYR A 1 370 ? -8.417 -20.269 6.318 1.00 47.75 370 TYR A C 1
ATOM 2894 O O . TYR A 1 370 ? -8.035 -21.438 6.413 1.00 47.75 370 TYR A O 1
ATOM 2902 N N . ALA A 1 371 ? -7.552 -19.253 6.235 1.00 48.31 371 ALA A N 1
ATOM 2903 C CA . ALA A 1 371 ? -6.092 -19.419 6.250 1.00 48.31 371 ALA A CA 1
ATOM 2904 C C . ALA A 1 371 ? -5.456 -19.107 7.620 1.00 48.31 371 ALA A C 1
ATOM 2906 O O . ALA A 1 371 ? -5.921 -18.260 8.385 1.00 48.31 371 ALA A O 1
ATOM 2907 N N . ARG A 1 372 ? -4.342 -19.786 7.945 1.00 48.53 372 ARG A N 1
ATOM 2908 C CA . ARG A 1 372 ? -3.420 -19.336 9.015 1.00 48.53 372 ARG A CA 1
ATOM 2909 C C . ARG A 1 372 ? -2.501 -18.199 8.547 1.00 48.53 372 ARG A C 1
ATOM 2911 O O . ARG A 1 372 ? -1.940 -17.495 9.385 1.00 48.53 372 ARG A O 1
ATOM 2918 N N . GLU A 1 373 ? -2.364 -18.048 7.235 1.00 50.47 373 GLU A N 1
ATOM 2919 C CA . GLU A 1 373 ? -1.518 -17.078 6.543 1.00 50.47 373 GLU A CA 1
ATOM 2920 C C . GLU A 1 373 ? -2.301 -15.788 6.228 1.00 50.47 373 GLU A C 1
ATOM 2922 O O . GLU A 1 373 ? -3.528 -15.748 6.309 1.00 50.47 373 GLU A O 1
ATOM 2927 N N . GLY A 1 374 ? -1.604 -14.687 5.924 1.00 56.66 374 GLY A N 1
ATOM 2928 C CA . GLY A 1 374 ? -2.259 -13.400 5.632 1.00 56.66 374 GLY A CA 1
ATOM 2929 C C . GLY A 1 374 ? -2.902 -12.715 6.847 1.00 56.66 374 GLY A C 1
ATOM 2930 O O . GLY A 1 374 ? -3.756 -11.844 6.690 1.00 56.66 374 GLY A O 1
ATOM 2931 N N . ARG A 1 375 ? -2.505 -13.087 8.066 1.00 71.75 375 ARG A N 1
ATOM 2932 C CA . ARG A 1 375 ? -2.927 -12.432 9.312 1.00 71.75 375 ARG A CA 1
ATOM 2933 C C . ARG A 1 375 ? -2.207 -11.107 9.546 1.00 71.75 375 ARG A C 1
ATOM 2935 O O . ARG A 1 375 ? -1.017 -10.985 9.275 1.00 71.75 375 ARG A O 1
ATOM 2942 N N . ALA A 1 376 ? -2.912 -10.137 10.110 1.00 78.69 376 ALA A N 1
ATOM 2943 C CA . ALA A 1 376 ? -2.312 -8.919 10.626 1.00 78.69 376 ALA A CA 1
ATOM 2944 C C . ALA A 1 376 ? -1.362 -9.223 11.794 1.00 78.69 376 ALA A C 1
ATOM 2946 O O . ALA A 1 376 ? -1.672 -10.063 12.649 1.00 78.69 376 ALA A O 1
ATOM 2947 N N . SER A 1 377 ? -0.243 -8.505 11.863 1.00 78.50 377 SER A N 1
ATOM 2948 C CA . SER A 1 377 ? 0.746 -8.616 12.937 1.00 78.50 377 SER A CA 1
ATOM 2949 C C . SER A 1 377 ? 0.878 -7.310 13.721 1.00 78.50 377 SER A C 1
ATOM 2951 O O . SER A 1 377 ? 0.844 -6.214 13.166 1.00 78.50 377 SER A O 1
ATOM 2953 N N . PHE A 1 378 ? 1.033 -7.420 15.038 1.00 82.94 378 PHE A N 1
ATOM 2954 C CA . PHE A 1 378 ? 1.149 -6.295 15.961 1.00 82.94 378 PHE A CA 1
ATOM 2955 C C . PHE A 1 378 ? 2.490 -6.362 16.696 1.00 82.94 378 PHE A C 1
ATOM 2957 O O . PHE A 1 378 ? 2.709 -7.205 17.573 1.00 82.94 378 PHE A O 1
ATOM 2964 N N . HIS A 1 379 ? 3.382 -5.438 16.348 1.00 80.00 379 HIS A N 1
ATOM 2965 C CA . HIS A 1 379 ? 4.745 -5.287 16.860 1.00 80.00 379 HIS A CA 1
ATOM 2966 C C . HIS A 1 379 ? 4.822 -4.165 17.912 1.00 80.00 379 HIS A C 1
ATOM 2968 O O . HIS A 1 379 ? 5.737 -3.341 17.916 1.00 80.00 379 HIS A O 1
ATOM 2974 N N . GLY A 1 380 ? 3.826 -4.098 18.795 1.00 75.50 380 GLY A N 1
ATOM 2975 C CA . GLY A 1 380 ? 3.705 -3.071 19.825 1.00 75.50 380 GLY A CA 1
ATOM 2976 C C . GLY A 1 380 ? 2.384 -3.167 20.596 1.00 75.50 380 GLY A C 1
ATOM 2977 O O . GLY A 1 380 ? 1.633 -4.127 20.407 1.00 75.50 380 GLY A O 1
ATOM 2978 N N . PRO A 1 381 ? 2.104 -2.225 21.518 1.00 82.12 381 PRO A N 1
ATOM 2979 C CA . PRO A 1 381 ? 0.831 -2.178 22.230 1.00 82.12 381 PRO A CA 1
ATOM 2980 C C . PRO A 1 381 ? -0.340 -1.963 21.271 1.00 82.12 381 PRO A C 1
ATOM 2982 O O . PRO A 1 381 ? -0.254 -1.129 20.373 1.00 82.12 381 PRO A O 1
ATOM 2985 N N . ALA A 1 382 ? -1.425 -2.711 21.482 1.00 85.19 382 ALA A N 1
ATOM 2986 C CA . ALA A 1 382 ? -2.621 -2.668 20.647 1.00 85.19 382 ALA A CA 1
ATOM 2987 C C . ALA A 1 382 ? -3.872 -2.505 21.522 1.00 85.19 382 ALA A C 1
ATOM 2989 O O . ALA A 1 382 ? -4.180 -3.360 22.352 1.00 85.19 382 ALA A O 1
ATOM 2990 N N . ASP A 1 383 ? -4.594 -1.404 21.354 1.00 83.50 383 ASP A N 1
ATOM 2991 C CA . ASP A 1 383 ? -5.814 -1.112 22.104 1.00 83.50 383 ASP A CA 1
ATOM 2992 C C . ASP A 1 383 ? -7.045 -1.241 21.204 1.00 83.50 383 ASP A C 1
ATOM 2994 O O . ASP A 1 383 ? -7.149 -0.571 20.190 1.00 83.50 383 ASP A O 1
ATOM 2998 N N . PHE A 1 384 ? -7.982 -2.096 21.576 1.00 82.88 384 PHE A N 1
ATOM 2999 C CA . PHE A 1 384 ? -9.269 -2.317 20.923 1.00 82.88 384 PHE A CA 1
ATOM 3000 C C . PHE A 1 384 ? -10.432 -2.067 21.893 1.00 82.88 384 PHE A C 1
ATOM 3002 O O . PHE A 1 384 ? -11.548 -2.512 21.641 1.00 82.88 384 PHE A O 1
ATOM 3009 N N . SER A 1 385 ? -10.196 -1.394 23.022 1.00 78.50 385 SER A N 1
ATOM 3010 C CA . SER A 1 385 ? -11.235 -1.104 24.017 1.00 78.50 385 SER A CA 1
ATOM 3011 C C . SER A 1 385 ? -12.440 -0.435 23.353 1.00 78.50 385 SER A C 1
ATOM 3013 O O . SER A 1 385 ? -12.280 0.517 22.597 1.00 78.50 385 SER A O 1
ATOM 3015 N N . ASP A 1 386 ? -13.649 -0.941 23.592 1.00 81.00 386 ASP A N 1
ATOM 3016 C CA . ASP A 1 386 ? -14.900 -0.400 23.033 1.00 81.00 386 ASP A CA 1
ATOM 3017 C C . ASP A 1 386 ? -15.002 -0.367 21.491 1.00 81.00 386 ASP A C 1
ATOM 3019 O O . ASP A 1 386 ? -15.938 0.228 20.946 1.00 81.00 386 ASP A O 1
ATOM 3023 N N . ALA A 1 387 ? -14.084 -1.016 20.764 1.00 82.44 387 ALA A N 1
ATOM 3024 C CA . ALA A 1 387 ? -14.157 -1.099 19.310 1.00 82.44 387 ALA A CA 1
ATOM 3025 C C . ALA A 1 387 ? -15.342 -1.975 18.862 1.00 82.44 387 ALA A C 1
ATOM 3027 O O . ALA A 1 387 ? -15.612 -3.043 19.414 1.00 82.44 387 ALA A O 1
ATOM 3028 N N . ARG A 1 388 ? -16.056 -1.544 17.821 1.00 83.12 388 ARG A N 1
ATOM 3029 C CA . ARG A 1 388 ? -17.135 -2.306 17.182 1.00 83.12 388 ARG A CA 1
ATOM 3030 C C . ARG A 1 388 ? -16.598 -2.952 15.914 1.00 83.12 388 ARG A C 1
ATOM 3032 O O . ARG A 1 388 ? -16.559 -2.317 14.860 1.00 83.12 388 ARG A O 1
ATOM 3039 N N . LEU A 1 389 ? -16.170 -4.202 16.055 1.00 78.94 389 LEU A N 1
ATOM 3040 C CA . LEU A 1 389 ? -15.633 -5.037 14.982 1.00 78.94 389 LEU A CA 1
ATOM 3041 C C . LEU A 1 389 ? -16.650 -6.130 14.609 1.00 78.94 389 LEU A C 1
ATOM 3043 O O . LEU A 1 389 ? -17.453 -6.553 15.446 1.00 78.94 389 LEU A O 1
ATOM 3047 N N . SER A 1 390 ? -16.604 -6.628 13.373 1.00 69.44 390 SER A N 1
ATOM 3048 C CA . SER A 1 390 ? -17.297 -7.865 12.984 1.00 69.44 390 SER A CA 1
ATOM 3049 C C . SER A 1 390 ? -16.800 -9.038 13.848 1.00 69.44 390 SER A C 1
ATOM 3051 O O . SER A 1 390 ? -15.625 -9.101 14.211 1.00 69.44 390 SER A O 1
ATOM 3053 N N . HIS A 1 391 ? -17.694 -9.959 14.230 1.00 52.00 391 HIS A N 1
ATOM 3054 C CA . HIS A 1 391 ? -17.385 -11.056 15.163 1.00 52.00 391 HIS A CA 1
ATOM 3055 C C . HIS A 1 391 ? -16.224 -11.939 14.656 1.00 52.00 391 HIS A C 1
ATOM 3057 O O . HIS A 1 391 ? -16.156 -12.248 13.472 1.00 52.00 391 HIS A O 1
ATOM 3063 N N . GLY A 1 392 ? -15.337 -12.387 15.557 1.00 54.41 392 GLY A N 1
ATOM 3064 C CA . GLY A 1 392 ? -14.276 -13.369 15.253 1.00 54.41 392 GLY A CA 1
ATOM 3065 C C . GLY A 1 392 ? -12.995 -12.820 14.604 1.00 54.41 392 GLY A C 1
ATOM 3066 O O . GLY A 1 392 ? -12.049 -13.573 14.398 1.00 54.41 392 GLY A O 1
ATOM 3067 N N . THR A 1 393 ? -12.919 -11.515 14.350 1.00 62.38 393 THR A N 1
ATOM 3068 C CA . THR A 1 393 ? -11.863 -10.872 13.541 1.00 62.38 393 THR A CA 1
ATOM 3069 C C . THR A 1 393 ? -10.462 -10.842 14.153 1.00 62.38 393 THR A C 1
ATOM 3071 O O . THR A 1 393 ? -9.483 -10.841 13.417 1.00 62.38 393 THR A O 1
ATOM 3074 N N . LEU A 1 394 ? -10.328 -10.851 15.483 1.00 67.75 394 LEU A N 1
ATOM 3075 C CA . LEU A 1 394 ? -9.014 -10.767 16.144 1.00 67.75 394 LEU A CA 1
ATOM 3076 C C . LEU A 1 394 ? -8.370 -12.133 16.428 1.00 67.75 394 LEU A C 1
ATOM 3078 O O . LEU A 1 394 ? -7.210 -12.192 16.832 1.00 67.75 394 LEU A O 1
ATOM 3082 N N . GLY A 1 395 ? -9.110 -13.235 16.256 1.00 60.28 395 GLY A N 1
ATOM 3083 C CA . GLY A 1 395 ? -8.662 -14.578 16.651 1.00 60.28 395 GLY A CA 1
ATOM 3084 C C . GLY A 1 395 ? -7.467 -15.108 15.856 1.00 60.28 395 GLY A C 1
ATOM 3085 O O . GLY A 1 395 ? -6.759 -15.989 16.340 1.00 60.28 395 GLY A O 1
ATOM 3086 N N . HIS A 1 396 ? -7.235 -14.552 14.667 1.00 66.75 396 HIS A N 1
ATOM 3087 C CA . HIS A 1 396 ? -6.189 -14.975 13.740 1.00 66.75 396 HIS A CA 1
ATOM 3088 C C . HIS A 1 396 ? -4.989 -14.018 13.7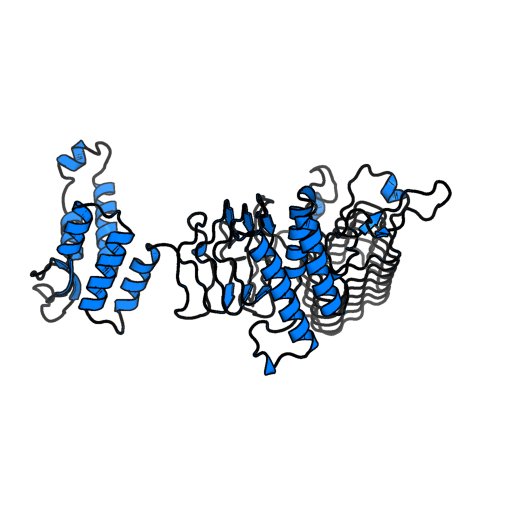01 1.00 66.75 396 HIS A C 1
ATOM 3090 O O . HIS A 1 396 ? -3.963 -14.375 13.129 1.00 66.75 396 HIS A O 1
ATOM 3096 N N . CYS A 1 397 ? -5.080 -12.844 14.339 1.00 75.44 397 CYS A N 1
ATOM 3097 C CA . CYS A 1 397 ? -3.996 -11.863 14.397 1.00 75.44 397 CYS A CA 1
ATOM 3098 C C . CYS A 1 397 ? -2.795 -12.369 15.209 1.00 75.44 397 CYS A C 1
ATOM 3100 O O . CYS A 1 397 ? -2.943 -13.084 16.204 1.00 75.44 397 CYS A O 1
ATOM 3102 N N . LEU A 1 398 ? -1.600 -11.930 14.821 1.00 74.19 398 LEU A N 1
ATOM 3103 C CA . LEU A 1 398 ? -0.353 -12.207 15.524 1.00 74.19 398 LEU A CA 1
ATOM 3104 C C . LEU A 1 398 ? 0.023 -11.027 16.428 1.00 74.19 398 LEU A C 1
ATOM 3106 O O . LEU A 1 398 ? 0.132 -9.896 15.967 1.00 74.19 398 LEU A O 1
ATOM 3110 N N . PHE A 1 399 ? 0.251 -11.278 17.716 1.00 77.19 399 PHE A N 1
ATOM 3111 C CA . PHE A 1 399 ? 0.667 -10.253 18.678 1.00 77.19 399 PHE A CA 1
ATOM 3112 C C . PHE A 1 399 ? 2.035 -10.619 19.254 1.00 77.19 399 PHE A C 1
ATOM 3114 O O . PHE A 1 399 ? 2.153 -11.615 19.964 1.00 77.19 399 PHE A O 1
ATOM 3121 N N . HIS A 1 400 ? 3.065 -9.821 18.961 1.00 69.38 400 HIS A N 1
ATOM 3122 C CA . HIS A 1 400 ? 4.441 -10.101 19.394 1.00 69.38 400 HIS A CA 1
ATOM 3123 C C . HIS A 1 400 ? 4.775 -9.542 20.784 1.00 69.38 400 HIS A C 1
ATOM 3125 O O . HIS A 1 400 ? 5.755 -9.960 21.398 1.00 69.38 400 HIS A O 1
ATOM 3131 N N . ALA A 1 401 ? 3.992 -8.585 21.289 1.00 60.19 401 ALA A N 1
ATOM 3132 C CA . ALA A 1 401 ? 4.218 -7.979 22.595 1.00 60.19 401 ALA A CA 1
ATOM 3133 C C . ALA A 1 401 ? 3.438 -8.717 23.698 1.00 60.19 401 ALA A C 1
ATOM 3135 O O . ALA A 1 401 ? 2.204 -8.712 23.726 1.00 60.19 401 ALA A O 1
ATOM 3136 N N . ASP A 1 402 ? 4.166 -9.311 24.646 1.00 48.62 402 ASP A N 1
ATOM 3137 C CA . ASP A 1 402 ? 3.589 -9.966 25.821 1.00 48.62 402 ASP A CA 1
ATOM 3138 C C . ASP A 1 402 ? 2.939 -8.927 26.758 1.00 48.62 402 ASP A C 1
ATOM 3140 O O . ASP A 1 402 ? 3.600 -8.272 27.562 1.00 48.62 402 ASP A O 1
ATOM 3144 N N . GLY A 1 403 ? 1.612 -8.779 26.675 1.00 53.72 403 GLY A N 1
ATOM 3145 C CA . GLY A 1 403 ? 0.803 -8.126 27.717 1.00 53.72 403 GLY A CA 1
ATOM 3146 C C . GLY A 1 403 ? 0.207 -6.750 27.407 1.00 53.72 403 GLY A C 1
ATOM 3147 O O . GLY A 1 403 ? -0.329 -6.125 28.318 1.00 53.72 403 GLY A O 1
ATOM 3148 N N . SER A 1 404 ? 0.247 -6.277 26.163 1.00 52.12 404 SER A N 1
ATOM 3149 C CA . SER A 1 404 ? -0.210 -4.929 25.791 1.00 52.12 404 SER A CA 1
ATOM 3150 C C . SER A 1 404 ? -1.447 -4.882 24.885 1.00 52.12 404 SER A C 1
ATOM 3152 O O . SER A 1 404 ? -1.803 -3.808 24.401 1.00 52.12 404 SER A O 1
ATOM 3154 N N . VAL A 1 405 ? -2.114 -6.021 24.676 1.00 55.44 405 VAL A N 1
ATOM 3155 C CA . VAL A 1 405 ? -3.391 -6.073 23.955 1.00 55.44 405 VAL A CA 1
ATOM 3156 C C . VAL A 1 405 ? -4.532 -5.788 24.929 1.00 55.44 405 VAL A C 1
ATOM 3158 O O . VAL A 1 405 ? -4.806 -6.605 25.809 1.00 55.44 405 VAL A O 1
ATOM 3161 N N . ARG A 1 406 ? -5.203 -4.644 24.783 1.00 54.31 406 ARG A N 1
ATOM 3162 C CA . ARG A 1 406 ? -6.480 -4.355 25.457 1.00 54.31 406 ARG A CA 1
ATOM 3163 C C . ARG A 1 406 ? -7.592 -4.688 24.468 1.00 54.31 406 ARG A C 1
ATOM 3165 O O . ARG A 1 406 ? -7.756 -3.972 23.497 1.00 54.31 406 ARG A O 1
ATOM 3172 N N . ALA A 1 407 ? -8.263 -5.826 24.613 1.00 53.84 407 ALA A N 1
ATOM 3173 C CA . ALA A 1 407 ? -9.183 -6.336 23.591 1.00 53.84 407 ALA A CA 1
ATOM 3174 C C . ALA A 1 407 ? -10.638 -5.868 23.788 1.00 53.84 407 ALA A C 1
ATOM 3176 O O . ALA A 1 407 ? -11.048 -5.502 24.889 1.00 53.84 407 ALA A O 1
ATOM 3177 N N . THR A 1 408 ? -11.440 -5.962 22.723 1.00 41.91 408 THR A N 1
ATOM 3178 C CA . THR A 1 408 ? -12.908 -5.907 22.776 1.00 41.91 408 THR A CA 1
ATOM 3179 C C . THR A 1 408 ? -13.457 -7.125 23.531 1.00 41.91 408 THR A C 1
ATOM 3181 O O . THR A 1 408 ? -13.311 -8.248 23.054 1.00 41.91 408 THR A O 1
ATOM 3184 N N . GLY A 1 409 ? -14.116 -6.926 24.672 1.00 41.12 409 GLY A N 1
ATOM 3185 C CA . GLY A 1 409 ? -15.135 -7.850 25.201 1.00 41.12 409 GLY A CA 1
ATOM 3186 C C . GLY A 1 409 ? -14.770 -9.343 25.377 1.00 41.12 409 GLY A C 1
ATOM 3187 O O . GLY A 1 409 ? -15.155 -10.199 24.585 1.00 41.12 409 GLY A O 1
ATOM 3188 N N . THR A 1 410 ? -14.101 -9.661 26.487 1.00 46.97 410 THR A N 1
ATOM 3189 C CA . THR A 1 410 ? -14.579 -10.551 27.580 1.00 46.97 410 THR A CA 1
ATOM 3190 C C . THR A 1 410 ? -14.692 -12.073 27.420 1.00 46.97 410 THR A C 1
ATOM 3192 O O . THR A 1 410 ? -14.627 -12.770 28.433 1.00 46.97 410 THR A O 1
ATOM 3195 N N . GLY A 1 411 ? -14.744 -12.651 26.219 1.00 42.16 411 GLY A N 1
ATOM 3196 C CA . GLY A 1 411 ? -14.790 -14.122 26.069 1.00 42.16 411 GLY A CA 1
ATOM 3197 C C . GLY A 1 411 ? -13.424 -14.819 26.192 1.00 42.16 411 GLY A C 1
ATOM 3198 O O . GLY A 1 411 ? -13.283 -15.868 26.822 1.00 42.16 411 GLY A O 1
ATOM 3199 N N . GLN A 1 412 ? -12.384 -14.226 25.603 1.00 41.75 412 GLN A N 1
ATOM 3200 C CA . GLN A 1 412 ? -11.029 -14.796 25.581 1.00 41.75 412 GLN A CA 1
ATOM 3201 C C . GLN A 1 412 ? -10.236 -14.517 26.866 1.00 41.75 412 GLN A C 1
ATOM 3203 O O . GLN A 1 412 ? -9.299 -15.257 27.180 1.00 41.75 412 GLN A O 1
ATOM 3208 N N . ASP A 1 413 ? -10.637 -13.500 27.631 1.00 47.19 413 ASP A N 1
ATOM 3209 C CA . ASP A 1 413 ? -10.029 -13.157 28.918 1.00 47.19 413 ASP A CA 1
ATOM 3210 C C . ASP A 1 413 ? -10.290 -14.235 29.970 1.00 47.19 413 ASP A C 1
ATOM 3212 O O . ASP A 1 413 ? -9.376 -14.566 30.720 1.00 47.19 413 ASP A O 1
ATOM 3216 N N . LEU A 1 414 ? -11.470 -14.874 29.961 1.00 45.66 414 LEU A N 1
ATOM 3217 C CA . LEU A 1 414 ? -11.783 -16.010 30.836 1.00 45.66 414 LEU A CA 1
ATOM 3218 C C . LEU A 1 414 ? -10.795 -17.167 30.601 1.00 45.66 414 LEU A C 1
ATOM 3220 O O . LEU A 1 414 ? -10.161 -17.651 31.537 1.00 45.66 414 LEU A O 1
ATOM 3224 N N . VAL A 1 415 ? -10.608 -17.568 29.339 1.00 46.75 415 VAL A N 1
ATOM 3225 C CA . VAL A 1 415 ? -9.723 -18.684 28.961 1.00 46.75 415 VAL A CA 1
ATOM 3226 C C . VAL A 1 415 ? -8.253 -18.343 29.236 1.00 46.75 415 VAL A C 1
ATOM 3228 O O . VAL A 1 415 ? -7.524 -19.163 29.791 1.00 46.75 415 VAL A O 1
ATOM 3231 N N . ARG A 1 416 ? -7.802 -17.121 28.922 1.00 49.16 416 ARG A N 1
ATOM 3232 C CA . ARG A 1 416 ? -6.414 -16.687 29.173 1.00 49.16 416 ARG A CA 1
ATOM 3233 C C . ARG A 1 416 ? -6.103 -16.498 30.657 1.00 49.16 416 ARG A C 1
ATOM 3235 O O . ARG A 1 416 ? -5.007 -16.849 31.088 1.00 49.16 416 ARG A O 1
ATOM 3242 N N . MET A 1 417 ? -7.032 -15.972 31.447 1.00 51.41 417 MET A N 1
ATOM 3243 C CA . MET A 1 417 ? -6.869 -15.806 32.893 1.00 51.41 417 MET A CA 1
ATOM 3244 C C . MET A 1 417 ? -6.821 -17.159 33.609 1.00 51.41 417 MET A C 1
ATOM 3246 O O . MET A 1 417 ? -5.945 -17.373 34.447 1.00 51.41 417 MET A O 1
ATOM 3250 N N . LEU A 1 418 ? -7.689 -18.099 33.229 1.00 48.53 418 LEU A N 1
ATOM 3251 C CA . LEU A 1 418 ? -7.694 -19.451 33.788 1.00 48.53 418 LEU A CA 1
ATOM 3252 C C . LEU A 1 418 ? -6.411 -20.230 33.440 1.00 48.53 418 LEU A C 1
ATOM 3254 O O . LEU A 1 418 ? -5.879 -20.947 34.284 1.00 48.53 418 LEU A O 1
ATOM 3258 N N . LEU A 1 419 ? -5.842 -20.023 32.247 1.00 48.34 419 LEU A N 1
ATOM 3259 C CA . LEU A 1 419 ? -4.547 -20.603 31.861 1.00 48.34 419 LEU A CA 1
ATOM 3260 C C . LEU A 1 419 ? -3.344 -19.933 32.564 1.00 48.34 419 LEU A C 1
ATOM 3262 O O . LEU A 1 419 ? -2.338 -20.597 32.823 1.00 48.34 419 LEU A O 1
ATOM 3266 N N . ARG A 1 420 ? -3.437 -18.641 32.920 1.00 48.69 420 ARG A N 1
ATOM 3267 C CA . ARG A 1 420 ? -2.399 -17.886 33.661 1.00 48.69 420 ARG A CA 1
ATOM 3268 C C . ARG A 1 420 ? -2.381 -18.152 35.171 1.00 48.69 420 ARG A C 1
ATOM 3270 O O . ARG A 1 420 ? -1.380 -17.847 35.821 1.00 48.69 420 ARG A O 1
ATOM 3277 N N . ALA A 1 421 ? -3.422 -18.771 35.731 1.00 49.41 421 ALA A N 1
ATOM 3278 C CA . ALA A 1 421 ? -3.490 -19.140 37.150 1.00 49.41 421 ALA A CA 1
ATOM 3279 C C . ALA A 1 421 ? -2.394 -20.138 37.594 1.00 49.41 421 ALA A C 1
ATOM 3281 O O . ALA A 1 421 ? -2.202 -20.358 38.786 1.00 49.41 421 ALA A O 1
ATOM 3282 N N . ARG A 1 422 ? -1.615 -20.700 36.659 1.00 49.44 422 ARG A N 1
ATOM 3283 C CA . ARG A 1 422 ? -0.540 -21.663 36.938 1.00 49.44 422 ARG A CA 1
ATOM 3284 C C . ARG A 1 422 ? 0.777 -21.074 37.471 1.00 49.44 422 ARG A C 1
ATOM 3286 O O . ARG A 1 422 ? 1.726 -21.840 37.605 1.00 49.44 422 ARG A O 1
ATOM 3293 N N . GLY A 1 423 ? 0.882 -19.772 37.787 1.00 49.25 423 GLY A N 1
ATOM 3294 C CA . GLY A 1 423 ? 2.206 -19.217 38.129 1.00 49.25 423 GLY A CA 1
ATOM 3295 C C . GLY A 1 423 ? 2.378 -18.050 39.108 1.00 49.25 423 GLY A C 1
ATOM 3296 O O . GLY A 1 423 ? 3.487 -17.942 39.626 1.00 49.25 423 GLY A O 1
ATOM 3297 N N . ALA A 1 424 ? 1.402 -17.169 39.383 1.00 51.88 424 ALA A N 1
ATOM 3298 C CA . ALA A 1 424 ? 1.733 -15.947 40.156 1.00 51.88 424 ALA A CA 1
ATOM 3299 C C . ALA A 1 424 ? 0.583 -15.165 40.837 1.00 51.88 424 ALA A C 1
ATOM 3301 O O . ALA A 1 424 ? 0.848 -14.097 41.385 1.00 51.88 424 ALA A O 1
ATOM 3302 N N . LEU A 1 425 ? -0.670 -15.632 40.812 1.00 59.19 425 LEU A N 1
ATOM 3303 C CA . LEU A 1 425 ? -1.829 -14.863 41.309 1.00 59.19 425 LEU A CA 1
ATOM 3304 C C . LEU A 1 425 ? -2.372 -15.423 42.632 1.00 59.19 425 LEU A C 1
ATOM 3306 O O . LEU A 1 425 ? -2.288 -16.628 42.874 1.00 59.19 425 LEU A O 1
ATOM 3310 N N . SER A 1 426 ? -2.931 -14.562 43.492 1.00 70.56 426 SER A N 1
ATOM 3311 C CA . SER A 1 426 ? -3.584 -15.015 44.725 1.00 70.56 426 SER A CA 1
ATOM 3312 C C . SER A 1 426 ? -4.969 -15.626 44.431 1.00 70.56 426 SER A C 1
ATOM 3314 O O . SER A 1 426 ? -5.602 -15.252 43.443 1.00 70.56 426 SER A O 1
ATOM 3316 N N . PRO A 1 427 ? -5.495 -16.540 45.273 1.00 70.50 427 PRO A N 1
ATOM 3317 C CA . PRO A 1 427 ? -6.832 -17.120 45.077 1.00 70.50 427 PRO A CA 1
ATOM 3318 C C . PRO A 1 427 ? -7.969 -16.086 45.022 1.00 70.50 427 PRO A C 1
ATOM 3320 O O . PRO A 1 427 ? -8.963 -16.300 44.329 1.00 70.50 427 PRO A O 1
ATOM 3323 N N . ALA A 1 428 ? -7.811 -14.956 45.720 1.00 74.06 428 ALA A N 1
ATOM 3324 C CA . ALA A 1 428 ? -8.763 -13.848 45.685 1.00 74.06 428 ALA A CA 1
ATOM 3325 C C . ALA A 1 428 ? -8.759 -13.154 44.315 1.00 74.06 428 ALA A C 1
ATOM 3327 O O . ALA A 1 428 ? -9.821 -12.979 43.727 1.00 74.06 428 ALA A O 1
ATOM 3328 N N . ASP A 1 429 ? -7.576 -12.877 43.757 1.00 68.19 429 ASP A N 1
ATOM 3329 C CA . ASP A 1 429 ? -7.450 -12.260 42.429 1.00 68.19 429 ASP A CA 1
ATOM 3330 C C . ASP A 1 429 ? -8.027 -13.165 41.328 1.00 68.19 429 ASP A C 1
ATOM 3332 O O . ASP A 1 429 ? -8.666 -12.690 40.391 1.00 68.19 429 ASP A O 1
ATOM 3336 N N . ILE A 1 430 ? -7.841 -14.485 41.455 1.00 69.56 430 ILE A N 1
ATOM 3337 C CA . ILE A 1 430 ? -8.418 -15.472 40.529 1.00 69.56 430 ILE A CA 1
ATOM 3338 C C . ILE A 1 430 ? -9.946 -15.507 40.662 1.00 69.56 430 ILE A C 1
ATOM 3340 O O . ILE A 1 430 ? -10.647 -15.608 39.658 1.00 69.56 430 ILE A O 1
ATOM 3344 N N . THR A 1 431 ? -10.467 -15.405 41.886 1.00 74.75 431 THR A N 1
ATOM 3345 C CA . THR A 1 431 ? -11.912 -15.389 42.151 1.00 74.75 431 THR A CA 1
ATOM 3346 C C . THR A 1 431 ? -12.573 -14.137 41.582 1.00 74.75 431 THR A C 1
ATOM 3348 O O . THR A 1 431 ? -13.562 -14.248 40.858 1.00 74.75 431 THR A O 1
ATOM 3351 N N . ASP A 1 432 ? -12.017 -12.957 41.853 1.00 70.56 432 ASP A N 1
ATOM 3352 C CA . ASP A 1 432 ? -12.552 -11.687 41.354 1.00 70.56 432 ASP A CA 1
ATOM 3353 C C . ASP A 1 432 ? -12.446 -11.599 39.830 1.00 70.56 432 ASP A C 1
ATOM 3355 O O . ASP A 1 432 ? -13.409 -11.216 39.155 1.00 70.56 432 ASP A O 1
ATOM 3359 N N . GLY A 1 433 ? -11.318 -12.040 39.270 1.00 65.25 433 GLY A N 1
ATOM 3360 C CA . GLY A 1 433 ? -11.138 -12.147 37.828 1.00 65.25 433 GLY A CA 1
ATOM 3361 C C . GLY A 1 433 ? -12.149 -13.101 37.186 1.00 65.25 433 GLY A C 1
ATOM 3362 O O . GLY A 1 433 ? -12.773 -12.752 36.183 1.00 65.25 433 GLY A O 1
ATOM 3363 N N . PHE A 1 434 ? -12.380 -14.276 37.783 1.00 71.31 434 PHE A N 1
ATOM 3364 C CA . PHE A 1 434 ? -13.365 -15.246 37.298 1.00 71.31 434 PHE A CA 1
ATOM 3365 C C . PHE A 1 434 ? -14.786 -14.694 37.331 1.00 71.31 434 PHE A C 1
ATOM 3367 O O . PHE A 1 434 ? -15.489 -14.802 36.332 1.00 71.31 434 PHE A O 1
ATOM 3374 N N . ARG A 1 435 ? -15.213 -14.084 38.441 1.00 73.00 435 ARG A N 1
ATOM 3375 C CA . ARG A 1 435 ? -16.563 -13.510 38.565 1.00 73.00 435 ARG A CA 1
ATOM 3376 C C . ARG A 1 435 ? -16.799 -12.415 37.543 1.00 73.00 435 ARG A C 1
ATOM 3378 O O . ARG A 1 435 ? -17.828 -12.418 36.877 1.00 73.00 435 ARG A O 1
ATOM 3385 N N . THR A 1 436 ? -15.820 -11.528 37.391 1.00 61.84 436 THR A N 1
ATOM 3386 C CA . THR A 1 436 ? -15.865 -10.458 36.393 1.00 61.84 436 THR A CA 1
ATOM 3387 C C . THR A 1 436 ? -15.995 -11.057 34.995 1.00 61.84 436 THR A C 1
ATOM 3389 O O . THR A 1 436 ? -16.919 -10.725 34.260 1.00 61.84 436 THR A O 1
ATOM 3392 N N . ALA A 1 437 ? -15.141 -12.016 34.640 1.00 59.00 437 ALA A N 1
ATOM 3393 C CA . ALA A 1 437 ? -15.171 -12.656 33.331 1.00 59.00 437 ALA A CA 1
ATOM 3394 C C . ALA A 1 437 ? -16.455 -13.478 33.082 1.00 59.00 437 ALA A C 1
ATOM 3396 O O . ALA A 1 437 ? -16.992 -13.436 31.980 1.00 59.00 437 ALA A O 1
ATOM 3397 N N . LEU A 1 438 ? -16.998 -14.167 34.092 1.00 65.50 438 LEU A N 1
ATOM 3398 C CA . LEU A 1 438 ? -18.261 -14.908 34.006 1.00 65.50 438 LEU A CA 1
ATOM 3399 C C . LEU A 1 438 ? -19.444 -13.966 33.760 1.00 65.50 438 LEU A C 1
ATOM 3401 O O . LEU A 1 438 ? -20.236 -14.219 32.859 1.00 65.50 438 LEU A O 1
ATOM 3405 N N . LEU A 1 439 ? -19.543 -12.876 34.525 1.00 61.84 439 LEU A N 1
ATOM 3406 C CA . LEU A 1 439 ? -20.607 -11.873 34.392 1.00 61.84 439 LEU A CA 1
ATOM 3407 C C . LEU A 1 439 ? -20.487 -11.020 33.138 1.00 61.84 439 LEU A C 1
ATOM 3409 O O . LEU A 1 439 ? -21.455 -10.369 32.768 1.00 61.84 439 LEU A O 1
ATOM 3413 N N . THR A 1 440 ? -19.316 -11.015 32.503 1.00 54.25 440 THR A N 1
ATOM 3414 C CA . THR A 1 440 ? -19.137 -10.308 31.238 1.00 54.25 440 THR A CA 1
ATOM 3415 C C . THR A 1 440 ? -19.243 -11.225 30.017 1.00 54.25 440 THR A C 1
ATOM 3417 O O . THR A 1 440 ? -19.517 -10.744 28.919 1.00 54.25 440 THR A O 1
ATOM 3420 N N . ALA A 1 441 ? -19.041 -12.538 30.172 1.00 50.59 441 ALA A N 1
ATOM 3421 C CA . ALA A 1 441 ? -19.322 -13.536 29.136 1.00 50.59 441 ALA A CA 1
ATOM 3422 C C . ALA A 1 441 ? -20.804 -13.958 29.125 1.00 50.59 441 ALA A C 1
ATOM 3424 O O . ALA A 1 441 ? -21.374 -14.215 28.065 1.00 50.59 441 ALA A O 1
ATOM 3425 N N . ALA A 1 442 ? -21.436 -14.024 30.295 1.00 52.97 442 ALA A N 1
ATOM 3426 C CA . ALA A 1 442 ? -22.875 -14.187 30.456 1.00 52.97 442 ALA A CA 1
ATOM 3427 C C . ALA A 1 442 ? -23.534 -12.805 30.602 1.00 52.97 442 ALA A C 1
ATOM 3429 O O . ALA A 1 442 ? -22.894 -11.865 31.039 1.00 52.97 442 ALA A O 1
ATOM 3430 N N . SER A 1 443 ? -24.810 -12.632 30.254 1.00 50.12 443 SER A N 1
ATOM 3431 C CA . SER A 1 443 ? -25.498 -11.359 30.535 1.00 50.12 443 SER A CA 1
ATOM 3432 C C . SER A 1 443 ? -25.644 -11.131 32.050 1.00 50.12 443 SER A C 1
ATOM 3434 O O . SER A 1 443 ? -25.856 -12.099 32.781 1.00 50.12 443 SER A O 1
ATOM 3436 N N . GLU A 1 444 ? -25.621 -9.882 32.526 1.00 68.25 444 GLU A N 1
ATOM 3437 C CA . GLU A 1 444 ? -25.859 -9.515 33.939 1.00 68.25 444 GLU A CA 1
ATOM 3438 C C . GLU A 1 444 ? -27.333 -9.704 34.359 1.00 68.25 444 GLU A C 1
ATOM 3440 O O . GLU A 1 444 ? -28.064 -8.766 34.679 1.00 68.25 444 GLU A O 1
ATOM 3445 N N . THR A 1 445 ? -27.816 -10.942 34.326 1.00 63.78 445 THR A N 1
ATOM 3446 C CA . THR A 1 445 ? -29.122 -11.301 34.880 1.00 63.78 445 THR A CA 1
ATOM 3447 C C . THR A 1 445 ? -29.006 -11.512 36.394 1.00 63.78 445 THR A C 1
ATOM 3449 O O . THR A 1 445 ? -27.933 -11.894 36.875 1.00 63.78 445 THR A O 1
ATOM 3452 N N . PRO A 1 446 ? -30.094 -11.322 37.167 1.00 63.25 446 PRO A N 1
ATOM 3453 C CA . PRO A 1 446 ? -30.101 -11.625 38.601 1.00 63.25 446 PRO A CA 1
ATOM 3454 C C . PRO A 1 446 ? -29.623 -13.049 38.924 1.00 63.25 446 PRO A C 1
ATOM 3456 O O . PRO A 1 446 ? -28.924 -13.253 39.914 1.00 63.25 446 PRO A O 1
ATOM 3459 N N . ASP A 1 447 ? -29.939 -14.014 38.057 1.00 65.75 447 ASP A N 1
ATOM 3460 C CA . ASP A 1 447 ? -29.542 -15.414 38.219 1.00 65.75 447 ASP A CA 1
ATOM 3461 C C . ASP A 1 447 ? -28.030 -15.609 38.023 1.00 65.75 447 ASP A C 1
ATOM 3463 O O . ASP A 1 447 ? -27.392 -16.332 38.788 1.00 65.75 447 ASP A O 1
ATOM 3467 N N . ASN A 1 448 ? -27.427 -14.920 37.048 1.00 69.62 448 ASN A N 1
ATOM 3468 C CA . ASN A 1 448 ? -25.986 -14.994 36.791 1.00 69.62 448 ASN A CA 1
ATOM 3469 C C . ASN A 1 448 ? -25.166 -14.280 37.874 1.00 69.62 448 ASN A C 1
ATOM 3471 O O . ASN A 1 448 ? -24.129 -14.796 38.291 1.00 69.62 448 ASN A O 1
ATOM 3475 N N . LEU A 1 449 ? -25.659 -13.141 38.374 1.00 71.38 449 LEU A N 1
ATOM 3476 C CA . LEU A 1 449 ? -25.109 -12.455 39.549 1.00 71.38 449 LEU A CA 1
ATOM 3477 C C . LEU A 1 449 ? -25.132 -13.375 40.770 1.00 71.38 449 LEU A C 1
ATOM 3479 O O . LEU A 1 449 ? -24.098 -13.589 41.400 1.00 71.38 449 LEU A O 1
ATOM 3483 N N . SER A 1 450 ? -26.281 -14.002 41.037 1.00 76.62 450 SER A N 1
ATOM 3484 C CA . SER A 1 450 ? -26.408 -14.964 42.129 1.00 76.62 450 SER A CA 1
ATOM 3485 C C . SER A 1 450 ? -25.466 -16.158 41.947 1.00 76.62 450 SER A C 1
ATOM 3487 O O . SER A 1 450 ? -24.799 -16.558 42.895 1.00 76.62 450 SER A O 1
ATOM 3489 N N . CYS A 1 451 ? -25.329 -16.699 40.735 1.00 75.56 451 CYS A N 1
ATOM 3490 C CA . CYS A 1 451 ? -24.387 -17.781 40.439 1.00 75.56 451 CYS A CA 1
ATOM 3491 C C . CYS A 1 451 ? -22.933 -17.392 40.769 1.00 75.56 451 CYS A C 1
ATOM 3493 O O . CYS A 1 451 ? -22.244 -18.118 41.491 1.00 75.56 451 CYS A O 1
ATOM 3495 N N . ALA A 1 452 ? -22.480 -16.224 40.304 1.00 77.50 452 ALA A N 1
ATOM 3496 C CA . ALA A 1 452 ? -21.123 -15.730 40.537 1.00 77.50 452 ALA A CA 1
ATOM 3497 C C . ALA A 1 452 ? -20.816 -15.521 42.033 1.00 77.50 452 ALA A C 1
ATOM 3499 O O . ALA A 1 452 ? -19.699 -15.792 42.481 1.00 77.50 452 ALA A O 1
ATOM 3500 N N . GLU A 1 453 ? -21.811 -15.100 42.820 1.00 83.12 453 GLU A N 1
ATOM 3501 C CA . GLU A 1 453 ? -21.697 -14.915 44.271 1.00 83.12 453 GLU A CA 1
ATOM 3502 C C . GLU A 1 453 ? -21.497 -16.216 45.056 1.00 83.12 453 GLU A C 1
ATOM 3504 O O . GLU A 1 453 ? -21.044 -16.144 46.193 1.00 83.12 453 GLU A O 1
ATOM 3509 N N . HIS A 1 454 ? -21.792 -17.389 44.483 1.00 87.38 454 HIS A N 1
ATOM 3510 C CA . HIS A 1 454 ? -21.656 -18.689 45.161 1.00 87.38 454 HIS A CA 1
ATOM 3511 C C . HIS A 1 454 ? -20.378 -19.452 44.792 1.00 87.38 454 HIS A C 1
ATOM 3513 O O . HIS A 1 454 ? -20.137 -20.539 45.327 1.00 87.38 454 HIS A O 1
ATOM 3519 N N . LEU A 1 455 ? -19.549 -18.898 43.904 1.00 86.81 455 LEU A N 1
ATOM 3520 C CA . LEU A 1 455 ? -18.341 -19.541 43.394 1.00 86.81 455 LEU A CA 1
ATOM 3521 C C . LEU A 1 455 ? -17.073 -18.798 43.830 1.00 86.81 455 LEU A C 1
ATOM 3523 O O . LEU A 1 455 ? -17.029 -17.564 43.867 1.00 86.81 455 LEU A O 1
ATOM 3527 N N . GLU A 1 456 ? -16.029 -19.562 44.143 1.00 85.94 456 GLU A N 1
ATOM 3528 C CA . GLU 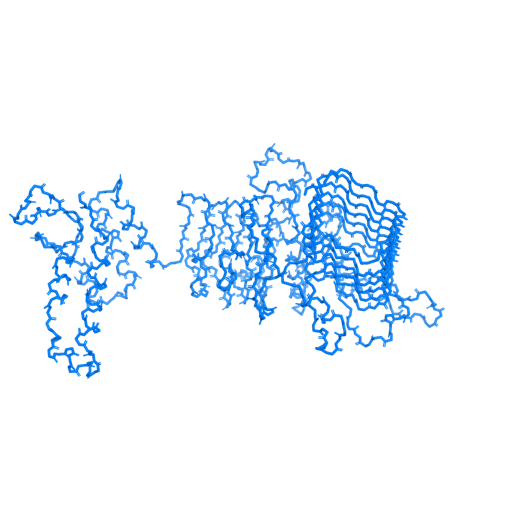A 1 456 ? -14.675 -19.069 44.417 1.00 85.94 456 GLU A CA 1
ATOM 3529 C C . GLU A 1 456 ? -13.613 -20.020 43.858 1.00 85.94 456 GLU A C 1
ATOM 3531 O O . GLU A 1 456 ? -13.872 -21.205 43.646 1.00 85.94 456 GLU A O 1
ATOM 3536 N N . TYR A 1 457 ? -12.400 -19.518 43.632 1.00 83.12 457 TYR A N 1
ATOM 3537 C CA . TYR A 1 457 ? -11.247 -20.365 43.350 1.00 83.12 457 TYR A CA 1
ATOM 3538 C C . TYR A 1 457 ? -10.556 -20.744 44.659 1.00 83.12 457 TYR A C 1
ATOM 3540 O O . TYR A 1 457 ? -10.148 -19.880 45.438 1.00 83.12 457 TYR A O 1
ATOM 3548 N N . GLY A 1 458 ? -10.392 -22.042 44.905 1.00 82.06 458 GLY A N 1
ATOM 3549 C CA . GLY A 1 458 ? -9.824 -22.527 46.155 1.00 82.06 458 GLY A CA 1
ATOM 3550 C C . GLY A 1 458 ? -9.194 -23.905 46.042 1.00 82.06 458 GLY A C 1
ATOM 3551 O O . GLY A 1 458 ? -9.367 -24.625 45.063 1.00 82.06 458 GLY A O 1
ATOM 3552 N N . THR A 1 459 ? -8.448 -24.268 47.081 1.00 84.06 459 THR A N 1
ATOM 3553 C CA . THR A 1 459 ? -7.826 -25.587 47.206 1.00 84.06 459 THR A CA 1
ATOM 3554 C C . THR A 1 459 ? -8.682 -26.478 48.097 1.00 84.06 459 THR A C 1
ATOM 3556 O O . THR A 1 459 ? -9.013 -26.092 49.219 1.00 84.06 459 THR A O 1
ATOM 3559 N N . VAL A 1 460 ? -9.000 -27.677 47.617 1.00 85.06 460 VAL A N 1
ATOM 3560 C CA . VAL A 1 460 ? -9.726 -28.720 48.349 1.00 85.06 460 VAL A CA 1
ATOM 3561 C C . VAL A 1 460 ? -8.796 -29.898 48.678 1.00 85.06 460 VAL A C 1
ATOM 3563 O O . VAL A 1 460 ? -7.778 -30.095 47.999 1.00 85.06 460 VAL A O 1
ATOM 3566 N N . PRO A 1 461 ? -9.093 -30.686 49.730 1.00 81.06 461 PRO A N 1
ATOM 3567 C CA . PRO A 1 461 ? -8.392 -31.939 49.993 1.00 81.06 461 PRO A CA 1
ATOM 3568 C C . PRO A 1 461 ? -8.494 -32.904 48.809 1.00 81.06 461 PRO A C 1
ATOM 3570 O O . PRO A 1 461 ? -9.445 -32.853 48.029 1.00 81.06 461 PRO A O 1
ATOM 3573 N N . GLY A 1 462 ? -7.529 -33.815 48.699 1.00 72.00 462 GLY A N 1
ATOM 3574 C CA . GLY A 1 462 ? -7.613 -34.876 47.706 1.00 72.00 462 GLY A CA 1
ATOM 3575 C C . GLY A 1 462 ? -8.788 -35.825 47.957 1.00 72.00 462 GLY A C 1
ATOM 3576 O O . GLY A 1 462 ? -9.365 -35.837 49.050 1.00 72.00 462 GLY A O 1
ATOM 3577 N N . PRO A 1 463 ? -9.155 -36.646 46.960 1.00 68.31 463 PRO A N 1
ATOM 3578 C CA . PRO A 1 463 ? -10.221 -37.629 47.109 1.00 68.31 463 PRO A CA 1
ATOM 3579 C C . PRO A 1 463 ? -9.927 -38.590 48.270 1.00 68.31 463 PRO A C 1
ATOM 3581 O O . PRO A 1 463 ? -8.781 -38.761 48.678 1.00 68.31 463 PRO A O 1
ATOM 3584 N N . SER A 1 464 ? -10.954 -39.265 48.793 1.00 70.31 464 SER A N 1
ATOM 3585 C CA . SER A 1 464 ? -10.856 -40.088 50.016 1.00 70.31 464 SER A CA 1
ATOM 3586 C C . SER A 1 464 ? -9.769 -41.175 49.992 1.00 70.31 464 SER A C 1
ATOM 3588 O O . SER A 1 464 ? -9.329 -41.617 51.051 1.00 70.31 464 SER A O 1
ATOM 3590 N N . TYR A 1 465 ? -9.323 -41.593 48.804 1.00 67.31 465 TYR A N 1
ATOM 3591 C CA . TYR A 1 465 ? -8.244 -42.562 48.598 1.00 67.31 465 TYR A CA 1
ATOM 3592 C C . TYR A 1 465 ? -6.831 -41.947 48.507 1.00 67.31 465 TYR A C 1
ATOM 3594 O O . TYR A 1 465 ? -5.861 -42.700 48.510 1.00 67.31 465 TYR A O 1
ATOM 3602 N N . ALA A 1 466 ? -6.709 -40.620 48.403 1.00 69.25 466 ALA A N 1
ATOM 3603 C CA . ALA A 1 466 ? -5.449 -39.871 48.330 1.00 69.25 466 ALA A CA 1
ATOM 3604 C C . ALA A 1 466 ? -5.610 -38.435 48.895 1.00 69.25 466 ALA A C 1
ATOM 3606 O O . ALA A 1 466 ? -5.440 -37.459 48.157 1.00 69.25 466 ALA A O 1
ATOM 3607 N N . PRO A 1 467 ? -5.974 -38.269 50.183 1.00 72.44 467 PRO A N 1
ATOM 3608 C CA . PRO A 1 467 ? -6.278 -36.964 50.784 1.00 72.44 467 PRO A CA 1
ATOM 3609 C C . PRO A 1 467 ? -5.098 -35.977 50.769 1.00 72.44 467 PRO A C 1
ATOM 3611 O O . PRO A 1 467 ? -5.296 -34.764 50.843 1.00 72.44 467 PRO A O 1
ATOM 3614 N N . GLU A 1 468 ? -3.870 -36.481 50.650 1.00 74.25 468 GLU A N 1
ATOM 3615 C CA . GLU A 1 468 ? -2.640 -35.703 50.523 1.00 74.25 468 GLU A CA 1
ATOM 3616 C C . GLU A 1 468 ? -2.501 -34.956 49.186 1.00 74.25 468 GLU A C 1
ATOM 3618 O O . GLU A 1 468 ? -1.765 -33.970 49.121 1.00 74.25 468 GLU A O 1
ATOM 3623 N N . ARG A 1 469 ? -3.214 -35.383 48.133 1.00 75.75 469 ARG A N 1
ATOM 3624 C CA . ARG A 1 469 ? -3.200 -34.740 46.811 1.00 75.75 469 ARG A CA 1
ATOM 3625 C C . ARG A 1 469 ? -4.225 -33.619 46.740 1.00 75.75 469 ARG A C 1
ATOM 3627 O O . ARG A 1 469 ? -5.342 -33.816 46.271 1.00 75.75 469 ARG A O 1
ATOM 3634 N N . LYS A 1 470 ? -3.852 -32.450 47.247 1.00 80.56 470 LYS A N 1
ATOM 3635 C CA . LYS A 1 470 ? -4.694 -31.252 47.167 1.00 80.56 470 LYS A CA 1
ATOM 3636 C C . LYS A 1 470 ? -5.006 -30.915 45.708 1.00 80.56 470 LYS A C 1
ATOM 3638 O O . LYS A 1 470 ? -4.114 -30.969 44.879 1.00 80.56 470 LYS A O 1
ATOM 3643 N N . ARG A 1 471 ? -6.247 -30.532 45.416 1.00 80.50 471 ARG A N 1
ATOM 3644 C CA . ARG A 1 471 ? -6.673 -30.057 44.090 1.00 80.50 471 ARG A CA 1
ATOM 3645 C C . ARG A 1 471 ? -7.090 -28.603 44.210 1.00 80.50 471 ARG A C 1
ATOM 3647 O O . ARG A 1 471 ? -7.774 -28.250 45.168 1.00 80.50 471 ARG A O 1
ATOM 3654 N N . SER A 1 472 ? -6.675 -27.755 43.279 1.00 80.00 472 SER A N 1
ATOM 3655 C CA . SER A 1 472 ? -7.122 -26.358 43.227 1.00 80.00 472 SER A CA 1
ATOM 3656 C C . SER A 1 472 ? -7.997 -26.133 42.007 1.00 80.00 472 SER A C 1
ATOM 3658 O O . SER A 1 472 ? -7.646 -26.578 40.920 1.00 80.00 472 SER A O 1
ATOM 3660 N N . GLY A 1 473 ? -9.126 -25.455 42.186 1.00 80.25 473 GLY A N 1
ATOM 3661 C CA . GLY A 1 473 ? -10.092 -25.211 41.121 1.00 80.25 473 GLY A CA 1
ATOM 3662 C C . GLY A 1 473 ? -11.264 -24.352 41.589 1.00 80.25 473 GLY A C 1
ATOM 3663 O O . GLY A 1 473 ? -11.272 -23.832 42.708 1.00 80.25 473 GLY A O 1
ATOM 3664 N N . LEU A 1 474 ? -12.269 -24.210 40.725 1.00 85.38 474 LEU A N 1
ATOM 3665 C CA . LEU A 1 474 ? -13.522 -23.539 41.073 1.00 85.38 474 LEU A CA 1
ATOM 3666 C C . LEU A 1 474 ? -14.331 -24.407 42.039 1.00 85.38 474 LEU A C 1
ATOM 3668 O O . LEU A 1 474 ? -14.632 -25.564 41.733 1.00 85.38 474 LEU A O 1
ATOM 3672 N N . LYS A 1 475 ? -14.711 -23.838 43.182 1.00 88.25 475 LYS A N 1
ATOM 3673 C CA . LYS A 1 475 ? -15.491 -24.499 44.228 1.00 88.25 475 LYS A CA 1
ATOM 3674 C C . LYS A 1 475 ? -16.672 -23.657 44.694 1.00 88.25 475 LYS A C 1
ATOM 3676 O O . LYS A 1 475 ? -16.708 -22.442 44.499 1.00 88.25 475 LYS A O 1
ATOM 3681 N N . ILE A 1 476 ? -17.627 -24.317 45.345 1.00 89.25 476 ILE A N 1
ATOM 3682 C CA . ILE A 1 476 ? -18.733 -23.631 46.019 1.00 89.25 476 ILE A CA 1
ATOM 3683 C C . ILE A 1 476 ? -18.211 -23.012 47.317 1.00 89.25 476 ILE A C 1
ATOM 3685 O O . ILE A 1 476 ? -17.596 -23.705 48.139 1.00 89.25 476 ILE A O 1
ATOM 3689 N N . ILE A 1 477 ? -18.496 -21.725 47.513 1.00 88.69 477 ILE A N 1
ATOM 3690 C CA . ILE A 1 477 ? -18.062 -20.963 48.688 1.00 88.69 477 ILE A CA 1
ATOM 3691 C C . ILE A 1 477 ? -18.467 -21.674 49.977 1.00 88.69 477 ILE A C 1
ATOM 3693 O O . ILE A 1 477 ? -19.607 -22.106 50.152 1.00 88.69 477 ILE A O 1
ATOM 3697 N N . GLY A 1 478 ? -17.512 -21.782 50.901 1.00 85.50 478 GLY A N 1
ATOM 3698 C CA . GLY A 1 478 ? -17.733 -22.407 52.206 1.00 85.50 478 GLY A CA 1
ATOM 3699 C C . GLY A 1 478 ? -17.807 -23.938 52.181 1.00 85.50 478 GLY A C 1
ATOM 3700 O O . GLY A 1 478 ? -18.109 -24.540 53.210 1.00 85.50 478 GLY A O 1
ATOM 3701 N N . THR A 1 479 ? -17.511 -24.581 51.047 1.00 89.50 479 THR A N 1
ATOM 3702 C CA . THR A 1 479 ? -17.482 -26.047 50.909 1.00 89.50 479 THR A CA 1
ATOM 3703 C C . THR A 1 479 ? -16.160 -26.533 50.317 1.00 89.50 479 THR A C 1
ATOM 3705 O O . THR A 1 479 ? -15.410 -25.748 49.744 1.00 89.50 479 THR A O 1
ATOM 3708 N N . ASP A 1 480 ? -15.890 -27.836 50.397 1.00 87.62 480 ASP A N 1
ATOM 3709 C CA . ASP A 1 480 ? -14.773 -28.482 49.688 1.00 87.62 480 ASP A CA 1
ATOM 3710 C C . ASP A 1 480 ? -15.243 -29.205 48.412 1.00 87.62 480 ASP A C 1
ATOM 3712 O O . ASP A 1 480 ? -14.712 -30.249 48.043 1.00 87.62 480 ASP A O 1
ATOM 3716 N N . ILE A 1 481 ? -16.277 -28.669 47.753 1.00 86.44 481 ILE A N 1
ATOM 3717 C CA . ILE A 1 481 ? -16.887 -29.259 46.556 1.00 86.44 481 ILE A CA 1
ATOM 3718 C C . ILE A 1 481 ? -16.441 -28.473 45.322 1.00 86.44 481 ILE A C 1
ATOM 3720 O O . ILE A 1 481 ? -16.829 -27.313 45.157 1.00 86.44 481 ILE A O 1
ATOM 3724 N N . LEU A 1 482 ? -15.662 -29.111 44.444 1.00 86.38 482 LEU A N 1
ATOM 3725 C CA . LEU A 1 482 ? -15.315 -28.545 43.140 1.00 86.38 482 LEU A CA 1
ATOM 3726 C C . LEU A 1 482 ? -16.502 -28.629 42.172 1.00 86.38 482 LEU A C 1
ATOM 3728 O O . LEU A 1 482 ? -17.266 -29.596 42.167 1.00 86.38 482 LEU A O 1
ATOM 3732 N N . VAL A 1 483 ? -16.637 -27.627 41.305 1.00 86.25 483 VAL A N 1
ATOM 3733 C CA . VAL A 1 483 ? -17.695 -27.592 40.278 1.00 86.25 483 VAL A CA 1
ATOM 3734 C C . VAL A 1 483 ? -17.501 -28.709 39.246 1.00 86.25 483 VAL A C 1
ATOM 3736 O O . VAL A 1 483 ? -18.469 -29.293 38.765 1.00 86.25 483 VAL A O 1
ATOM 3739 N N . SER A 1 484 ? -16.254 -29.064 38.950 1.00 81.06 484 SER A N 1
ATOM 3740 C CA . SER A 1 484 ? -15.889 -30.219 38.124 1.00 81.06 484 SER A CA 1
ATOM 3741 C C . SER A 1 484 ? -16.341 -31.553 38.727 1.00 81.06 484 SER A C 1
ATOM 3743 O O . SER A 1 484 ? -16.824 -32.414 37.995 1.00 81.06 484 SER A O 1
ATOM 3745 N N . ASP A 1 485 ? -16.265 -31.715 40.053 1.00 82.38 485 ASP A N 1
ATOM 3746 C CA . ASP A 1 485 ? -16.759 -32.915 40.734 1.00 82.38 485 ASP A CA 1
ATOM 3747 C C . ASP A 1 485 ? -18.293 -33.007 40.632 1.00 82.38 485 ASP A C 1
ATOM 3749 O O . ASP A 1 485 ? -18.837 -34.103 40.507 1.00 82.38 485 ASP A O 1
ATOM 3753 N N . LEU A 1 486 ? -19.009 -31.876 40.629 1.00 83.31 486 LEU A N 1
ATOM 3754 C CA . LEU A 1 486 ? -20.452 -31.852 40.362 1.00 83.31 486 LEU A CA 1
ATOM 3755 C C . LEU A 1 486 ? -20.767 -32.203 38.905 1.00 83.31 486 LEU A C 1
ATOM 3757 O O . LEU A 1 486 ? -21.643 -33.032 38.663 1.00 83.31 486 LEU A O 1
ATOM 3761 N N . ALA A 1 487 ? -20.038 -31.630 37.946 1.00 82.31 487 ALA A N 1
ATOM 3762 C CA . ALA A 1 487 ? -20.195 -31.940 36.524 1.00 82.31 487 ALA A CA 1
ATOM 3763 C C . ALA A 1 487 ? -19.960 -33.428 36.236 1.00 82.31 487 ALA A C 1
ATOM 3765 O O . ALA A 1 487 ? -20.763 -34.060 35.549 1.00 82.31 487 ALA A O 1
ATOM 3766 N N . TRP A 1 488 ? -18.942 -34.020 36.864 1.00 78.62 488 TRP A N 1
ATOM 3767 C CA . TRP A 1 488 ? -18.680 -35.451 36.760 1.00 78.62 488 TRP A CA 1
ATOM 3768 C C . TRP A 1 488 ? -19.846 -36.305 37.285 1.00 78.62 488 TRP A C 1
ATOM 3770 O O . TRP A 1 488 ? -20.177 -37.337 36.713 1.00 78.62 488 TRP A O 1
ATOM 3780 N N . ARG A 1 489 ? -20.538 -35.865 38.342 1.00 80.25 489 ARG A N 1
ATOM 3781 C CA . ARG A 1 489 ? -21.730 -36.562 38.870 1.00 80.25 489 ARG A CA 1
ATOM 3782 C C . ARG A 1 489 ? -22.952 -36.421 37.971 1.00 80.25 489 ARG A C 1
ATOM 3784 O O . ARG A 1 489 ? -23.804 -37.304 37.989 1.00 80.25 489 ARG A O 1
ATOM 3791 N N . ILE A 1 490 ? -23.030 -35.339 37.202 1.00 80.31 490 ILE A N 1
ATOM 3792 C CA . ILE A 1 490 ? -24.083 -35.120 36.208 1.00 80.31 490 ILE A CA 1
ATOM 3793 C C . ILE A 1 490 ? -23.838 -35.991 34.966 1.00 80.31 490 ILE A C 1
ATOM 3795 O O . ILE A 1 490 ? -24.804 -36.492 34.399 1.00 80.31 490 ILE A O 1
ATOM 3799 N N . GLU A 1 491 ? -22.577 -36.232 34.582 1.00 75.31 491 GLU A N 1
ATOM 3800 C CA . GLU A 1 491 ? -22.220 -37.130 33.466 1.00 75.31 491 GLU A CA 1
ATOM 3801 C C . GLU A 1 491 ? -22.793 -38.543 33.632 1.00 75.31 491 GLU A C 1
ATOM 3803 O O . GLU A 1 491 ? -23.281 -39.126 32.665 1.00 75.31 491 GLU A O 1
ATOM 3808 N N . ASP A 1 492 ? -22.786 -39.064 34.860 1.00 70.31 492 ASP A N 1
ATOM 3809 C CA . ASP A 1 492 ? -23.299 -40.401 35.184 1.00 70.31 492 ASP A CA 1
ATOM 3810 C C . ASP A 1 492 ? -24.827 -40.438 35.410 1.00 70.31 492 ASP A C 1
ATOM 3812 O O . ASP A 1 492 ? -25.399 -41.507 35.651 1.00 70.31 492 ASP A O 1
ATOM 3816 N N . ALA A 1 493 ? -25.511 -39.290 35.368 1.00 81.25 493 ALA A N 1
ATOM 3817 C CA . ALA A 1 493 ? -26.937 -39.201 35.661 1.00 81.25 493 ALA A CA 1
ATOM 3818 C C . ALA A 1 493 ? -27.804 -39.446 34.408 1.00 81.25 493 ALA A C 1
ATOM 3820 O O . ALA A 1 493 ? -27.473 -38.969 33.319 1.00 81.25 493 ALA A O 1
ATOM 3821 N N . PRO A 1 494 ? -28.956 -40.137 34.539 1.00 84.94 494 PRO A N 1
ATOM 3822 C CA . PRO A 1 494 ? -29.936 -40.204 33.459 1.00 84.94 494 PRO A CA 1
ATOM 3823 C C . PRO A 1 494 ? -30.526 -38.815 33.170 1.00 84.94 494 PRO A C 1
ATOM 3825 O O . PRO A 1 494 ? -30.540 -37.950 34.047 1.00 84.94 494 PRO A O 1
ATOM 3828 N N . ILE A 1 495 ? -31.053 -38.620 31.955 1.00 86.56 495 ILE A N 1
ATOM 3829 C CA . ILE A 1 495 ? -31.705 -37.364 31.550 1.00 86.56 495 ILE A CA 1
ATOM 3830 C C . ILE A 1 495 ? -32.854 -37.059 32.531 1.00 86.56 495 ILE A C 1
ATOM 3832 O O . ILE A 1 495 ? -33.765 -37.882 32.647 1.00 86.56 495 ILE A O 1
ATOM 3836 N N . PRO A 1 496 ? -32.843 -35.911 33.235 1.00 88.50 496 PRO A N 1
ATOM 3837 C CA . PRO A 1 496 ? -33.931 -35.539 34.136 1.00 88.50 496 PRO A CA 1
ATOM 3838 C C . PRO A 1 496 ? -35.261 -35.364 33.392 1.00 88.50 496 PRO A C 1
ATOM 3840 O O . PRO A 1 496 ? -35.276 -34.835 32.281 1.00 88.50 496 PRO A O 1
ATOM 3843 N N . ASP A 1 497 ? -36.382 -35.717 34.029 1.00 84.56 497 ASP A N 1
ATOM 3844 C CA . ASP A 1 497 ? -37.722 -35.651 33.415 1.00 84.56 497 ASP A CA 1
ATOM 3845 C C . ASP A 1 497 ? -38.076 -34.255 32.871 1.00 84.56 497 ASP A C 1
ATOM 3847 O O . ASP A 1 497 ? -38.724 -34.138 31.832 1.00 84.56 497 ASP A O 1
ATOM 3851 N N . SER A 1 498 ? -37.620 -33.188 33.537 1.00 83.56 498 SER A N 1
ATOM 3852 C CA . SER A 1 498 ? -37.798 -31.808 33.070 1.00 83.56 498 SER A CA 1
ATOM 3853 C C . SER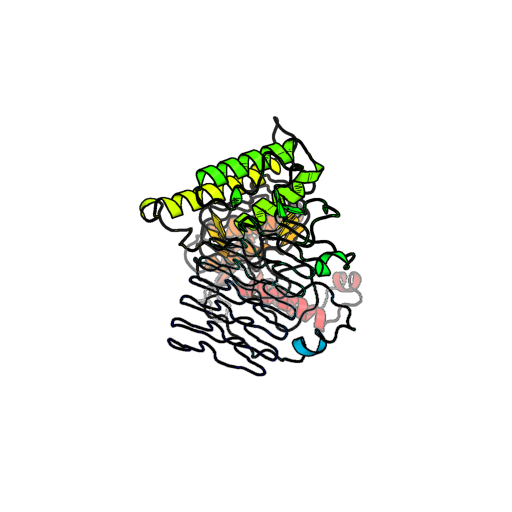 A 1 498 ? -37.063 -31.543 31.754 1.00 83.56 498 SER A C 1
ATOM 3855 O O . SER A 1 498 ? -37.637 -30.990 30.824 1.00 83.56 498 SER A O 1
ATOM 3857 N N . VAL A 1 499 ? -35.816 -32.005 31.645 1.00 83.81 499 VAL A N 1
ATOM 3858 C CA . VAL A 1 499 ? -34.987 -31.840 30.443 1.00 83.81 499 VAL A CA 1
ATOM 3859 C C . VAL A 1 499 ? -35.514 -32.706 29.302 1.00 83.81 499 VAL A C 1
ATOM 3861 O O . VAL A 1 499 ? -35.567 -32.251 28.165 1.00 83.81 499 VAL A O 1
ATOM 3864 N N . ALA A 1 500 ? -35.947 -33.933 29.597 1.00 82.94 500 ALA A N 1
ATOM 3865 C CA . ALA A 1 500 ? -36.569 -34.812 28.610 1.00 82.94 500 ALA A CA 1
ATOM 3866 C C . ALA A 1 500 ? -37.896 -34.236 28.077 1.00 82.94 500 ALA A C 1
ATOM 3868 O O . ALA A 1 500 ? -38.215 -34.420 26.902 1.00 82.94 500 ALA A O 1
ATOM 3869 N N . GLY A 1 501 ? -38.651 -33.525 28.924 1.00 81.06 501 GLY A N 1
ATOM 3870 C CA . GLY A 1 501 ? -39.866 -32.807 28.537 1.00 81.06 501 GLY A CA 1
ATOM 3871 C C . GLY A 1 501 ? -39.598 -31.611 27.620 1.00 81.06 501 GLY A C 1
ATOM 3872 O O . GLY A 1 501 ? -40.295 -31.448 26.620 1.00 81.06 501 GLY A O 1
ATOM 3873 N N . ASP A 1 502 ? -38.571 -30.816 27.927 1.00 84.69 502 ASP A N 1
ATOM 3874 C CA . ASP A 1 502 ? -38.207 -29.621 27.152 1.00 84.69 502 ASP A CA 1
ATOM 3875 C C . ASP A 1 502 ? -37.439 -29.957 25.857 1.00 84.69 502 ASP A C 1
ATOM 3877 O O . ASP A 1 502 ? -37.528 -29.228 24.867 1.00 84.69 502 ASP A O 1
ATOM 3881 N N . LEU A 1 503 ? -36.709 -31.079 25.833 1.00 83.88 503 LEU A N 1
ATOM 3882 C CA . LEU A 1 503 ? -35.883 -31.539 24.709 1.00 83.88 503 LEU A CA 1
ATOM 3883 C C . LEU A 1 503 ? -36.233 -32.988 24.304 1.00 83.88 503 LEU A C 1
ATOM 3885 O O . LEU A 1 503 ? -35.414 -33.898 24.468 1.00 83.88 503 LEU A O 1
ATOM 3889 N N . PRO A 1 504 ? -37.410 -33.232 23.696 1.00 78.56 504 PRO A N 1
ATOM 3890 C CA . PRO A 1 504 ? -37.932 -34.582 23.439 1.00 78.56 504 PRO A CA 1
ATOM 3891 C C . PRO A 1 504 ? -37.146 -35.413 22.402 1.00 78.56 504 PRO A C 1
ATOM 3893 O O . PRO A 1 504 ? -37.474 -36.575 22.172 1.00 78.56 504 PRO A O 1
ATOM 3896 N N . GLY A 1 505 ? -36.120 -34.840 21.761 1.00 84.38 505 GLY A N 1
ATOM 3897 C CA . GLY A 1 505 ? -35.227 -35.525 20.816 1.00 84.38 505 GLY A CA 1
ATOM 3898 C C . GLY A 1 505 ? -33.845 -35.879 21.376 1.00 84.38 505 GLY A C 1
ATOM 3899 O O . GLY A 1 505 ? -33.026 -36.428 20.640 1.00 84.38 505 GLY A O 1
ATOM 3900 N N . LEU A 1 506 ? -33.559 -35.546 22.639 1.00 86.06 506 LEU A N 1
ATOM 3901 C CA . LEU A 1 506 ? -32.240 -35.741 23.234 1.00 86.06 506 LEU A CA 1
ATOM 3902 C C . LEU A 1 506 ? -32.017 -37.210 23.616 1.00 86.06 506 LEU A C 1
ATOM 3904 O O . LEU A 1 506 ? -32.701 -37.760 24.478 1.00 86.06 506 LEU A O 1
ATOM 3908 N N . THR A 1 507 ? -31.039 -37.852 22.979 1.00 89.44 507 THR A N 1
ATOM 3909 C CA . THR A 1 507 ? -30.668 -39.241 23.288 1.00 89.44 507 THR A CA 1
ATOM 3910 C C . THR A 1 507 ? -29.738 -39.326 24.501 1.00 89.44 507 THR A C 1
ATOM 3912 O O . THR A 1 507 ? -29.026 -38.375 24.824 1.00 89.44 507 THR A O 1
ATOM 3915 N N . ALA A 1 508 ? -29.685 -40.495 25.148 1.00 84.12 508 ALA A N 1
ATOM 3916 C CA . ALA A 1 508 ? -28.769 -40.739 26.266 1.00 84.12 508 ALA A CA 1
ATOM 3917 C C . ALA A 1 508 ? -27.288 -40.556 25.874 1.00 84.12 508 ALA A C 1
ATOM 3919 O O . ALA A 1 508 ? -26.500 -40.050 26.670 1.00 84.12 508 ALA A O 1
ATOM 3920 N N . GLU A 1 509 ? -26.918 -40.913 24.639 1.00 84.31 509 GLU A N 1
ATOM 3921 C CA . GLU A 1 509 ? -25.559 -40.715 24.118 1.00 84.31 509 GLU A CA 1
ATOM 3922 C C . GLU A 1 509 ? -25.220 -39.227 23.957 1.00 84.31 509 GLU A C 1
ATOM 3924 O O . GLU A 1 509 ? -24.141 -38.794 24.355 1.00 84.31 509 GLU A O 1
ATOM 3929 N N . GLN A 1 510 ? -26.151 -38.422 23.433 1.00 86.56 510 GLN A N 1
ATOM 3930 C CA . GLN A 1 510 ? -25.965 -36.973 23.292 1.00 86.56 510 GLN A CA 1
ATOM 3931 C C . GLN A 1 510 ? -25.928 -36.259 24.644 1.00 86.56 510 GLN A C 1
ATOM 3933 O O . GLN A 1 510 ? -25.124 -35.346 24.823 1.00 86.56 510 GLN A O 1
ATOM 3938 N N . TRP A 1 511 ? -26.763 -36.685 25.596 1.00 87.62 511 TRP A N 1
ATOM 3939 C CA . TRP A 1 511 ? -26.719 -36.191 26.971 1.00 87.62 511 TRP A CA 1
ATOM 3940 C C . TRP A 1 511 ? -25.351 -36.451 27.597 1.00 87.62 511 TRP A C 1
ATOM 3942 O O . TRP A 1 511 ? -24.690 -35.503 28.011 1.00 87.62 511 TRP A O 1
ATOM 3952 N N . SER A 1 512 ? -24.885 -37.704 27.553 1.00 83.62 512 SER A N 1
ATOM 3953 C CA . SER A 1 512 ? -23.572 -38.090 28.075 1.00 83.62 512 SER A CA 1
ATOM 3954 C C . SER A 1 512 ? -22.436 -37.310 27.403 1.00 83.62 512 SER A C 1
ATOM 3956 O O . SER A 1 512 ? -21.536 -36.824 28.086 1.00 83.62 512 SER A O 1
ATOM 3958 N N . ALA A 1 513 ? -22.492 -37.109 26.082 1.00 81.75 513 ALA A N 1
ATOM 3959 C CA . ALA A 1 513 ? -21.501 -36.315 25.357 1.00 81.75 513 ALA A CA 1
ATOM 3960 C C . ALA A 1 513 ? -21.477 -34.842 25.808 1.00 81.75 513 ALA A C 1
ATOM 3962 O O . ALA A 1 513 ? -20.399 -34.288 26.036 1.00 81.75 513 ALA A O 1
ATOM 3963 N N . ALA A 1 514 ? -22.646 -34.215 25.974 1.00 81.56 514 ALA A N 1
ATOM 3964 C CA . ALA A 1 514 ? -22.757 -32.824 26.406 1.00 81.56 514 ALA A CA 1
ATOM 3965 C C . ALA A 1 514 ? -22.257 -32.626 27.845 1.00 81.56 514 ALA A C 1
ATOM 3967 O O . ALA A 1 514 ? -21.461 -31.726 28.113 1.00 81.56 514 ALA A O 1
ATOM 3968 N N . THR A 1 515 ? -22.661 -33.496 28.770 1.00 84.06 515 THR A N 1
ATOM 3969 C CA . THR A 1 515 ? -22.234 -33.432 30.174 1.00 84.06 515 THR A CA 1
ATOM 3970 C C . THR A 1 515 ? -20.747 -33.739 30.327 1.00 84.06 515 THR A C 1
ATOM 3972 O O . THR A 1 515 ? -20.056 -33.058 31.079 1.00 84.06 515 THR A O 1
ATOM 3975 N N . ARG A 1 516 ? -20.214 -34.691 29.550 1.00 79.25 516 ARG A N 1
ATOM 3976 C CA . ARG A 1 516 ? -18.781 -35.010 29.533 1.00 79.25 516 ARG A CA 1
ATOM 3977 C C . ARG A 1 516 ? -17.935 -33.860 28.998 1.00 79.25 516 ARG A C 1
ATOM 3979 O O . ARG A 1 516 ? -16.849 -33.612 29.514 1.00 79.25 516 ARG A O 1
ATOM 3986 N N . PHE A 1 517 ? -18.420 -33.133 27.992 1.00 76.50 517 PHE A N 1
ATOM 3987 C CA . PHE A 1 517 ? -17.752 -31.925 27.509 1.00 76.50 517 PHE A CA 1
ATOM 3988 C C . PHE A 1 517 ? -17.653 -30.854 28.608 1.00 76.50 517 PHE A C 1
ATOM 3990 O O . PHE A 1 517 ? -16.579 -30.286 28.806 1.00 76.50 517 PHE A O 1
ATOM 3997 N N . ILE A 1 518 ? -18.726 -30.643 29.380 1.00 79.88 518 ILE A N 1
ATOM 3998 C CA . ILE A 1 518 ? -18.728 -29.736 30.541 1.00 79.88 518 ILE A CA 1
ATOM 3999 C C . ILE A 1 518 ? -17.701 -30.191 31.591 1.00 79.88 518 ILE A C 1
ATOM 4001 O O . ILE A 1 518 ? -16.911 -29.372 32.065 1.00 79.88 518 ILE A O 1
ATOM 4005 N N . THR A 1 519 ? -17.649 -31.490 31.909 1.00 77.00 519 THR A N 1
ATOM 4006 C CA . THR A 1 519 ? -16.651 -32.059 32.832 1.00 77.00 519 THR A CA 1
ATOM 4007 C C . THR A 1 519 ? -15.220 -31.810 32.350 1.00 77.00 519 THR A C 1
ATOM 4009 O O . THR A 1 519 ? -14.377 -31.392 33.140 1.00 77.00 519 THR A O 1
ATOM 4012 N N . LEU A 1 520 ? -14.934 -32.022 31.061 1.00 72.38 520 LEU A N 1
ATOM 4013 C CA . LEU A 1 520 ? -13.600 -31.805 30.486 1.00 72.38 520 LEU A CA 1
ATOM 4014 C C . LEU A 1 520 ? -13.183 -30.332 30.525 1.00 72.38 520 LEU A C 1
ATOM 4016 O O . LEU A 1 520 ? -12.040 -30.036 30.870 1.00 72.38 520 LEU A O 1
ATOM 4020 N N . LEU A 1 521 ? -14.103 -29.417 30.207 1.00 70.50 521 LEU A N 1
ATOM 4021 C CA . LEU A 1 521 ? -13.847 -27.981 30.286 1.00 70.50 521 LEU A CA 1
ATOM 4022 C C . LEU A 1 521 ? -13.515 -27.551 31.713 1.00 70.50 521 LEU A C 1
ATOM 4024 O O . LEU A 1 521 ? -12.520 -26.865 31.914 1.00 70.50 521 LEU A O 1
ATOM 4028 N N . LEU A 1 522 ? -14.313 -27.973 32.697 1.00 75.00 522 LEU A N 1
ATOM 4029 C CA . LEU A 1 522 ? -14.104 -27.615 34.101 1.00 75.00 522 LEU A CA 1
ATOM 4030 C C . LEU A 1 522 ? -12.864 -28.291 34.696 1.00 75.00 522 LEU A C 1
ATOM 4032 O O . LEU A 1 522 ? -12.129 -27.654 35.444 1.00 75.00 522 LEU A O 1
ATOM 4036 N N . GLY A 1 523 ? -12.597 -29.548 34.338 1.00 69.69 523 GLY A N 1
ATOM 4037 C CA . GLY A 1 523 ? -11.410 -30.281 34.782 1.00 69.69 523 GLY A CA 1
ATOM 4038 C C . GLY A 1 523 ? -10.106 -29.692 34.239 1.00 69.69 523 GLY A C 1
ATOM 4039 O O . GLY A 1 523 ? -9.093 -29.700 34.932 1.00 69.69 523 GLY A O 1
ATOM 4040 N N . ALA A 1 524 ? -10.121 -29.102 33.039 1.00 63.69 524 ALA A N 1
ATOM 4041 C CA . ALA A 1 524 ? -8.964 -28.390 32.493 1.00 63.69 524 ALA A CA 1
ATOM 4042 C C . ALA A 1 524 ? -8.572 -27.143 33.314 1.00 63.69 524 ALA A C 1
ATOM 4044 O O . ALA A 1 524 ? -7.443 -26.663 33.191 1.00 63.69 524 ALA A O 1
ATOM 4045 N N . LEU A 1 525 ? -9.484 -26.630 34.149 1.00 64.31 525 LEU A N 1
ATOM 4046 C CA . LEU A 1 525 ? -9.260 -25.477 35.026 1.00 64.31 525 LEU A CA 1
ATOM 4047 C C . LEU A 1 525 ? -8.615 -25.855 36.362 1.00 64.31 525 LEU A C 1
ATOM 4049 O O . LEU A 1 525 ? -8.322 -24.970 37.166 1.00 64.31 525 LEU A O 1
ATOM 4053 N N . GLU A 1 526 ? -8.413 -27.146 36.620 1.00 69.62 526 GLU A N 1
ATOM 4054 C CA . GLU A 1 526 ? -7.808 -27.608 37.859 1.00 69.62 526 GLU A CA 1
ATOM 4055 C C . GLU A 1 526 ? -6.276 -27.628 37.803 1.00 69.62 526 GLU A C 1
ATOM 4057 O O . GLU A 1 526 ? -5.645 -27.869 36.764 1.00 69.62 526 GLU A O 1
ATOM 4062 N N . ALA A 1 527 ? -5.669 -27.404 38.965 1.00 62.56 527 ALA A N 1
ATOM 4063 C CA . ALA A 1 527 ? -4.252 -27.621 39.217 1.00 62.56 527 ALA A CA 1
ATOM 4064 C C . ALA A 1 527 ? -4.071 -28.711 40.286 1.00 62.56 527 ALA A C 1
ATOM 4066 O O . ALA A 1 527 ? -4.731 -28.669 41.331 1.00 62.56 527 ALA A O 1
ATOM 4067 N N . GLU A 1 528 ? -3.180 -29.669 40.002 1.00 54.22 528 GLU A N 1
ATOM 4068 C CA . GLU A 1 528 ? -2.735 -30.726 40.930 1.00 54.22 528 GLU A CA 1
ATOM 4069 C C . GLU A 1 528 ? -1.597 -30.271 41.851 1.00 54.22 528 GLU A C 1
ATOM 4071 O O . GLU A 1 528 ? -0.737 -29.478 41.396 1.00 54.22 528 GLU A O 1
#

Radius of gyration: 29.31 Å; chains: 1; bounding box: 65×64×89 Å